Protein AF-A0A3D1RZ11-F1 (afdb_monomer_lite)

pLDDT: mean 83.79, std 11.9, range [33.91, 98.75]

Radius of gyration: 27.61 Å; chains: 1; bounding box: 78×47×93 Å

Sequence (535 aa):
MADNDYLSQIHSEELDKFVVYGDLNCPFCFALHERFDAWSLLGKIEWRLIVHAPELSDSIFSLEDESLLANEVFAIHHRAPDVSVSLPRARPASSLATRLVMAIDRYDRKKVPDLRRELYRALWQEGLNLGDPAVLVTILANVGLEKFVEASVRKNPDGSVEPLALWEFWRLLGSEPQDLIEWQERWETDVSFARRIPIIENRTNNALLQGLPTEEALYQYLVGRRAHFVNDDVCVFQPRPIAIVFGWMDHLWPLVKILKETCEVLHFSEIASCRQMLIDNEEIDFLFIEDEFVEDDVLGELAELLKTRGVSWVLAAQNQTEEAELRSLRNGAVVHMPVHSSEALHKARIAKLVTDRRRIASMERDARFDGMTQVANRREFQYRIEQEWRRIAERGNGSLSLLMIDLDYFKPYNDTYGHLAGDVCLKKAASVLKSKLKRASDLVARYGGEEFVVLLPETVLEQAIHVAERLRQALIDEELEHRASPFHDFVTASIGVATVEPGIQGSVGDLIKAADDNLYSAKASGRNQVASDQH

Secondary structure (DSSP, 8-state):
--HHHHHHHHHHS--TTEEEEE-TT-HHHHHHHHHHHHTT-TTTSEEEE--S-GGGGTS---HHHHHHHHHHHHHHHHH-TTS-----SS----HHHHHHHHHHHHHHGGGHHHHHHHHHHHHHTT---TT-HHHHHHHHHHTT-HHHHHT-EEEPTTS-EEEPPHHHHHHHTTSPPHHHHHHHHHHHH-GGGTTBSSEEEETTTTEEEES---HHHHHHHHTTS---EE-TTS-BPPPPPEEEEES-HHHHHHHHHHHHHHSEEEEES-HHHHHHHHHH-TTEEEEEEEGGGS-HHHHHHHHHHHHHHT-EEEEEESS--HHHHHHHHHTT-SEEEETTS-HHHHHHHHHHHHHHHHHHHHHHHHTTB-TTT-SEEHHHHHHHHHHHHHHHHHHT---EEEEEEEETTHHHHHHHH-HHHHHHHHHHHHHHHHHT--STT-EEEEEETTEEEEEEET--HHHHHHHHHHHHHHHHHTT-B-TT-SS-SB--EEEEEEEE-TTTS--HHHHHHHHHHHHHHHHHTTSSSEEE---

Structure (mmCIF, N/CA/C/O backbone):
data_AF-A0A3D1RZ11-F1
#
_entry.id   AF-A0A3D1RZ11-F1
#
loop_
_atom_site.group_PDB
_atom_site.id
_atom_site.type_symbol
_atom_site.label_atom_id
_atom_site.label_alt_id
_atom_site.label_comp_id
_atom_site.label_asym_id
_atom_site.label_entity_id
_atom_site.label_seq_id
_atom_site.pdbx_PDB_ins_code
_atom_site.Cartn_x
_atom_site.Cartn_y
_atom_site.Cartn_z
_atom_site.occupancy
_atom_site.B_iso_or_equiv
_atom_site.auth_seq_id
_atom_site.auth_comp_id
_atom_site.auth_asym_id
_atom_site.auth_atom_id
_atom_site.pdbx_PDB_model_num
ATOM 1 N N . MET A 1 1 ? -33.136 -10.285 -2.192 1.00 33.91 1 MET A N 1
ATOM 2 C CA . MET A 1 1 ? -34.109 -9.329 -2.778 1.00 33.91 1 MET A CA 1
ATOM 3 C C . MET A 1 1 ? -33.622 -7.876 -2.734 1.00 33.91 1 MET A C 1
ATOM 5 O O . MET A 1 1 ? -34.200 -7.085 -3.459 1.00 33.91 1 MET A O 1
ATOM 9 N N . ALA A 1 2 ? -32.571 -7.528 -1.970 1.00 39.84 2 ALA A N 1
ATOM 10 C CA . ALA A 1 2 ? -31.976 -6.184 -1.968 1.00 39.84 2 ALA A CA 1
ATOM 11 C C . ALA A 1 2 ? -30.977 -5.938 -3.129 1.00 39.84 2 ALA A C 1
ATOM 13 O O . ALA A 1 2 ? -30.963 -4.843 -3.675 1.00 39.84 2 ALA A O 1
ATOM 14 N N . ASP A 1 3 ? -30.238 -6.958 -3.593 1.00 49.41 3 ASP A N 1
ATOM 15 C CA . ASP A 1 3 ? -29.211 -6.804 -4.654 1.00 49.41 3 ASP A CA 1
ATOM 16 C C . ASP A 1 3 ? -29.738 -6.314 -6.011 1.00 49.41 3 ASP A C 1
ATOM 18 O O . ASP A 1 3 ? -29.014 -5.688 -6.782 1.00 49.41 3 ASP A O 1
ATOM 22 N N . ASN A 1 4 ? -31.011 -6.579 -6.317 1.00 52.88 4 ASN A N 1
ATOM 23 C CA . ASN A 1 4 ? -31.574 -6.289 -7.638 1.00 52.88 4 ASN A CA 1
ATOM 24 C C . ASN A 1 4 ? -31.926 -4.798 -7.827 1.00 52.88 4 ASN A C 1
ATOM 26 O O . ASN A 1 4 ? -32.064 -4.342 -8.959 1.00 52.88 4 ASN A O 1
ATOM 30 N N . ASP A 1 5 ? -32.066 -4.035 -6.735 1.00 65.94 5 ASP A N 1
ATOM 31 C CA . ASP A 1 5 ? -32.383 -2.600 -6.786 1.00 65.94 5 ASP A CA 1
ATOM 32 C C . ASP A 1 5 ? -31.117 -1.767 -7.063 1.00 65.94 5 ASP A C 1
ATOM 34 O O . ASP A 1 5 ? -31.110 -0.907 -7.945 1.00 65.94 5 ASP A O 1
ATOM 38 N N . TYR A 1 6 ? -29.995 -2.103 -6.417 1.00 73.94 6 TYR A N 1
ATOM 39 C CA . TYR A 1 6 ? -28.726 -1.381 -6.563 1.00 73.94 6 TYR A CA 1
ATOM 40 C C . TYR A 1 6 ? -28.157 -1.436 -7.985 1.00 73.94 6 TYR A C 1
ATOM 42 O O . TYR A 1 6 ? -27.848 -0.394 -8.565 1.00 73.94 6 TYR A O 1
ATOM 50 N N . LEU A 1 7 ? -28.072 -2.627 -8.590 1.00 78.12 7 LEU A N 1
ATOM 51 C CA . LEU A 1 7 ? -27.560 -2.770 -9.958 1.00 78.12 7 LEU A CA 1
ATOM 52 C C . LEU A 1 7 ? -28.425 -2.007 -10.965 1.00 78.12 7 LEU A C 1
ATOM 54 O O . LEU A 1 7 ? -27.895 -1.362 -11.868 1.00 78.12 7 LEU A O 1
ATOM 58 N N . SER A 1 8 ? -29.750 -2.014 -10.782 1.00 79.44 8 SER A N 1
ATOM 59 C CA . SER A 1 8 ? -30.665 -1.274 -11.656 1.00 79.44 8 SER A CA 1
ATOM 60 C C . SER A 1 8 ? -30.393 0.236 -11.638 1.00 79.44 8 SER A C 1
ATOM 62 O O . SER A 1 8 ? -30.381 0.868 -12.697 1.00 79.44 8 SER A O 1
ATOM 64 N N . GLN A 1 9 ? -30.072 0.788 -10.462 1.00 82.75 9 GLN A N 1
ATOM 65 C CA . GLN A 1 9 ? -29.695 2.192 -10.293 1.00 82.75 9 GLN A CA 1
ATOM 66 C C . GLN A 1 9 ? -28.351 2.484 -10.972 1.00 82.75 9 GLN A C 1
ATOM 68 O O . GLN A 1 9 ? -28.273 3.421 -11.765 1.00 82.75 9 GLN A O 1
ATOM 73 N N . ILE A 1 10 ? -27.326 1.643 -10.784 1.00 84.88 10 ILE A N 1
ATOM 74 C CA . ILE A 1 10 ? -26.031 1.815 -11.473 1.00 84.88 10 ILE A CA 1
ATOM 75 C C . ILE A 1 10 ? -26.198 1.761 -12.996 1.00 84.88 10 ILE A C 1
ATOM 77 O O . ILE A 1 10 ? -25.600 2.554 -13.718 1.00 84.88 10 ILE A O 1
ATOM 81 N N . HIS A 1 11 ? -27.017 0.844 -13.521 1.00 85.75 11 HIS A N 1
ATOM 82 C CA . HIS A 1 11 ? -27.223 0.735 -14.966 1.00 85.75 11 HIS A CA 1
ATOM 83 C C . HIS A 1 11 ? -27.922 1.958 -15.575 1.00 85.75 11 HIS A C 1
ATOM 85 O O . HIS A 1 11 ? -27.786 2.146 -16.788 1.00 85.75 11 HIS A O 1
ATOM 91 N N . SER A 1 12 ? -28.629 2.751 -14.760 1.00 81.69 12 SER A N 1
ATOM 92 C CA . SER A 1 12 ? -29.262 4.013 -15.157 1.00 81.69 12 SER A CA 1
ATOM 93 C C . SER A 1 12 ? -28.323 5.225 -15.126 1.00 81.69 12 SER A C 1
ATOM 95 O O . SER A 1 12 ? -28.655 6.252 -15.711 1.00 81.69 12 SER A O 1
ATOM 97 N N . GLU A 1 13 ? -27.151 5.101 -14.496 1.00 86.12 13 GLU A N 1
ATOM 98 C CA . GLU A 1 13 ? -26.139 6.158 -14.450 1.00 86.12 13 GLU A CA 1
ATOM 99 C C . GLU A 1 13 ? -25.369 6.290 -15.774 1.00 86.12 13 GLU A C 1
ATOM 101 O O . GLU A 1 13 ? -25.066 5.310 -16.463 1.00 86.12 13 GLU A O 1
ATOM 106 N N . GLU A 1 14 ? -24.972 7.523 -16.089 1.00 86.19 14 GLU A N 1
ATOM 107 C CA . GLU A 1 14 ? -23.972 7.812 -17.121 1.00 86.19 14 GLU A CA 1
ATOM 108 C C . GLU A 1 14 ? -22.582 7.458 -16.579 1.00 86.19 14 GLU A C 1
ATOM 110 O O . GLU A 1 14 ? -22.025 8.184 -15.754 1.00 86.19 14 GLU A O 1
ATOM 115 N N . LEU A 1 15 ? -22.052 6.296 -16.978 1.00 90.75 15 LEU A N 1
ATOM 116 C CA . LEU A 1 15 ? -20.792 5.752 -16.450 1.00 90.75 15 LEU A CA 1
ATOM 117 C C . LEU A 1 15 ? -19.548 6.097 -17.285 1.00 90.75 15 LEU A C 1
ATOM 119 O O . LEU A 1 15 ? -18.430 5.871 -16.827 1.00 90.75 15 LEU A O 1
ATOM 123 N N . ASP A 1 16 ? -19.719 6.689 -18.464 1.00 89.94 16 ASP A N 1
ATOM 124 C CA . ASP A 1 16 ? -18.629 7.148 -19.339 1.00 89.94 16 ASP A CA 1
ATOM 125 C C . ASP A 1 16 ? -17.828 8.322 -18.743 1.00 89.94 16 ASP A C 1
ATOM 127 O O . ASP A 1 16 ? -16.690 8.580 -19.145 1.00 89.94 16 ASP A O 1
ATOM 131 N N . LYS A 1 17 ? -18.388 8.993 -17.727 1.00 91.19 17 LYS A N 1
ATOM 132 C CA . LYS A 1 17 ? -17.691 9.971 -16.879 1.00 91.19 17 LYS A CA 1
ATOM 133 C C . LYS A 1 17 ? -16.585 9.359 -16.013 1.00 91.19 17 LYS A C 1
ATOM 135 O O . LYS A 1 17 ? -15.736 10.107 -15.523 1.00 91.19 17 LYS A O 1
ATOM 140 N N . PHE A 1 18 ? -16.589 8.040 -15.806 1.00 94.75 18 PHE A N 1
ATOM 141 C CA . PHE A 1 18 ? -15.600 7.355 -14.978 1.00 94.75 18 PHE A CA 1
ATOM 142 C C . PHE A 1 18 ? -14.441 6.789 -15.799 1.00 94.75 18 PHE A C 1
ATOM 144 O O . PHE A 1 18 ? -14.623 6.204 -16.869 1.00 94.75 18 PHE A O 1
ATOM 151 N N . VAL A 1 19 ? -13.240 6.920 -15.243 1.00 95.62 19 VAL A N 1
ATOM 152 C CA . VAL A 1 19 ? -11.996 6.383 -15.798 1.00 95.62 19 VAL A CA 1
ATOM 153 C C . VAL A 1 19 ? -11.318 5.536 -14.751 1.00 95.62 19 VAL A C 1
ATOM 155 O O . VAL A 1 19 ? -11.092 6.001 -13.638 1.00 95.62 19 VAL A O 1
ATOM 158 N N . VAL A 1 20 ? -10.940 4.321 -15.116 1.00 95.88 20 VAL A N 1
ATOM 159 C CA . VAL A 1 20 ? -10.110 3.463 -14.279 1.00 95.88 20 VAL A CA 1
ATOM 160 C C . VAL A 1 20 ? -8.676 3.510 -14.779 1.00 95.88 20 VAL A C 1
ATOM 162 O O . VAL A 1 20 ? -8.442 3.262 -15.957 1.00 95.88 20 VAL A O 1
ATOM 165 N N . TYR A 1 21 ? -7.722 3.776 -13.893 1.00 95.00 21 TYR A N 1
ATOM 166 C CA . TYR A 1 21 ? -6.307 3.488 -14.130 1.00 95.00 21 TYR A CA 1
ATOM 167 C C . TYR A 1 21 ? -5.969 2.161 -13.461 1.00 95.00 21 TYR A C 1
ATOM 169 O O . TYR A 1 21 ? -6.218 1.984 -12.262 1.00 95.00 21 TYR A O 1
ATOM 177 N N . GLY A 1 22 ? -5.414 1.226 -14.227 1.00 93.94 22 GLY A N 1
ATOM 178 C CA . GLY A 1 22 ? -5.059 -0.091 -13.712 1.00 93.94 22 GLY A CA 1
ATOM 179 C C . GLY A 1 22 ? -3.912 -0.747 -14.465 1.00 93.94 22 GLY A C 1
ATOM 180 O O . GLY A 1 22 ? -3.618 -0.401 -15.603 1.00 93.94 22 GLY A O 1
ATOM 181 N N . ASP A 1 23 ? -3.291 -1.731 -13.826 1.00 92.56 23 ASP A N 1
ATOM 182 C CA . ASP A 1 23 ? -2.246 -2.568 -14.418 1.00 92.56 23 ASP A CA 1
ATOM 183 C C . ASP A 1 23 ? -2.765 -4.005 -14.560 1.00 92.56 23 ASP A C 1
ATOM 185 O O . ASP A 1 23 ? -3.471 -4.514 -13.681 1.00 92.56 23 ASP A O 1
ATOM 189 N N . LEU A 1 24 ? -2.416 -4.675 -15.660 1.00 93.12 24 LEU A N 1
ATOM 190 C CA . LEU A 1 24 ? -2.669 -6.108 -15.843 1.00 93.12 24 LEU A CA 1
ATOM 191 C C . LEU A 1 24 ? -1.944 -6.946 -14.779 1.00 93.12 24 LEU A C 1
ATOM 193 O O . LEU A 1 24 ? -2.445 -7.986 -14.356 1.00 93.12 24 LEU A O 1
ATOM 197 N N . ASN A 1 25 ? -0.799 -6.457 -14.307 1.00 89.06 25 ASN A N 1
ATOM 198 C CA . ASN A 1 25 ? 0.080 -7.119 -13.354 1.00 89.06 25 ASN A CA 1
ATOM 199 C C . ASN A 1 25 ? -0.230 -6.804 -11.880 1.00 89.06 25 ASN A C 1
ATOM 201 O O . ASN A 1 25 ? 0.584 -7.074 -10.998 1.00 89.06 25 ASN A O 1
ATOM 205 N N . CYS A 1 26 ? -1.408 -6.246 -11.592 1.00 89.50 26 CYS A N 1
ATOM 206 C CA . CYS A 1 26 ? -1.853 -5.940 -10.235 1.00 89.50 26 CYS A CA 1
ATOM 207 C C . CYS A 1 26 ? -3.085 -6.786 -9.849 1.00 89.50 26 CYS A C 1
ATOM 209 O O . CYS A 1 26 ? -4.133 -6.647 -10.492 1.00 89.50 26 CYS A O 1
ATOM 211 N N . PRO A 1 27 ? -3.030 -7.593 -8.767 1.00 90.12 27 PRO A N 1
ATOM 212 C CA . PRO A 1 27 ? -4.161 -8.427 -8.349 1.00 90.12 27 PRO A CA 1
ATOM 213 C C . PRO A 1 27 ? -5.351 -7.598 -7.832 1.00 90.12 27 PRO A C 1
ATOM 215 O O . PRO A 1 27 ? -6.500 -8.019 -7.945 1.00 90.12 27 PRO A O 1
ATOM 218 N N . PHE A 1 28 ? -5.119 -6.380 -7.330 1.00 91.31 28 PHE A N 1
ATOM 219 C CA . PHE A 1 28 ? -6.197 -5.461 -6.937 1.00 91.31 28 PHE A CA 1
ATOM 220 C C . PHE A 1 28 ? -6.938 -4.879 -8.144 1.00 91.31 28 PHE A C 1
ATOM 222 O O . PHE A 1 28 ? -8.157 -4.713 -8.090 1.00 91.31 28 PHE A O 1
ATOM 229 N N . CYS A 1 29 ? -6.225 -4.604 -9.242 1.00 94.38 29 CYS A N 1
ATOM 230 C CA . CYS A 1 29 ? -6.853 -4.197 -10.501 1.00 94.38 29 CYS A CA 1
ATOM 231 C C . CYS A 1 29 ? -7.670 -5.344 -11.095 1.00 94.38 29 CYS A C 1
ATOM 233 O O . CYS A 1 29 ? -8.776 -5.105 -11.572 1.00 94.38 29 CYS A O 1
ATOM 235 N N . PHE A 1 30 ? -7.168 -6.580 -10.996 1.00 95.25 30 PHE A N 1
ATOM 236 C CA . PHE A 1 30 ? -7.920 -7.777 -11.364 1.00 95.25 30 PHE A CA 1
ATOM 237 C C . PHE A 1 30 ? -9.210 -7.926 -10.548 1.00 95.25 30 PHE A C 1
ATOM 239 O O . PHE A 1 30 ? -10.283 -8.069 -11.126 1.00 95.25 30 PHE A O 1
ATOM 246 N N . ALA A 1 31 ? -9.142 -7.821 -9.220 1.00 93.38 31 ALA A N 1
ATOM 247 C CA . ALA A 1 31 ? -10.331 -7.932 -8.377 1.00 93.38 31 ALA A CA 1
ATOM 248 C C . ALA A 1 31 ? -11.368 -6.833 -8.661 1.00 93.38 31 ALA A C 1
ATOM 250 O O . ALA A 1 31 ? -12.566 -7.108 -8.721 1.00 93.38 31 ALA A O 1
ATOM 251 N N . LEU A 1 32 ? -10.922 -5.593 -8.891 1.00 94.25 32 LEU A N 1
ATOM 252 C CA . LEU A 1 32 ? -11.815 -4.518 -9.324 1.00 94.25 32 LEU A CA 1
ATOM 253 C C . LEU A 1 32 ? -12.437 -4.822 -10.696 1.00 94.25 32 LEU A C 1
ATOM 255 O O . LEU A 1 32 ? -13.624 -4.577 -10.906 1.00 94.25 32 LEU A O 1
ATOM 259 N N . HIS A 1 33 ? -11.648 -5.371 -11.619 1.00 96.25 33 HIS A N 1
ATOM 260 C CA . HIS A 1 33 ? -12.111 -5.765 -12.943 1.00 96.25 33 HIS A CA 1
ATOM 261 C C . HIS A 1 33 ? -13.187 -6.859 -12.879 1.00 96.25 33 HIS A C 1
ATOM 263 O O . HIS A 1 33 ? -14.223 -6.712 -13.522 1.00 96.25 33 HIS A O 1
ATOM 269 N N . GLU A 1 34 ? -12.996 -7.915 -12.083 1.00 95.25 34 GLU A N 1
ATOM 270 C CA . GLU A 1 34 ? -13.993 -8.988 -11.925 1.00 95.25 34 GLU A CA 1
ATOM 271 C C . GLU A 1 34 ? -15.309 -8.470 -11.333 1.00 95.25 34 GLU A C 1
ATOM 273 O O . GLU A 1 34 ? -16.377 -8.882 -11.779 1.00 95.25 34 GLU A O 1
ATOM 278 N N . ARG A 1 35 ? -15.270 -7.496 -10.415 1.00 92.12 35 ARG A N 1
ATOM 279 C CA . ARG A 1 35 ? -16.497 -6.847 -9.916 1.00 92.12 35 ARG A CA 1
ATOM 280 C C . ARG A 1 35 ? -17.241 -6.091 -11.008 1.00 92.12 35 ARG A C 1
ATOM 282 O O . ARG A 1 35 ? -18.459 -6.205 -11.127 1.00 92.12 35 ARG A O 1
ATOM 289 N N . PHE A 1 36 ? -16.519 -5.347 -11.843 1.00 93.88 36 PHE A N 1
ATOM 290 C CA . PHE A 1 36 ? -17.137 -4.682 -12.986 1.00 93.88 36 PHE A CA 1
ATOM 291 C C . PHE A 1 36 ? -17.663 -5.669 -14.041 1.00 93.88 36 PHE A C 1
ATOM 293 O O . PHE A 1 36 ? -18.668 -5.362 -14.683 1.00 93.88 36 PHE A O 1
ATOM 300 N N . ASP A 1 37 ? -17.035 -6.837 -14.220 1.00 93.81 37 ASP A N 1
ATOM 301 C CA . ASP A 1 37 ? -17.549 -7.926 -15.072 1.00 93.81 37 ASP A CA 1
ATOM 302 C C . ASP A 1 37 ? -18.847 -8.501 -14.496 1.00 93.81 37 ASP A C 1
ATOM 304 O O . ASP A 1 37 ? -19.859 -8.559 -15.197 1.00 93.81 37 ASP A O 1
ATOM 308 N N . ALA A 1 38 ? -18.862 -8.816 -13.197 1.00 91.56 38 ALA A N 1
ATOM 309 C CA . ALA A 1 38 ? -20.036 -9.324 -12.488 1.00 91.56 38 ALA A CA 1
ATOM 310 C C . ALA A 1 38 ? -21.235 -8.365 -12.584 1.00 91.56 38 ALA A C 1
ATOM 312 O O . ALA A 1 38 ? -22.379 -8.802 -12.703 1.00 91.56 38 ALA A O 1
ATOM 313 N N . TRP A 1 39 ? -20.981 -7.054 -12.598 1.00 92.19 39 TRP A N 1
ATOM 314 C CA . TRP A 1 39 ? -22.009 -6.019 -12.754 1.00 92.19 39 TRP A CA 1
ATOM 315 C C . TRP A 1 39 ? -22.289 -5.641 -14.217 1.00 92.19 39 TRP A C 1
ATOM 317 O O . TRP A 1 39 ? -23.072 -4.732 -14.485 1.00 92.19 39 TRP A O 1
ATOM 327 N N . SER A 1 40 ? -21.668 -6.313 -15.193 1.00 92.69 40 SER A N 1
ATOM 328 C CA . SER A 1 40 ? -21.823 -6.021 -16.627 1.00 92.69 40 SER A CA 1
ATOM 329 C C . SER A 1 40 ? -21.503 -4.560 -16.999 1.00 92.69 40 SER A C 1
ATOM 331 O O . SER A 1 40 ? -22.188 -3.937 -17.818 1.00 92.69 40 SER A O 1
ATOM 333 N N . LEU A 1 41 ? -20.455 -3.993 -16.392 1.00 93.25 41 LEU A N 1
ATOM 334 C CA . LEU A 1 41 ? -20.042 -2.591 -16.554 1.00 93.25 41 LEU A CA 1
ATOM 335 C C . LEU A 1 41 ? -18.745 -2.405 -17.356 1.00 93.25 41 LEU A C 1
ATOM 337 O O . LEU A 1 41 ? -18.424 -1.272 -17.707 1.00 93.25 41 LEU A O 1
ATOM 341 N N . LEU A 1 42 ? -18.015 -3.473 -17.705 1.00 90.56 42 LEU A N 1
ATOM 342 C CA . LEU A 1 42 ? -16.697 -3.372 -18.362 1.00 90.56 42 LEU A CA 1
ATOM 343 C C . LEU A 1 42 ? -16.676 -2.569 -19.673 1.00 90.56 42 LEU A C 1
ATOM 345 O O . LEU A 1 42 ? -15.642 -2.002 -20.021 1.00 90.56 42 LEU A O 1
ATOM 349 N N . GLY A 1 43 ? -17.790 -2.548 -20.409 1.00 88.12 43 GLY A N 1
ATOM 350 C CA . GLY A 1 43 ? -17.941 -1.780 -21.650 1.00 88.12 43 GLY A CA 1
ATOM 351 C C . GLY A 1 43 ? -18.485 -0.361 -21.458 1.00 88.12 43 GLY A C 1
ATOM 352 O O . GLY A 1 43 ? -18.622 0.365 -22.438 1.00 88.12 43 GLY A O 1
ATOM 353 N N . LYS A 1 44 ? -18.835 0.025 -20.224 1.00 91.38 44 LYS A N 1
ATOM 354 C CA . LYS A 1 44 ? -19.437 1.325 -19.890 1.00 91.38 44 LYS A CA 1
ATOM 355 C C . LYS A 1 44 ? -18.455 2.315 -19.259 1.00 91.38 44 LYS A C 1
ATOM 357 O O . LYS A 1 44 ? -18.783 3.490 -19.165 1.00 91.38 44 LYS A O 1
ATOM 362 N N . ILE A 1 45 ? -17.294 1.840 -18.813 1.00 92.00 45 ILE A N 1
ATOM 363 C CA . ILE A 1 45 ? -16.283 2.624 -18.099 1.00 92.00 45 ILE A CA 1
ATOM 364 C C . ILE A 1 45 ? -14.984 2.588 -18.903 1.00 92.00 45 ILE A C 1
ATOM 366 O O . ILE A 1 45 ? -14.586 1.536 -19.413 1.00 92.00 45 ILE A O 1
ATOM 370 N N . GLU A 1 46 ? -14.316 3.733 -19.031 1.00 93.25 46 GLU A N 1
ATOM 371 C CA . GLU A 1 46 ? -13.020 3.800 -19.704 1.00 93.25 46 GLU A CA 1
ATOM 372 C C . GLU A 1 46 ? -11.936 3.182 -18.814 1.00 93.25 46 GLU A C 1
ATOM 374 O O . GLU A 1 46 ? -11.821 3.529 -17.643 1.00 93.25 46 GLU A O 1
ATOM 379 N N . TRP A 1 47 ? -11.118 2.286 -19.368 1.00 95.31 47 TRP A N 1
ATOM 380 C CA . TRP A 1 47 ? -10.019 1.648 -18.642 1.00 95.31 47 TRP A CA 1
ATOM 381 C C . TRP A 1 47 ? -8.689 1.993 -19.303 1.00 95.31 47 TRP A C 1
ATOM 383 O O . TRP A 1 47 ? -8.414 1.561 -20.424 1.00 95.31 47 TRP A O 1
ATOM 393 N N . ARG A 1 48 ? -7.864 2.754 -18.595 1.00 95.00 48 ARG A N 1
ATOM 394 C CA . ARG A 1 48 ? -6.523 3.163 -18.999 1.00 95.00 48 ARG A CA 1
ATOM 395 C C . ARG A 1 48 ? -5.510 2.233 -18.360 1.00 95.00 48 ARG A C 1
ATOM 397 O O . ARG A 1 48 ? -5.419 2.142 -17.136 1.00 95.00 48 ARG A O 1
ATOM 404 N N . LEU A 1 49 ? -4.785 1.506 -19.202 1.00 93.81 49 LEU A N 1
ATOM 405 C CA . LEU A 1 49 ? -3.710 0.644 -18.735 1.00 93.81 49 LEU A CA 1
ATOM 406 C C . LEU A 1 49 ? -2.455 1.475 -18.481 1.00 93.81 49 LEU A C 1
ATOM 408 O O . LEU A 1 49 ? -2.091 2.300 -19.312 1.00 93.81 49 LEU A O 1
ATOM 412 N N . ILE A 1 50 ? -1.809 1.220 -17.351 1.00 90.88 50 ILE A N 1
ATOM 413 C CA . ILE A 1 50 ? -0.481 1.728 -17.000 1.00 90.88 50 ILE A CA 1
ATOM 414 C C . ILE A 1 50 ? 0.389 0.553 -16.548 1.00 90.88 50 ILE A C 1
ATOM 416 O O . ILE A 1 50 ? -0.123 -0.545 -16.305 1.00 90.88 50 ILE A O 1
ATOM 420 N N . VAL A 1 51 ? 1.695 0.771 -16.432 1.00 83.88 51 VAL A N 1
ATOM 421 C CA . VAL A 1 51 ? 2.619 -0.201 -15.839 1.00 83.88 51 VAL A CA 1
ATOM 422 C C . VAL A 1 51 ? 3.131 0.384 -14.530 1.00 83.88 51 VAL A C 1
ATOM 424 O O . VAL A 1 51 ? 3.945 1.305 -14.527 1.00 83.88 51 VAL A O 1
ATOM 427 N N . HIS A 1 52 ? 2.636 -0.136 -13.406 1.00 77.25 52 HIS A N 1
ATOM 428 C CA . HIS A 1 52 ? 3.007 0.388 -12.089 1.00 77.25 52 HIS A CA 1
ATOM 429 C C . HIS A 1 52 ? 4.303 -0.223 -11.564 1.00 77.25 52 HIS A C 1
ATOM 431 O O . HIS A 1 52 ? 4.953 0.386 -10.735 1.00 77.25 52 HIS A O 1
ATOM 437 N N . ALA A 1 53 ? 4.707 -1.408 -12.018 1.00 67.25 53 ALA A N 1
ATOM 438 C CA . ALA A 1 53 ? 5.927 -2.062 -11.543 1.00 67.25 53 ALA A CA 1
ATOM 439 C C . ALA A 1 53 ? 6.773 -2.582 -12.719 1.00 67.25 53 ALA A C 1
ATOM 441 O O . ALA A 1 53 ? 6.928 -3.796 -12.870 1.00 67.25 53 ALA A O 1
ATOM 442 N N . PRO A 1 54 ? 7.313 -1.687 -13.573 1.00 65.25 54 PRO A N 1
ATOM 443 C CA . PRO A 1 54 ? 8.084 -2.088 -14.756 1.00 65.25 54 PRO A CA 1
ATOM 444 C C . PRO A 1 54 ? 9.329 -2.905 -14.378 1.00 65.25 54 PRO A C 1
ATOM 446 O O . PRO A 1 54 ? 9.686 -3.863 -15.046 1.00 65.25 54 PRO A O 1
ATOM 449 N N . GLU A 1 55 ? 9.913 -2.606 -13.227 1.00 57.09 55 GLU A N 1
ATOM 450 C CA . GLU A 1 55 ? 11.085 -3.250 -12.627 1.00 57.09 55 GLU A CA 1
ATOM 451 C C . GLU A 1 55 ? 10.929 -4.775 -12.459 1.00 57.09 55 GLU A C 1
ATOM 453 O O . GLU A 1 55 ? 11.885 -5.527 -12.629 1.00 57.09 55 GLU A O 1
ATOM 458 N N . LEU A 1 56 ? 9.711 -5.237 -12.137 1.00 58.75 56 LEU A N 1
ATOM 459 C CA . LEU A 1 56 ? 9.405 -6.657 -11.913 1.00 58.75 56 LEU A CA 1
ATOM 460 C C . LEU A 1 56 ? 9.420 -7.468 -13.214 1.00 58.75 56 LEU A C 1
ATOM 462 O O . LEU A 1 56 ? 9.362 -8.693 -13.175 1.00 58.75 56 LEU A O 1
ATOM 466 N N . SER A 1 57 ? 9.473 -6.793 -14.365 1.00 54.97 57 SER A N 1
ATOM 467 C CA . SER A 1 57 ? 9.546 -7.446 -15.670 1.00 54.97 57 SER A CA 1
ATOM 468 C C . SER A 1 57 ? 10.966 -7.825 -16.098 1.00 54.97 57 SER A C 1
ATOM 470 O O . SER A 1 57 ? 11.113 -8.750 -16.897 1.00 54.97 57 SER A O 1
ATOM 472 N N . ASP A 1 58 ? 11.986 -7.175 -15.527 1.00 47.66 58 ASP A N 1
ATOM 473 C CA . ASP A 1 58 ? 13.397 -7.351 -15.898 1.00 47.66 58 ASP A CA 1
ATOM 474 C C . ASP A 1 58 ? 14.230 -8.072 -14.817 1.00 47.66 58 ASP A C 1
ATOM 476 O O . ASP A 1 58 ? 15.376 -8.461 -15.066 1.00 47.66 58 ASP A O 1
ATOM 480 N N . SER A 1 59 ? 13.677 -8.279 -13.615 1.00 48.81 59 SER A N 1
ATOM 481 C CA . SER A 1 59 ? 14.343 -8.976 -12.510 1.00 48.81 59 SER A CA 1
ATOM 482 C C . SER A 1 59 ? 14.043 -10.483 -12.486 1.00 48.81 59 SER A C 1
ATOM 484 O O . SER A 1 59 ? 12.995 -10.959 -12.921 1.00 48.81 59 SER A O 1
ATOM 486 N N . ILE A 1 60 ? 14.981 -11.273 -11.948 1.00 54.62 60 ILE A N 1
ATOM 487 C CA . ILE A 1 60 ? 14.705 -12.667 -11.575 1.00 54.62 60 ILE A CA 1
ATOM 488 C C . ILE A 1 60 ? 13.680 -12.618 -10.441 1.00 54.62 60 ILE A C 1
ATOM 490 O O . ILE A 1 60 ? 14.007 -12.095 -9.377 1.00 54.62 60 ILE A O 1
ATOM 494 N N . PHE A 1 61 ? 12.477 -13.156 -10.675 1.00 61.41 61 PHE A N 1
ATOM 495 C CA . PHE A 1 61 ? 11.398 -13.212 -9.686 1.00 61.41 61 PHE A CA 1
ATOM 496 C C . PHE A 1 61 ? 11.913 -13.848 -8.391 1.00 61.41 61 PHE A C 1
ATOM 498 O O . PHE A 1 61 ? 12.239 -15.038 -8.352 1.00 61.41 61 PHE A O 1
ATOM 505 N N . SER A 1 62 ? 12.102 -13.018 -7.370 1.00 61.34 62 SER A N 1
ATOM 506 C CA . SER A 1 62 ? 12.764 -13.417 -6.135 1.00 61.34 62 SER A CA 1
ATOM 507 C C . SER A 1 62 ? 11.772 -14.061 -5.163 1.00 61.34 62 SER A C 1
ATOM 509 O O . SER A 1 62 ? 10.565 -13.858 -5.260 1.00 61.34 62 SER A O 1
ATOM 511 N N . LEU A 1 63 ? 12.279 -14.788 -4.159 1.00 54.34 63 LEU A N 1
ATOM 512 C CA . LEU A 1 63 ? 11.466 -15.287 -3.035 1.00 54.34 63 LEU A CA 1
ATOM 513 C C . LEU A 1 63 ? 10.709 -14.157 -2.306 1.00 54.34 63 LEU A C 1
ATOM 515 O O . LEU A 1 63 ? 9.696 -14.404 -1.659 1.00 54.34 63 LEU A O 1
ATOM 519 N N . GLU A 1 64 ? 11.199 -12.920 -2.386 1.00 54.66 64 GLU A N 1
ATOM 520 C CA . GLU A 1 64 ? 10.562 -11.747 -1.782 1.00 54.66 64 GLU A CA 1
ATOM 521 C C . GLU A 1 64 ? 9.439 -11.207 -2.663 1.00 54.66 64 GLU A C 1
ATOM 523 O O . GLU A 1 64 ? 8.371 -10.900 -2.141 1.00 54.66 64 GLU A O 1
ATOM 528 N N . ASP A 1 65 ? 9.629 -11.184 -3.985 1.00 61.12 65 ASP A N 1
ATOM 529 C CA . ASP A 1 65 ? 8.554 -10.872 -4.932 1.00 61.12 65 ASP A CA 1
ATOM 530 C C . ASP A 1 65 ? 7.429 -11.912 -4.840 1.00 61.12 65 ASP A C 1
ATOM 532 O O . ASP A 1 65 ? 6.255 -11.548 -4.869 1.00 61.12 65 ASP A O 1
ATOM 536 N N . GLU A 1 66 ? 7.776 -13.191 -4.647 1.00 66.69 66 GLU A N 1
ATOM 537 C CA . GLU A 1 66 ? 6.826 -14.267 -4.335 1.00 66.69 66 GLU A CA 1
ATOM 538 C C . GLU A 1 66 ? 6.050 -13.985 -3.044 1.00 66.69 66 GLU A C 1
ATOM 540 O O . GLU A 1 66 ? 4.828 -14.128 -3.018 1.00 66.69 66 GLU A O 1
ATOM 545 N N . SER A 1 67 ? 6.739 -13.564 -1.980 1.00 58.53 67 SER A N 1
ATOM 546 C CA . SER A 1 67 ? 6.131 -13.302 -0.670 1.00 58.53 67 SER A CA 1
ATOM 547 C C . SER A 1 67 ? 5.239 -12.053 -0.680 1.00 58.53 67 SER A C 1
ATOM 549 O O . SER A 1 67 ? 4.116 -12.082 -0.176 1.00 58.53 67 SER A O 1
ATOM 551 N N . LEU A 1 68 ? 5.693 -10.965 -1.312 1.00 65.44 68 LEU A N 1
ATOM 552 C CA . LEU A 1 68 ? 4.904 -9.749 -1.530 1.00 65.44 68 LEU A CA 1
ATOM 553 C C . LEU A 1 68 ? 3.662 -10.056 -2.358 1.00 65.44 68 LEU A C 1
ATOM 555 O O . LEU A 1 68 ? 2.553 -9.678 -1.984 1.00 65.44 68 LEU A O 1
ATOM 559 N N . LEU A 1 69 ? 3.834 -10.798 -3.449 1.00 73.88 69 LEU A N 1
ATOM 560 C CA . LEU A 1 69 ? 2.721 -11.203 -4.284 1.00 73.88 69 LEU A CA 1
ATOM 561 C C . LEU A 1 69 ? 1.740 -12.108 -3.525 1.00 73.88 69 LEU A C 1
ATOM 563 O O . LEU A 1 69 ? 0.528 -11.932 -3.653 1.00 73.88 69 LEU A O 1
ATOM 567 N N . ALA A 1 70 ? 2.239 -13.036 -2.707 1.00 68.81 70 ALA A N 1
ATOM 568 C CA . ALA A 1 70 ? 1.409 -13.867 -1.843 1.00 68.81 70 ALA A CA 1
ATOM 569 C C . ALA A 1 70 ? 0.612 -13.023 -0.839 1.00 68.81 70 ALA A C 1
ATOM 571 O O . ALA A 1 70 ? -0.580 -13.271 -0.662 1.00 68.81 70 ALA A O 1
ATOM 572 N N . ASN A 1 71 ? 1.224 -11.997 -0.240 1.00 64.62 71 ASN A N 1
ATOM 573 C CA . ASN A 1 71 ? 0.545 -11.063 0.659 1.00 64.62 71 ASN A CA 1
ATOM 574 C C . ASN A 1 71 ? -0.553 -10.269 -0.058 1.00 64.62 71 ASN A C 1
ATOM 576 O O . ASN A 1 71 ? -1.656 -10.130 0.470 1.00 64.62 71 ASN A O 1
ATOM 580 N N . GLU A 1 72 ? -0.287 -9.775 -1.268 1.00 77.50 72 GLU A N 1
ATOM 581 C CA . GLU A 1 72 ? -1.289 -9.066 -2.068 1.00 77.50 72 GLU A CA 1
ATOM 582 C C . GLU A 1 72 ? -2.460 -9.980 -2.450 1.00 77.50 72 GLU A C 1
ATOM 584 O O . GLU A 1 72 ? -3.616 -9.600 -2.271 1.00 77.50 72 GLU A O 1
ATOM 589 N N . VAL A 1 73 ? -2.182 -11.203 -2.913 1.00 78.12 73 VAL A N 1
ATOM 590 C CA . VAL A 1 73 ? -3.213 -12.203 -3.240 1.00 78.12 73 VAL A CA 1
ATOM 591 C C . VAL A 1 73 ? -4.022 -12.579 -1.994 1.00 78.12 73 VAL A C 1
ATOM 593 O O . VAL A 1 73 ? -5.251 -12.603 -2.047 1.00 78.12 73 VAL A O 1
ATOM 596 N N . PHE A 1 74 ? -3.368 -12.779 -0.849 1.00 67.50 74 PHE A N 1
ATOM 597 C CA . PHE A 1 74 ? -4.043 -13.033 0.425 1.00 67.50 74 PHE A CA 1
ATOM 598 C C . PHE A 1 74 ? -4.937 -11.857 0.850 1.00 67.50 74 PHE A C 1
ATOM 600 O O . PHE A 1 74 ? -6.052 -12.058 1.342 1.00 67.50 74 PHE A O 1
ATOM 607 N N . ALA A 1 75 ? -4.496 -10.616 0.620 1.00 67.12 75 ALA A N 1
ATOM 608 C CA . ALA A 1 75 ? -5.308 -9.431 0.875 1.00 67.12 75 ALA A CA 1
ATOM 609 C C . ALA A 1 75 ? -6.572 -9.400 -0.003 1.00 67.12 75 ALA A C 1
ATOM 611 O O . ALA A 1 75 ? -7.629 -8.987 0.484 1.00 67.12 75 ALA A O 1
ATOM 612 N N . ILE A 1 76 ? -6.504 -9.875 -1.254 1.00 77.44 76 ILE A N 1
ATOM 613 C CA . ILE A 1 76 ? -7.690 -10.043 -2.109 1.00 77.44 76 ILE A CA 1
ATOM 614 C C . ILE A 1 76 ? -8.655 -11.062 -1.512 1.00 77.44 76 ILE A C 1
ATOM 616 O O . ILE A 1 76 ? -9.830 -10.732 -1.377 1.00 77.44 76 ILE A O 1
ATOM 620 N N . HIS A 1 77 ? -8.193 -12.242 -1.079 1.00 74.62 77 HIS A N 1
ATOM 621 C CA . HIS A 1 77 ? -9.079 -13.258 -0.481 1.00 74.62 77 HIS A CA 1
ATOM 622 C C . HIS A 1 77 ? -9.868 -12.730 0.721 1.00 74.62 77 HIS A C 1
ATOM 624 O O . HIS A 1 77 ? -10.982 -13.181 0.975 1.00 74.62 77 HIS A O 1
ATOM 630 N N . HIS A 1 78 ? -9.314 -11.764 1.456 1.00 65.12 78 HIS A N 1
ATOM 631 C CA . HIS A 1 78 ? -10.019 -11.116 2.557 1.00 65.12 78 HIS A CA 1
ATOM 632 C C . HIS A 1 78 ? -10.975 -9.998 2.101 1.00 65.12 78 HIS A C 1
ATOM 634 O O . HIS A 1 78 ? -12.062 -9.854 2.657 1.00 65.12 78 HIS A O 1
ATOM 640 N N . ARG A 1 79 ? -10.577 -9.187 1.112 1.00 69.75 79 ARG A N 1
ATOM 641 C CA . ARG A 1 79 ? -11.294 -7.961 0.691 1.00 69.75 79 ARG A CA 1
ATOM 642 C C . ARG A 1 79 ? -12.334 -8.180 -0.407 1.00 69.75 79 ARG A C 1
ATOM 644 O O . ARG A 1 79 ? -13.250 -7.370 -0.558 1.00 69.75 79 ARG A O 1
ATOM 651 N N . ALA A 1 80 ? -12.153 -9.224 -1.197 1.00 75.19 80 ALA A N 1
ATOM 652 C CA . ALA A 1 80 ? -13.010 -9.643 -2.294 1.00 75.19 80 ALA A CA 1
ATOM 653 C C . ALA A 1 80 ? -13.082 -11.181 -2.295 1.00 75.19 80 ALA A C 1
ATOM 655 O O . ALA A 1 80 ? -12.536 -11.823 -3.191 1.00 75.19 80 ALA A O 1
ATOM 656 N N . PRO A 1 81 ? -13.694 -11.791 -1.260 1.00 74.25 81 PRO A N 1
ATOM 657 C CA . PRO A 1 81 ? -13.784 -13.250 -1.139 1.00 74.25 81 PRO A CA 1
ATOM 658 C C . PRO A 1 81 ? -14.593 -13.895 -2.278 1.00 74.25 81 PRO A C 1
ATOM 660 O O . PRO A 1 81 ? -14.495 -15.097 -2.506 1.00 74.25 81 PRO A O 1
ATOM 663 N N . ASP A 1 82 ? -15.391 -13.092 -2.978 1.00 80.12 82 ASP A N 1
ATOM 664 C CA . ASP A 1 82 ? -16.140 -13.414 -4.189 1.00 80.12 82 ASP A CA 1
ATOM 665 C C . ASP A 1 82 ? -15.253 -13.557 -5.441 1.00 80.12 82 ASP A C 1
ATOM 667 O O . ASP A 1 82 ? -15.629 -14.246 -6.392 1.00 80.12 82 ASP A O 1
ATOM 671 N N . VAL A 1 83 ? -14.058 -12.958 -5.440 1.00 86.88 83 VAL A N 1
ATOM 672 C CA . VAL A 1 83 ? -13.123 -13.000 -6.567 1.00 86.88 83 VAL A CA 1
ATOM 673 C C . VAL A 1 83 ? -12.219 -14.223 -6.454 1.00 86.88 83 VAL A C 1
ATOM 675 O O . VAL A 1 83 ? -11.397 -14.350 -5.545 1.00 86.88 83 VAL A O 1
ATOM 678 N N . SER A 1 84 ? -12.310 -15.110 -7.445 1.00 90.12 84 SER A N 1
ATOM 679 C CA . SER A 1 84 ? -11.387 -16.237 -7.580 1.00 90.12 84 SER A CA 1
ATOM 680 C C . SER A 1 84 ? -10.032 -15.754 -8.102 1.00 90.12 84 SER A C 1
ATOM 682 O O . SER A 1 84 ? -9.898 -15.467 -9.293 1.00 90.12 84 SER A O 1
ATOM 684 N N . VAL A 1 85 ? -9.034 -15.700 -7.217 1.00 90.44 85 VAL A N 1
ATOM 685 C CA . VAL A 1 85 ? -7.635 -15.369 -7.527 1.00 90.44 85 VAL A CA 1
ATOM 686 C C . VAL A 1 85 ? -6.688 -16.478 -7.057 1.00 90.44 85 VAL A C 1
ATOM 688 O O . VAL A 1 85 ? -6.799 -16.991 -5.939 1.00 90.44 85 VAL A O 1
ATOM 691 N N . SER A 1 86 ? -5.749 -16.830 -7.927 1.00 88.31 86 SER A N 1
ATOM 692 C CA . SER A 1 86 ? -4.664 -17.786 -7.725 1.00 88.31 86 SER A CA 1
ATOM 693 C C . SER A 1 86 ? -3.349 -17.038 -7.511 1.00 88.31 86 SER A C 1
ATOM 695 O O . SER A 1 86 ? -3.139 -15.961 -8.063 1.00 88.31 86 SER A O 1
ATOM 697 N N . LEU A 1 87 ? -2.434 -17.631 -6.743 1.00 82.19 87 LEU A N 1
ATOM 698 C CA . LEU A 1 87 ? -1.058 -17.149 -6.636 1.00 82.19 87 LEU A CA 1
ATOM 699 C C . LEU A 1 87 ? -0.248 -17.679 -7.833 1.00 82.19 87 LEU A C 1
ATOM 701 O O . LEU A 1 87 ? 0.002 -18.889 -7.886 1.00 82.19 87 LEU A O 1
ATOM 705 N N . PRO A 1 88 ? 0.146 -16.840 -8.811 1.00 82.62 88 PRO A N 1
ATOM 706 C CA . PRO A 1 88 ? 0.946 -17.311 -9.930 1.00 82.62 88 PRO A CA 1
ATOM 707 C C . PRO A 1 88 ? 2.387 -17.584 -9.474 1.00 82.62 88 PRO A C 1
ATOM 709 O O . PRO A 1 88 ? 2.871 -17.021 -8.495 1.00 82.62 88 PRO A O 1
ATOM 712 N N . ARG A 1 89 ? 3.092 -18.457 -10.204 1.00 72.75 89 ARG A N 1
ATOM 713 C CA . ARG A 1 89 ? 4.489 -18.829 -9.895 1.00 72.75 89 ARG A CA 1
ATOM 714 C C . ARG A 1 89 ? 5.505 -17.733 -10.212 1.00 72.75 89 ARG A C 1
ATOM 716 O O . ARG A 1 89 ? 6.646 -17.822 -9.787 1.00 72.75 89 ARG A O 1
ATOM 723 N N . ALA A 1 90 ? 5.110 -16.773 -11.034 1.00 72.75 90 ALA A N 1
ATOM 724 C CA . ALA A 1 90 ? 5.918 -15.642 -11.441 1.00 72.75 90 ALA A CA 1
ATOM 725 C C . ALA A 1 90 ? 5.005 -14.446 -11.690 1.00 72.75 90 ALA A C 1
ATOM 727 O O . ALA A 1 90 ? 3.809 -14.613 -11.945 1.00 72.75 90 ALA A O 1
ATOM 728 N N . ARG A 1 91 ? 5.587 -13.250 -11.669 1.00 74.19 91 ARG A N 1
ATOM 729 C CA . ARG A 1 91 ? 4.910 -12.017 -12.051 1.00 74.19 91 ARG A CA 1
ATOM 730 C C . ARG A 1 91 ? 5.433 -11.550 -13.420 1.00 74.19 91 ARG A C 1
ATOM 732 O O . ARG A 1 91 ? 6.475 -10.907 -13.478 1.00 74.19 91 ARG A O 1
ATOM 739 N N . PRO A 1 92 ? 4.777 -11.918 -14.534 1.00 75.50 92 PRO A N 1
ATOM 740 C CA . PRO A 1 92 ? 5.305 -11.676 -15.871 1.00 75.50 92 PRO A CA 1
ATOM 741 C C . PRO A 1 92 ? 5.230 -10.204 -16.282 1.00 75.50 92 PRO A C 1
ATOM 743 O O . PRO A 1 92 ? 4.381 -9.449 -15.811 1.00 75.50 92 PRO A O 1
ATOM 746 N N . ALA A 1 93 ? 6.074 -9.817 -17.240 1.00 77.69 93 ALA A N 1
ATOM 747 C CA . ALA A 1 93 ? 5.975 -8.532 -17.921 1.00 77.69 93 ALA A CA 1
ATOM 748 C C . ALA A 1 93 ? 4.589 -8.351 -18.567 1.00 77.69 93 ALA A C 1
ATOM 750 O O . ALA A 1 93 ? 4.175 -9.173 -19.386 1.00 77.69 93 ALA A O 1
ATOM 751 N N . SER A 1 94 ? 3.887 -7.256 -18.259 1.00 86.12 94 SER A N 1
ATOM 752 C CA . SER A 1 94 ? 2.593 -6.932 -18.880 1.00 86.12 94 SER A CA 1
ATOM 753 C C . SER A 1 94 ? 2.708 -6.010 -20.098 1.00 86.12 94 SER A C 1
ATOM 755 O O . SER A 1 94 ? 1.737 -5.864 -20.835 1.00 86.12 94 SER A O 1
ATOM 757 N N . SER A 1 95 ? 3.880 -5.425 -20.376 1.00 83.00 95 SER A N 1
ATOM 758 C CA . SER A 1 95 ? 4.062 -4.397 -21.420 1.00 83.00 95 SER A CA 1
ATOM 759 C C . SER A 1 95 ? 3.669 -4.865 -22.828 1.00 83.00 95 SER A C 1
ATOM 761 O O . SER A 1 95 ? 3.095 -4.104 -23.612 1.00 83.00 95 SER A O 1
ATOM 763 N N . LEU A 1 96 ? 3.945 -6.127 -23.173 1.00 85.75 96 LEU A N 1
ATOM 764 C CA . LEU A 1 96 ? 3.538 -6.713 -24.451 1.00 85.75 96 LEU A CA 1
ATOM 765 C C . LEU A 1 96 ? 2.010 -6.831 -24.552 1.00 85.75 96 LEU A C 1
ATOM 767 O O . LEU A 1 96 ? 1.427 -6.391 -25.543 1.00 85.75 96 LEU A O 1
ATOM 771 N N . ALA A 1 97 ? 1.366 -7.355 -23.508 1.00 91.00 97 ALA A N 1
ATOM 772 C CA . ALA A 1 97 ? -0.086 -7.470 -23.421 1.00 91.00 97 ALA A CA 1
ATOM 773 C C . ALA A 1 97 ? -0.778 -6.095 -23.410 1.00 91.00 97 ALA A C 1
ATOM 775 O O . ALA A 1 97 ? -1.770 -5.900 -24.107 1.00 91.00 97 ALA A O 1
ATOM 776 N N . THR A 1 98 ? -0.226 -5.110 -22.701 1.00 91.12 98 THR A N 1
ATOM 777 C CA . THR A 1 98 ? -0.738 -3.732 -22.674 1.00 91.12 98 THR A CA 1
ATOM 778 C C . THR A 1 98 ? -0.703 -3.095 -24.064 1.00 91.12 98 THR A C 1
ATOM 780 O O . THR A 1 98 ? -1.708 -2.550 -24.525 1.00 91.12 98 THR A O 1
ATOM 783 N N . ARG A 1 99 ? 0.416 -3.221 -24.792 1.00 88.38 99 ARG A N 1
ATOM 784 C CA . ARG A 1 99 ? 0.519 -2.735 -26.181 1.00 88.38 99 ARG A CA 1
ATOM 785 C C . ARG A 1 99 ? -0.434 -3.468 -27.122 1.00 88.38 99 ARG A C 1
ATOM 787 O O . ARG A 1 99 ? -1.015 -2.832 -28.002 1.00 88.38 99 ARG A O 1
ATOM 794 N N . LEU A 1 100 ? -0.643 -4.770 -26.916 1.00 90.50 100 LEU A N 1
ATOM 795 C CA . LEU A 1 100 ? -1.636 -5.543 -27.661 1.00 90.50 100 LEU A CA 1
ATOM 796 C C . LEU A 1 100 ? -3.050 -4.989 -27.444 1.00 90.50 100 LEU A C 1
ATOM 798 O O . LEU A 1 100 ? -3.755 -4.755 -28.422 1.00 90.50 100 LEU A O 1
ATOM 802 N N . VAL A 1 101 ? -3.446 -4.717 -26.197 1.00 93.06 101 VAL A N 1
ATOM 803 C CA . VAL A 1 101 ? -4.756 -4.117 -25.882 1.00 93.06 101 VAL A CA 1
ATOM 804 C C . VAL A 1 101 ? -4.932 -2.782 -26.604 1.00 93.06 101 VAL A C 1
ATOM 806 O O . VAL A 1 101 ? -5.973 -2.554 -27.213 1.00 93.06 101 VAL A O 1
ATOM 809 N N . MET A 1 102 ? -3.904 -1.932 -26.618 1.00 90.50 102 MET A N 1
ATOM 810 C CA . MET A 1 102 ? -3.932 -0.651 -27.336 1.00 90.50 102 MET A CA 1
ATOM 811 C C . MET A 1 102 ? -4.039 -0.806 -28.854 1.00 90.50 102 MET A C 1
ATOM 813 O O . MET A 1 102 ? -4.686 -0.004 -29.527 1.00 90.50 102 MET A O 1
ATOM 817 N N . ALA A 1 103 ? -3.404 -1.827 -29.423 1.00 89.12 103 ALA A N 1
ATOM 818 C CA . ALA A 1 103 ? -3.520 -2.104 -30.847 1.00 89.12 103 ALA A CA 1
ATOM 819 C C . ALA A 1 103 ? -4.917 -2.627 -31.213 1.00 89.12 103 ALA A C 1
ATOM 821 O O . ALA A 1 103 ? -5.468 -2.225 -32.239 1.00 89.12 103 ALA A O 1
ATOM 822 N N . ILE A 1 104 ? -5.509 -3.454 -30.347 1.00 91.25 104 ILE A N 1
ATOM 823 C CA . ILE A 1 104 ? -6.881 -3.940 -30.498 1.00 91.25 104 ILE A CA 1
ATOM 824 C C . ILE A 1 104 ? -7.901 -2.826 -30.290 1.00 91.25 104 ILE A C 1
ATOM 826 O O . ILE A 1 104 ? -8.873 -2.792 -31.030 1.00 91.25 104 ILE A O 1
ATOM 830 N N . ASP A 1 105 ? -7.679 -1.870 -29.390 1.00 89.94 105 ASP A N 1
ATOM 831 C CA . ASP A 1 105 ? -8.586 -0.725 -29.223 1.00 89.94 105 ASP A CA 1
ATOM 832 C C . ASP A 1 105 ? -8.759 0.072 -30.527 1.00 89.94 105 ASP A C 1
ATOM 834 O O . ASP A 1 105 ? -9.878 0.419 -30.910 1.00 89.94 105 ASP A O 1
ATOM 838 N N . ARG A 1 106 ? -7.669 0.247 -31.287 1.00 87.06 106 ARG A N 1
ATOM 839 C CA . ARG A 1 106 ? -7.697 0.878 -32.619 1.00 87.06 106 ARG A CA 1
ATOM 840 C C . ARG A 1 106 ? -8.317 0.004 -33.711 1.00 87.06 106 ARG A C 1
ATOM 842 O O . ARG A 1 106 ? -8.786 0.539 -34.713 1.00 87.06 106 ARG A O 1
ATOM 849 N N . TYR A 1 107 ? -8.277 -1.317 -33.555 1.00 87.06 107 TYR A N 1
ATOM 850 C CA . TYR A 1 107 ? -8.777 -2.275 -34.543 1.00 87.06 107 TYR A CA 1
ATOM 851 C C . TYR A 1 107 ? -10.261 -2.611 -34.334 1.00 87.06 107 TYR A C 1
ATOM 853 O O . TYR A 1 107 ? -11.063 -2.487 -35.257 1.00 87.06 107 TYR A O 1
ATOM 861 N N . ASP A 1 108 ? -10.624 -3.014 -33.117 1.00 90.06 108 ASP A N 1
ATOM 862 C CA . ASP A 1 108 ? -11.977 -3.344 -32.679 1.00 90.06 108 ASP A CA 1
ATOM 863 C C . ASP A 1 108 ? -12.156 -3.049 -31.177 1.00 90.06 108 ASP A C 1
ATOM 865 O O . ASP A 1 108 ? -12.069 -3.925 -30.309 1.00 90.06 108 ASP A O 1
ATOM 869 N N . ARG A 1 109 ? -12.477 -1.788 -30.869 1.00 90.25 109 ARG A N 1
ATOM 870 C CA . ARG A 1 109 ? -12.744 -1.301 -29.505 1.00 90.25 109 ARG A CA 1
ATOM 871 C C . ARG A 1 109 ? -13.789 -2.120 -28.741 1.00 90.25 109 ARG A C 1
ATOM 873 O O . ARG A 1 109 ? -13.723 -2.203 -27.516 1.00 90.25 109 ARG A O 1
ATOM 880 N N . LYS A 1 110 ? -14.755 -2.751 -29.423 1.00 92.00 110 LYS A N 1
ATOM 881 C CA . LYS A 1 110 ? -15.815 -3.528 -28.753 1.00 92.00 110 LYS A CA 1
ATOM 882 C C . LYS A 1 110 ? -15.289 -4.822 -28.137 1.00 92.00 110 LYS A C 1
ATOM 884 O O . LYS A 1 110 ? -15.900 -5.322 -27.200 1.00 92.00 110 LYS A O 1
ATOM 889 N N . LYS A 1 111 ? -14.166 -5.338 -28.643 1.00 94.00 111 LYS A N 1
ATOM 890 C CA . LYS A 1 111 ? -13.509 -6.558 -28.156 1.00 94.00 111 LYS A CA 1
ATOM 891 C C . LYS A 1 111 ? -12.528 -6.309 -27.012 1.00 94.00 111 LYS A C 1
ATOM 893 O O . LYS A 1 111 ? -12.122 -7.263 -26.356 1.00 94.00 111 LYS A O 1
ATOM 898 N N . VAL A 1 112 ? -12.166 -5.054 -26.735 1.00 94.19 112 VAL A N 1
ATOM 899 C CA . VAL A 1 112 ? -11.210 -4.699 -25.672 1.00 94.19 112 VAL A CA 1
ATOM 900 C C . VAL A 1 112 ? -11.638 -5.192 -24.281 1.00 94.19 112 VAL A C 1
ATOM 902 O O . VAL A 1 112 ? -10.783 -5.747 -23.590 1.00 94.19 112 VAL A O 1
ATOM 905 N N . PRO A 1 113 ? -12.909 -5.053 -23.844 1.00 94.88 113 PRO A N 1
ATOM 906 C CA . PRO A 1 113 ? -13.342 -5.585 -22.551 1.00 94.88 113 PRO A CA 1
ATOM 907 C C . PRO A 1 113 ? -13.165 -7.104 -22.434 1.00 94.88 113 PRO A C 1
ATOM 909 O O . PRO A 1 113 ? -12.640 -7.577 -21.429 1.00 94.88 113 PRO A O 1
ATOM 912 N N . ASP A 1 114 ? -13.543 -7.850 -23.479 1.00 94.88 114 ASP A N 1
ATOM 913 C CA . ASP A 1 114 ? -13.396 -9.308 -23.520 1.00 94.88 114 ASP A CA 1
ATOM 914 C C . ASP A 1 114 ? -11.917 -9.713 -23.506 1.00 94.88 114 ASP A C 1
ATOM 916 O O . ASP A 1 114 ? -11.519 -10.563 -22.715 1.00 94.88 114 ASP A O 1
ATOM 920 N N . LEU A 1 115 ? -11.081 -9.058 -24.321 1.00 96.38 115 LEU A N 1
ATOM 921 C CA . LEU A 1 115 ? -9.638 -9.298 -24.346 1.00 96.38 115 LEU A CA 1
ATOM 922 C C . LEU A 1 115 ? -9.000 -9.040 -22.979 1.00 96.38 115 LEU A C 1
ATOM 924 O O . LEU A 1 115 ? -8.229 -9.861 -22.492 1.00 96.38 115 LEU A O 1
ATOM 928 N N . ARG A 1 116 ? -9.322 -7.908 -22.344 1.00 96.75 116 ARG A N 1
ATOM 929 C CA . ARG A 1 116 ? -8.782 -7.559 -21.027 1.00 96.75 116 ARG A CA 1
ATOM 930 C C . ARG A 1 116 ? -9.212 -8.564 -19.957 1.00 96.75 116 ARG A C 1
ATOM 932 O O . ARG A 1 116 ? -8.378 -8.930 -19.134 1.00 96.75 116 ARG A O 1
ATOM 939 N N . ARG A 1 117 ? -10.462 -9.042 -19.992 1.00 96.38 117 ARG A N 1
ATOM 940 C CA . ARG A 1 117 ? -10.945 -10.109 -19.101 1.00 96.38 117 ARG A CA 1
ATOM 941 C C . ARG A 1 117 ? -10.118 -11.383 -19.252 1.00 96.38 117 ARG A C 1
ATOM 943 O O . ARG A 1 117 ? -9.624 -11.894 -18.252 1.00 96.38 117 ARG A O 1
ATOM 950 N N . GLU A 1 118 ? -9.921 -11.856 -20.481 1.00 97.19 118 GLU A N 1
ATOM 951 C CA . GLU A 1 118 ? -9.140 -13.073 -20.730 1.00 97.19 118 GLU A CA 1
ATOM 952 C C . GLU A 1 118 ? -7.665 -12.906 -20.335 1.00 97.19 118 GLU A C 1
ATOM 954 O O . GLU A 1 118 ? -7.092 -13.809 -19.737 1.00 97.19 118 GLU A O 1
ATOM 959 N N . LEU A 1 119 ? -7.052 -11.740 -20.576 1.00 96.69 119 LEU A N 1
ATOM 960 C CA . LEU A 1 119 ? -5.682 -11.449 -20.126 1.00 96.69 119 LEU A CA 1
ATOM 961 C C . LEU A 1 119 ? -5.557 -11.495 -18.599 1.00 96.69 119 LEU A C 1
ATOM 963 O O . LEU A 1 119 ? -4.627 -12.099 -18.064 1.00 96.69 119 LEU A O 1
ATOM 967 N N . TYR A 1 120 ? -6.495 -10.865 -17.892 1.00 96.25 120 TYR A N 1
ATOM 968 C CA . TYR A 1 120 ? -6.517 -10.880 -16.437 1.00 96.25 120 TYR A CA 1
ATOM 969 C C . TYR A 1 120 ? -6.691 -12.299 -15.885 1.00 96.25 120 TYR A C 1
ATOM 971 O O . TYR A 1 120 ? -5.918 -12.699 -15.017 1.00 96.25 120 TYR A O 1
ATOM 979 N N . ARG A 1 121 ? -7.658 -13.074 -16.390 1.00 96.25 121 ARG A N 1
ATOM 980 C CA . ARG A 1 121 ? -7.905 -14.451 -15.930 1.00 96.25 121 ARG A CA 1
ATOM 981 C C . ARG A 1 121 ? -6.751 -15.392 -16.270 1.00 96.25 121 ARG A C 1
ATOM 983 O O . ARG A 1 121 ? -6.329 -16.160 -15.406 1.00 96.25 121 ARG A O 1
ATOM 990 N N . ALA A 1 122 ? -6.157 -15.254 -17.455 1.00 95.06 122 ALA A N 1
ATOM 991 C CA . ALA A 1 122 ? -4.962 -15.999 -17.837 1.00 95.06 122 ALA A CA 1
ATOM 992 C C . ALA A 1 122 ? -3.834 -15.826 -16.806 1.00 95.06 122 ALA A C 1
ATOM 994 O O . ALA A 1 122 ? -3.228 -16.808 -16.389 1.00 95.06 122 ALA A O 1
ATOM 995 N N . LEU A 1 123 ? -3.577 -14.605 -16.330 1.00 93.19 123 LEU A N 1
ATOM 996 C CA . LEU A 1 123 ? -2.563 -14.374 -15.300 1.00 93.19 123 LEU A CA 1
ATOM 997 C C . LEU A 1 123 ? -3.034 -14.792 -13.899 1.00 93.19 123 LEU A C 1
ATOM 999 O O . LEU A 1 123 ? -2.365 -15.566 -13.218 1.00 93.19 123 LEU A O 1
ATOM 1003 N N . TRP A 1 124 ? -4.175 -14.275 -13.454 1.00 94.50 124 TRP A N 1
ATOM 1004 C CA . TRP A 1 124 ? -4.577 -14.311 -12.047 1.00 94.50 124 TRP A CA 1
ATOM 1005 C C . TRP A 1 124 ? -5.403 -15.524 -11.647 1.00 94.50 124 TRP A C 1
ATOM 1007 O O . TRP A 1 124 ? -5.584 -15.752 -10.457 1.00 94.50 124 TRP A O 1
ATOM 1017 N N . GLN A 1 125 ? -5.897 -16.311 -12.599 1.00 93.88 125 GLN A N 1
ATOM 1018 C CA . GLN A 1 125 ? -6.597 -17.568 -12.325 1.00 93.88 125 GLN A CA 1
ATOM 1019 C C . GLN A 1 125 ? -5.774 -18.763 -12.797 1.00 93.88 125 GLN A C 1
ATOM 1021 O O . GLN A 1 125 ? -5.631 -19.731 -12.048 1.00 93.88 125 GLN A O 1
ATOM 1026 N N . GLU A 1 126 ? -5.191 -18.671 -13.994 1.00 92.75 126 GLU A N 1
ATOM 1027 C CA . GLU A 1 126 ? -4.459 -19.774 -14.631 1.00 92.75 126 GLU A CA 1
ATOM 1028 C C . GLU A 1 126 ? -2.935 -19.714 -14.425 1.00 92.75 126 GLU A C 1
ATOM 1030 O O . GLU A 1 126 ? -2.250 -20.724 -14.594 1.00 92.75 126 GLU A O 1
ATOM 1035 N N . GLY A 1 127 ? -2.383 -18.563 -14.026 1.00 89.31 127 GLY A N 1
ATOM 1036 C CA . GLY A 1 127 ? -0.944 -18.400 -13.796 1.00 89.31 127 GLY A CA 1
ATOM 1037 C C . GLY A 1 127 ? -0.097 -18.355 -15.072 1.00 89.31 127 GLY A C 1
ATOM 1038 O O . GLY A 1 127 ? 1.083 -18.711 -15.033 1.00 89.31 127 GLY A O 1
ATOM 1039 N N . LEU A 1 128 ? -0.683 -17.956 -16.201 1.00 90.38 128 LEU A N 1
ATOM 1040 C CA . LEU A 1 128 ? -0.021 -17.862 -17.501 1.00 90.38 128 LEU A CA 1
ATOM 1041 C C . LEU A 1 128 ? 0.842 -16.597 -17.626 1.00 90.38 128 LEU A C 1
ATOM 1043 O O . LEU A 1 128 ? 0.543 -15.536 -17.080 1.00 90.38 128 LEU A O 1
ATOM 1047 N N . ASN A 1 129 ? 1.922 -16.710 -18.401 1.00 88.62 129 ASN A N 1
ATOM 1048 C CA . ASN A 1 129 ? 2.869 -15.625 -18.639 1.00 88.62 129 ASN A CA 1
ATOM 1049 C C . ASN A 1 129 ? 2.392 -14.712 -19.783 1.00 88.62 129 ASN A C 1
ATOM 1051 O O . ASN A 1 129 ? 2.500 -15.075 -20.951 1.00 88.62 129 ASN A O 1
ATOM 1055 N N . LEU A 1 130 ? 1.921 -13.505 -19.457 1.00 89.31 130 LEU A N 1
ATOM 1056 C CA . LEU A 1 130 ? 1.463 -12.517 -20.449 1.00 89.31 130 LEU A CA 1
ATOM 1057 C C . LEU A 1 130 ? 2.587 -11.903 -21.305 1.00 89.31 130 LEU A C 1
ATOM 1059 O O . LEU A 1 130 ? 2.305 -11.240 -22.303 1.00 89.31 130 LEU A O 1
ATOM 1063 N N . GLY A 1 131 ? 3.848 -12.122 -20.938 1.00 84.94 131 GLY A N 1
ATOM 1064 C CA . GLY A 1 131 ? 5.008 -11.774 -21.753 1.00 84.94 131 GLY A CA 1
ATOM 1065 C C . GLY A 1 131 ? 5.311 -12.801 -22.847 1.00 84.94 131 GLY A C 1
ATOM 1066 O O . GLY A 1 131 ? 6.133 -12.514 -23.712 1.00 84.94 131 GLY A O 1
ATOM 1067 N N . ASP A 1 132 ? 4.670 -13.977 -22.831 1.00 86.81 132 ASP A N 1
ATOM 1068 C CA . ASP A 1 132 ? 4.845 -15.016 -23.848 1.00 86.81 132 ASP A CA 1
ATOM 1069 C C . ASP A 1 132 ? 3.911 -14.774 -25.055 1.00 86.81 132 ASP A C 1
ATOM 1071 O O . ASP A 1 132 ? 2.685 -14.890 -24.936 1.00 86.81 132 ASP A O 1
ATOM 1075 N N . PRO A 1 133 ? 4.463 -14.497 -26.253 1.00 86.62 133 PRO A N 1
ATOM 1076 C CA . PRO A 1 133 ? 3.695 -14.375 -27.488 1.00 86.62 133 PRO A CA 1
ATOM 1077 C C . PRO A 1 133 ? 2.720 -15.525 -27.772 1.00 86.62 133 PRO A C 1
ATOM 1079 O O . PRO A 1 133 ? 1.647 -15.289 -28.331 1.00 86.62 133 PRO A O 1
ATOM 1082 N N . ALA A 1 134 ? 3.069 -16.766 -27.420 1.00 87.44 134 ALA A N 1
ATOM 1083 C CA . ALA A 1 134 ? 2.230 -17.935 -27.685 1.00 87.44 134 ALA A CA 1
ATOM 1084 C C . ALA A 1 134 ? 0.966 -17.945 -26.811 1.00 87.44 134 ALA A C 1
ATOM 1086 O O . ALA A 1 134 ? -0.124 -18.282 -27.289 1.00 87.44 134 ALA A O 1
ATOM 1087 N N . VAL A 1 135 ? 1.097 -17.511 -25.553 1.00 91.00 135 VAL A N 1
ATOM 1088 C CA . VAL A 1 135 ? -0.037 -17.308 -24.641 1.00 91.00 135 VAL A CA 1
ATOM 1089 C C . VAL A 1 135 ? -0.971 -16.245 -25.217 1.00 91.00 135 VAL A C 1
ATOM 1091 O O . VAL A 1 135 ? -2.171 -16.482 -25.344 1.00 91.00 135 VAL A O 1
ATOM 1094 N N . LEU A 1 136 ? -0.425 -15.110 -25.663 1.00 91.88 136 LEU A N 1
ATOM 1095 C CA . LEU A 1 136 ? -1.226 -14.017 -26.223 1.00 91.88 136 LEU A CA 1
ATOM 1096 C C . LEU A 1 136 ? -1.965 -14.408 -27.512 1.00 91.88 136 LEU A C 1
ATOM 1098 O O . LEU A 1 136 ? -3.121 -14.028 -27.684 1.00 91.88 136 LEU A O 1
ATOM 1102 N N . VAL A 1 137 ? -1.348 -15.194 -28.402 1.00 89.75 137 VAL A N 1
ATOM 1103 C CA . VAL A 1 137 ? -2.025 -15.721 -29.605 1.00 89.75 137 VAL A CA 1
ATOM 1104 C C . VAL A 1 137 ? -3.214 -16.608 -29.229 1.00 89.75 137 VAL A C 1
ATOM 1106 O O . VAL A 1 137 ? -4.279 -16.495 -29.835 1.00 89.75 137 VAL A O 1
ATOM 1109 N N . THR A 1 138 ? -3.053 -17.457 -28.213 1.00 92.38 138 THR A N 1
ATOM 1110 C CA . THR A 1 138 ? -4.133 -18.330 -27.724 1.00 92.38 138 THR A CA 1
ATOM 1111 C C . THR A 1 138 ? -5.297 -17.504 -27.174 1.00 92.38 138 THR A C 1
ATOM 1113 O O . THR A 1 138 ? -6.452 -17.751 -27.516 1.00 92.38 138 THR A O 1
ATOM 1116 N N . ILE A 1 139 ? -4.993 -16.462 -26.395 1.00 95.44 139 ILE A N 1
ATOM 1117 C CA . ILE A 1 139 ? -5.995 -15.536 -25.856 1.00 95.44 139 ILE A CA 1
ATOM 1118 C C . ILE A 1 139 ? -6.741 -14.806 -26.982 1.00 95.44 139 ILE A C 1
ATOM 1120 O O . ILE A 1 139 ? -7.968 -14.735 -26.948 1.00 95.44 139 ILE A O 1
ATOM 1124 N N . LEU A 1 140 ? -6.034 -14.312 -28.007 1.00 93.50 140 LEU A N 1
ATOM 1125 C CA . LEU A 1 140 ? -6.659 -13.654 -29.162 1.00 93.50 140 LEU A CA 1
ATOM 1126 C C . LEU A 1 140 ? -7.645 -14.578 -29.887 1.00 93.50 140 LEU A C 1
ATOM 1128 O O . LEU A 1 140 ? -8.738 -14.136 -30.236 1.00 93.50 140 LEU A O 1
ATOM 1132 N N . ALA A 1 141 ? -7.295 -15.851 -30.078 1.00 90.50 141 ALA A N 1
ATOM 1133 C CA . ALA A 1 141 ? -8.196 -16.827 -30.689 1.00 90.50 141 ALA A CA 1
ATOM 1134 C C . ALA A 1 141 ? -9.456 -17.063 -29.834 1.00 90.50 141 ALA A C 1
ATOM 1136 O O . ALA A 1 141 ? -10.563 -17.100 -30.368 1.00 90.50 141 ALA A O 1
ATOM 1137 N N . ASN A 1 142 ? -9.318 -17.138 -28.505 1.00 92.12 142 ASN A N 1
ATOM 1138 C CA . ASN A 1 142 ? -10.456 -17.330 -27.596 1.00 92.12 142 ASN A CA 1
ATOM 1139 C C . ASN A 1 142 ? -11.473 -16.179 -27.661 1.00 92.12 142 ASN A C 1
ATOM 1141 O O . ASN A 1 142 ? -12.674 -16.406 -27.516 1.00 92.12 142 ASN A O 1
ATOM 1145 N N . VAL A 1 143 ? -11.018 -14.950 -27.925 1.00 93.75 143 VAL A N 1
ATOM 1146 C CA . VAL A 1 143 ? -11.900 -13.776 -28.063 1.00 93.75 143 VAL A CA 1
ATOM 1147 C C . VAL A 1 143 ? -12.349 -13.502 -29.505 1.00 93.75 143 VAL A C 1
ATOM 1149 O O . VAL A 1 143 ? -13.085 -12.536 -29.747 1.00 93.75 143 VAL A O 1
ATOM 1152 N N . GLY A 1 144 ? -11.975 -14.349 -30.469 1.00 91.88 144 GLY A N 1
ATOM 1153 C CA . GLY A 1 144 ? -12.340 -14.201 -31.882 1.00 91.88 144 GLY A CA 1
ATOM 1154 C C . GLY A 1 144 ? -11.551 -13.109 -32.619 1.00 91.88 144 GLY A C 1
ATOM 1155 O O . GLY A 1 144 ? -12.106 -12.422 -33.480 1.00 91.88 144 GLY A O 1
ATOM 1156 N N . LEU A 1 145 ? -10.299 -12.875 -32.218 1.00 90.50 145 LEU A N 1
ATOM 1157 C CA . LEU A 1 145 ? -9.369 -11.896 -32.794 1.00 90.50 145 LEU A CA 1
ATOM 1158 C C . LEU A 1 145 ? -8.221 -12.557 -33.578 1.00 90.50 145 LEU A C 1
ATOM 1160 O O . LEU A 1 145 ? -7.233 -11.897 -33.892 1.00 90.50 145 LEU A O 1
ATOM 1164 N N . GLU A 1 146 ? -8.331 -13.832 -33.954 1.00 84.00 146 GLU A N 1
ATOM 1165 C CA . GLU A 1 146 ? -7.311 -14.555 -34.729 1.00 84.00 146 GLU A CA 1
ATOM 1166 C C . GLU A 1 146 ? -6.940 -13.832 -36.038 1.00 84.00 146 GLU A C 1
ATOM 1168 O O . GLU A 1 146 ? -5.766 -13.729 -36.402 1.00 84.00 146 GLU A O 1
ATOM 1173 N N . LYS A 1 147 ? -7.928 -13.197 -36.680 1.00 81.81 147 LYS A N 1
ATOM 1174 C CA . LYS A 1 147 ? -7.743 -12.430 -37.919 1.00 81.81 147 LYS A CA 1
ATOM 1175 C C . LYS A 1 147 ? -6.915 -11.161 -37.745 1.00 81.81 147 LYS A C 1
ATOM 1177 O O . LYS A 1 147 ? -6.406 -10.646 -38.734 1.00 81.81 147 LYS A O 1
ATOM 1182 N N . PHE A 1 148 ? -6.781 -10.636 -36.527 1.00 83.38 148 PHE A N 1
ATOM 1183 C CA . PHE A 1 148 ? -5.955 -9.455 -36.269 1.00 83.38 148 PHE A CA 1
ATOM 1184 C C . PHE A 1 148 ? -4.478 -9.743 -36.556 1.00 83.38 148 PHE A C 1
ATOM 1186 O O . PHE A 1 148 ? -3.791 -8.957 -37.213 1.00 83.38 148 PHE A O 1
ATOM 1193 N N . VAL A 1 149 ? -4.010 -10.912 -36.116 1.00 76.12 149 VAL A N 1
ATOM 1194 C CA . VAL A 1 149 ? -2.639 -11.365 -36.362 1.00 76.12 149 VAL A CA 1
ATOM 1195 C C . VAL A 1 149 ? -2.458 -11.686 -37.848 1.00 76.12 149 VAL A C 1
ATOM 1197 O O . VAL A 1 149 ? -1.497 -11.226 -38.457 1.00 76.12 149 VAL A O 1
ATOM 1200 N N . GLU A 1 150 ? -3.417 -12.387 -38.460 1.00 73.19 150 GLU A N 1
ATOM 1201 C CA . GLU A 1 150 ? -3.378 -12.755 -39.887 1.00 73.19 150 GLU A CA 1
ATOM 1202 C C . GLU A 1 150 ? -3.423 -11.547 -40.838 1.00 73.19 150 GLU A C 1
ATOM 1204 O O . GLU A 1 150 ? -2.813 -11.570 -41.906 1.00 73.19 150 GLU A O 1
ATOM 1209 N N . ALA A 1 151 ? -4.132 -10.478 -40.463 1.00 69.88 151 ALA A N 1
ATOM 1210 C CA . ALA A 1 151 ? -4.250 -9.254 -41.256 1.00 69.88 151 ALA A CA 1
ATOM 1211 C C . ALA A 1 151 ? -2.989 -8.374 -41.210 1.00 69.88 151 ALA A C 1
ATOM 1213 O O . ALA A 1 151 ? -2.889 -7.394 -41.954 1.00 69.88 151 ALA A O 1
ATOM 1214 N N . SER A 1 152 ? -2.032 -8.697 -40.340 1.00 74.38 152 SER A N 1
ATOM 1215 C CA . SER A 1 152 ? -0.815 -7.916 -40.169 1.00 74.38 152 SER A CA 1
ATOM 1216 C C . SER A 1 152 ? 0.205 -8.286 -41.250 1.00 74.38 152 SER A C 1
ATOM 1218 O O . SER A 1 152 ? 0.709 -9.406 -41.310 1.00 74.38 152 SER A O 1
ATOM 1220 N N . VAL A 1 153 ? 0.501 -7.331 -42.133 1.00 73.44 153 VAL A N 1
ATOM 1221 C CA . VAL A 1 153 ? 1.258 -7.550 -43.375 1.00 73.44 153 VAL A CA 1
ATOM 1222 C C . VAL A 1 153 ? 2.388 -6.531 -43.552 1.00 73.44 153 VAL A C 1
ATOM 1224 O O . VAL A 1 153 ? 2.256 -5.372 -43.154 1.00 73.44 153 VAL A O 1
ATOM 1227 N N . ARG A 1 154 ? 3.489 -6.928 -44.203 1.00 74.38 154 ARG A N 1
ATOM 1228 C CA . ARG A 1 154 ? 4.541 -6.010 -44.670 1.00 74.38 154 ARG A CA 1
ATOM 1229 C C . ARG A 1 154 ? 4.280 -5.571 -46.108 1.00 74.38 154 ARG A C 1
ATOM 1231 O O . ARG A 1 154 ? 3.917 -6.391 -46.947 1.00 74.38 154 ARG A O 1
ATOM 1238 N N . LYS A 1 155 ? 4.505 -4.284 -46.396 1.00 75.56 155 LYS A N 1
ATOM 1239 C CA . LYS A 1 155 ? 4.588 -3.761 -47.767 1.00 75.56 155 LYS A CA 1
ATOM 1240 C C . LYS A 1 155 ? 6.040 -3.791 -48.224 1.00 75.56 155 LYS A C 1
ATOM 1242 O O . LYS A 1 155 ? 6.882 -3.115 -47.635 1.00 75.56 155 LYS A O 1
ATOM 1247 N N . ASN A 1 156 ? 6.317 -4.556 -49.266 1.00 76.12 156 ASN A N 1
ATOM 1248 C CA . ASN A 1 156 ? 7.624 -4.607 -49.898 1.00 76.12 156 ASN A CA 1
ATOM 1249 C C . ASN A 1 156 ? 7.865 -3.338 -50.745 1.00 76.12 156 ASN A C 1
ATOM 1251 O O . ASN A 1 156 ? 6.906 -2.670 -51.147 1.00 76.12 156 ASN A O 1
ATOM 1255 N N . PRO A 1 157 ? 9.130 -2.985 -51.049 1.00 75.12 157 PRO A N 1
ATOM 1256 C CA . PRO A 1 157 ? 9.466 -1.800 -51.850 1.00 75.12 157 PRO A CA 1
ATOM 1257 C C . PRO A 1 157 ? 8.852 -1.789 -53.259 1.00 75.12 157 PRO A C 1
ATOM 1259 O O . PRO A 1 157 ? 8.702 -0.730 -53.859 1.00 75.12 157 PRO A O 1
ATOM 1262 N N . ASP A 1 158 ? 8.491 -2.962 -53.778 1.00 81.00 158 ASP A N 1
ATOM 1263 C CA . ASP A 1 158 ? 7.821 -3.157 -55.067 1.00 81.00 158 ASP A CA 1
ATOM 1264 C C . ASP A 1 158 ? 6.285 -3.016 -54.993 1.00 81.00 158 ASP A C 1
ATOM 1266 O O . ASP A 1 158 ? 5.598 -3.159 -56.003 1.00 81.00 158 ASP A O 1
ATOM 1270 N N . GLY A 1 159 ? 5.738 -2.726 -53.807 1.00 74.50 159 GLY A N 1
ATOM 1271 C CA . GLY A 1 159 ? 4.304 -2.596 -53.554 1.00 74.50 159 GLY A CA 1
ATOM 1272 C C . GLY A 1 159 ? 3.579 -3.915 -53.268 1.00 74.50 159 GLY A C 1
ATOM 1273 O O . GLY A 1 159 ? 2.378 -3.876 -52.989 1.00 74.50 159 GLY A O 1
ATOM 1274 N N . SER A 1 160 ? 4.268 -5.062 -53.299 1.00 79.62 160 SER A N 1
ATOM 1275 C CA . SER A 1 160 ? 3.691 -6.349 -52.894 1.00 79.62 160 SER A CA 1
ATOM 1276 C C . SER A 1 160 ? 3.464 -6.414 -51.378 1.00 79.62 160 SER A C 1
ATOM 1278 O O . SER A 1 160 ? 4.089 -5.688 -50.600 1.00 79.62 160 SER A O 1
ATOM 1280 N N . VAL A 1 161 ? 2.514 -7.250 -50.958 1.00 77.19 161 VAL A N 1
ATOM 1281 C CA . VAL A 1 161 ? 2.086 -7.380 -49.561 1.00 77.19 161 VAL A CA 1
ATOM 1282 C C . VAL A 1 161 ? 2.265 -8.828 -49.123 1.00 77.19 161 VAL A C 1
ATOM 1284 O O . VAL A 1 161 ? 1.743 -9.728 -49.778 1.00 77.19 161 VAL A O 1
ATOM 1287 N N . GLU A 1 162 ? 2.974 -9.053 -48.019 1.00 76.69 162 GLU A N 1
ATOM 1288 C CA . GLU A 1 162 ? 3.216 -10.388 -47.456 1.00 76.69 162 GLU A CA 1
ATOM 1289 C C . GLU A 1 162 ? 2.790 -10.447 -45.979 1.00 76.69 162 GLU A C 1
ATOM 1291 O O . GLU A 1 162 ? 3.011 -9.470 -45.258 1.00 76.69 162 GLU A O 1
ATOM 1296 N N . PRO A 1 163 ? 2.203 -11.562 -45.497 1.00 76.19 163 PRO A N 1
ATOM 1297 C CA . PRO A 1 163 ? 1.914 -11.757 -44.076 1.00 76.19 163 PRO A CA 1
ATOM 1298 C C . PRO A 1 163 ? 3.174 -11.642 -43.221 1.00 76.19 163 PRO A C 1
ATOM 1300 O O . PRO A 1 163 ? 4.230 -12.161 -43.591 1.00 76.19 163 PRO A O 1
ATOM 1303 N N . LEU A 1 164 ? 3.064 -10.978 -42.072 1.00 77.75 164 LEU A N 1
ATOM 1304 C CA . LEU A 1 164 ? 4.161 -10.916 -41.113 1.00 77.75 164 LEU A CA 1
ATOM 1305 C C . LEU A 1 164 ? 4.356 -12.274 -40.442 1.00 77.75 164 LEU A C 1
ATOM 1307 O O . LEU A 1 164 ? 3.396 -12.930 -40.033 1.00 77.75 164 LEU A O 1
ATOM 1311 N N . ALA A 1 165 ? 5.613 -12.670 -40.247 1.00 78.06 165 ALA A N 1
ATOM 1312 C CA . ALA A 1 165 ? 5.901 -13.734 -39.295 1.00 78.06 165 ALA A CA 1
ATOM 1313 C C . ALA A 1 165 ? 5.524 -13.272 -37.872 1.00 78.06 165 ALA A C 1
ATOM 1315 O O . ALA A 1 165 ? 5.627 -12.086 -37.555 1.00 78.06 165 ALA A O 1
ATOM 1316 N N . LEU A 1 166 ? 5.146 -14.199 -36.981 1.00 75.00 166 LEU A N 1
ATOM 1317 C CA . LEU A 1 166 ? 4.730 -13.861 -35.608 1.00 75.00 166 LEU A CA 1
ATOM 1318 C C . LEU A 1 166 ? 5.769 -12.994 -34.879 1.00 75.00 166 LEU A C 1
ATOM 1320 O O . LEU A 1 166 ? 5.419 -11.995 -34.261 1.00 75.00 166 LEU A O 1
ATOM 1324 N N . TRP A 1 167 ? 7.057 -13.320 -35.003 1.00 75.88 167 TRP A N 1
ATOM 1325 C CA . TRP A 1 167 ? 8.125 -12.522 -34.396 1.00 75.88 167 TRP A CA 1
ATOM 1326 C C . TRP A 1 167 ? 8.202 -11.090 -34.965 1.00 75.88 167 TRP A C 1
ATOM 1328 O O . TRP A 1 167 ? 8.524 -10.159 -34.228 1.00 75.88 167 TRP A O 1
ATOM 1338 N N . GLU A 1 168 ? 7.882 -10.883 -36.250 1.00 73.19 168 GLU A N 1
ATOM 1339 C CA . GLU A 1 168 ? 7.856 -9.553 -36.875 1.00 73.19 168 GLU A CA 1
ATOM 1340 C C . GLU A 1 168 ? 6.650 -8.739 -36.407 1.00 73.19 168 GLU A C 1
ATOM 1342 O O . GLU A 1 168 ? 6.796 -7.546 -36.145 1.00 73.19 168 GLU A O 1
ATOM 1347 N N . PHE A 1 169 ? 5.485 -9.377 -36.264 1.00 81.12 169 PHE A N 1
ATOM 1348 C CA . PHE A 1 169 ? 4.277 -8.763 -35.710 1.00 81.12 169 PHE A CA 1
ATOM 1349 C C . PHE A 1 169 ? 4.530 -8.210 -34.302 1.00 81.12 169 PHE A C 1
ATOM 1351 O O . PHE A 1 169 ? 4.314 -7.022 -34.054 1.00 81.12 169 PHE A O 1
ATOM 1358 N N . TRP A 1 170 ? 5.085 -9.031 -33.406 1.00 78.38 170 TRP A N 1
ATOM 1359 C CA . TRP A 1 170 ? 5.392 -8.610 -32.035 1.00 78.38 170 TRP A CA 1
ATOM 1360 C C . TRP A 1 170 ? 6.475 -7.533 -31.971 1.00 78.38 170 TRP A C 1
ATOM 1362 O O . TRP A 1 170 ? 6.400 -6.635 -31.134 1.00 78.38 170 TRP A O 1
ATOM 1372 N N . ARG A 1 171 ? 7.447 -7.559 -32.891 1.00 74.12 171 ARG A N 1
ATOM 1373 C CA . ARG A 1 171 ? 8.439 -6.484 -33.023 1.00 74.12 171 ARG A CA 1
ATOM 1374 C C . ARG A 1 171 ? 7.802 -5.163 -33.470 1.00 74.12 171 ARG A C 1
ATOM 1376 O O . ARG A 1 171 ? 8.208 -4.108 -32.993 1.00 74.12 171 ARG A O 1
ATOM 1383 N N . LEU A 1 172 ? 6.836 -5.199 -34.389 1.00 69.88 172 LEU A N 1
ATOM 1384 C CA . LEU A 1 172 ? 6.175 -4.002 -34.931 1.00 69.88 172 LEU A CA 1
ATOM 1385 C C . LEU A 1 172 ? 5.129 -3.400 -33.985 1.00 69.88 172 LEU A C 1
ATOM 1387 O O . LEU A 1 172 ? 4.917 -2.192 -34.016 1.00 69.88 172 LEU A O 1
ATOM 1391 N N . LEU A 1 173 ? 4.574 -4.197 -33.071 1.00 71.00 173 LEU A N 1
ATOM 1392 C CA . LEU A 1 173 ? 3.883 -3.709 -31.868 1.00 71.00 173 LEU A CA 1
ATOM 1393 C C . LEU A 1 173 ? 4.812 -2.937 -30.904 1.00 71.00 173 LEU A C 1
ATOM 1395 O O . LEU A 1 173 ? 4.351 -2.427 -29.888 1.00 71.00 173 LEU A O 1
ATOM 1399 N N . GLY A 1 174 ? 6.112 -2.860 -31.209 1.00 54.94 174 GLY A N 1
ATOM 1400 C CA . GLY A 1 174 ? 7.183 -2.398 -30.336 1.00 54.94 174 GLY A CA 1
ATOM 1401 C C .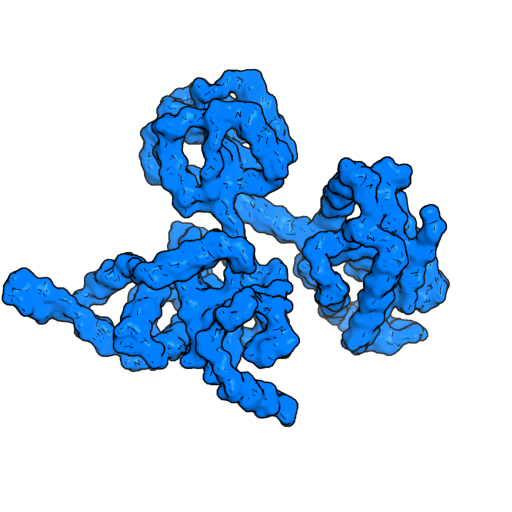 GLY A 1 174 ? 7.120 -0.937 -29.881 1.00 54.94 174 GLY A C 1
ATOM 1402 O O . GLY A 1 174 ? 7.540 -0.655 -28.762 1.00 54.94 174 GLY A O 1
ATOM 1403 N N . SER A 1 175 ? 6.612 -0.013 -30.700 1.00 60.88 175 SER A N 1
ATOM 1404 C CA . SER A 1 175 ? 6.532 1.406 -30.323 1.00 60.88 175 SER A CA 1
ATOM 1405 C C . SER A 1 175 ? 5.355 1.658 -29.383 1.00 60.88 175 SER A C 1
ATOM 1407 O O . SER A 1 175 ? 4.220 1.307 -29.720 1.00 60.88 175 SER A O 1
ATOM 1409 N N . GLU A 1 176 ? 5.608 2.284 -28.234 1.00 68.50 176 GLU A N 1
ATOM 1410 C CA . GLU A 1 176 ? 4.544 2.656 -27.302 1.00 68.50 176 GLU A CA 1
ATOM 1411 C C . GLU A 1 176 ? 3.584 3.674 -27.939 1.00 68.50 176 GLU A C 1
ATOM 1413 O O . GLU A 1 176 ? 4.031 4.676 -28.503 1.00 68.50 176 GLU A O 1
ATOM 1418 N N . PRO A 1 177 ? 2.262 3.422 -27.902 1.00 80.75 177 PRO A N 1
ATOM 1419 C CA . PRO A 1 177 ? 1.272 4.397 -28.344 1.00 80.75 177 PRO A CA 1
ATOM 1420 C C . PRO A 1 177 ? 1.356 5.684 -27.520 1.00 80.75 177 PRO A C 1
ATOM 1422 O O . PRO A 1 177 ? 1.521 5.620 -26.306 1.00 80.75 177 PRO A O 1
ATOM 1425 N N . GLN A 1 178 ? 1.152 6.836 -28.163 1.00 83.56 178 GLN A N 1
ATOM 1426 C CA . GLN A 1 178 ? 1.179 8.143 -27.496 1.00 83.56 178 GLN A CA 1
ATOM 1427 C C . GLN A 1 178 ? 0.211 8.215 -26.302 1.00 83.56 178 GLN A C 1
ATOM 1429 O O . GLN A 1 178 ? 0.594 8.695 -25.241 1.00 83.56 178 GLN A O 1
ATOM 1434 N N . ASP A 1 179 ? -0.996 7.653 -26.437 1.00 85.94 179 ASP A N 1
ATOM 1435 C CA . ASP A 1 179 ? -1.981 7.610 -25.347 1.00 85.94 179 ASP A CA 1
ATOM 1436 C C . ASP A 1 179 ? -1.441 6.887 -24.101 1.00 85.94 179 ASP A C 1
ATOM 1438 O O . ASP A 1 179 ? -1.673 7.323 -22.978 1.00 85.94 179 ASP A O 1
ATOM 1442 N N . LEU A 1 180 ? -0.685 5.797 -24.290 1.00 87.19 180 LEU A N 1
ATOM 1443 C CA . LEU A 1 180 ? -0.107 5.026 -23.187 1.00 87.19 180 LEU A CA 1
ATOM 1444 C C . LEU A 1 180 ? 0.949 5.849 -22.436 1.00 87.19 180 LEU A C 1
ATOM 1446 O O . LEU A 1 180 ? 0.961 5.836 -21.208 1.00 87.19 180 LEU A O 1
ATOM 1450 N N . ILE A 1 181 ? 1.785 6.589 -23.172 1.00 83.00 181 ILE A N 1
ATOM 1451 C CA . ILE A 1 181 ? 2.796 7.493 -22.607 1.00 83.00 181 ILE A CA 1
ATOM 1452 C C . ILE A 1 181 ? 2.112 8.586 -21.780 1.00 83.00 181 ILE A C 1
ATOM 1454 O O . ILE A 1 181 ? 2.491 8.814 -20.636 1.00 83.00 181 ILE A O 1
ATOM 1458 N N . GLU A 1 182 ? 1.062 9.211 -22.316 1.00 88.62 182 GLU A N 1
ATOM 1459 C CA . GLU A 1 182 ? 0.317 10.267 -21.621 1.00 88.62 182 GLU A CA 1
ATOM 1460 C C . GLU A 1 182 ? -0.381 9.755 -20.355 1.00 88.62 182 GLU A C 1
ATOM 1462 O O . GLU A 1 182 ? -0.403 10.436 -19.326 1.00 88.62 182 GLU A O 1
ATOM 1467 N N . TRP A 1 183 ? -0.955 8.549 -20.395 1.00 92.50 183 TRP A N 1
ATOM 1468 C CA . TRP A 1 183 ? -1.588 7.950 -19.219 1.00 92.50 183 TRP A CA 1
ATOM 1469 C C . TRP A 1 183 ? -0.566 7.582 -18.147 1.00 92.50 183 TRP A C 1
ATOM 1471 O O . TRP A 1 183 ? -0.833 7.808 -16.965 1.00 92.50 183 TRP A O 1
ATOM 1481 N N . GLN A 1 184 ? 0.588 7.051 -18.555 1.00 86.94 184 GLN A N 1
ATOM 1482 C CA . GLN A 1 184 ? 1.696 6.734 -17.660 1.00 86.94 184 GLN A CA 1
ATOM 1483 C C . GLN A 1 184 ? 2.251 8.009 -17.010 1.00 86.94 184 GLN A C 1
ATOM 1485 O O . GLN A 1 184 ? 2.319 8.080 -15.786 1.00 86.94 184 GLN A O 1
ATOM 1490 N N . GLU A 1 185 ? 2.564 9.041 -17.798 1.00 80.06 185 GLU A N 1
ATOM 1491 C CA . GLU A 1 185 ? 3.091 10.321 -17.305 1.00 80.06 185 GLU A CA 1
ATOM 1492 C C . GLU A 1 185 ? 2.116 10.984 -16.331 1.00 80.06 185 GLU A C 1
ATOM 1494 O O . GLU A 1 185 ? 2.512 11.425 -15.249 1.00 80.06 185 GLU A O 1
ATOM 1499 N N . ARG A 1 186 ? 0.820 11.000 -16.661 1.00 85.69 186 ARG A N 1
ATOM 1500 C CA . ARG A 1 186 ? -0.200 11.523 -15.752 1.00 85.69 186 ARG A CA 1
ATOM 1501 C C . ARG A 1 186 ? -0.236 10.743 -14.441 1.00 85.69 186 ARG A C 1
ATOM 1503 O O . ARG A 1 186 ? -0.274 11.356 -13.380 1.00 85.69 186 ARG A O 1
ATOM 1510 N N . TRP A 1 187 ? -0.219 9.413 -14.495 1.00 87.44 187 TRP A N 1
ATOM 1511 C CA . TRP A 1 187 ? -0.219 8.592 -13.283 1.00 87.44 187 TRP A CA 1
ATOM 1512 C C . TRP A 1 187 ? 1.031 8.817 -12.416 1.00 87.44 187 TRP A C 1
ATOM 1514 O O . TRP A 1 187 ? 0.932 8.817 -11.187 1.00 87.44 187 TRP A O 1
ATOM 1524 N N . GLU A 1 188 ? 2.187 9.067 -13.033 1.00 75.31 188 GLU A N 1
ATOM 1525 C CA . GLU A 1 188 ? 3.446 9.333 -12.330 1.00 75.31 188 GLU A CA 1
ATOM 1526 C C . GLU A 1 188 ? 3.532 10.736 -11.713 1.00 75.31 188 GLU A C 1
ATOM 1528 O O . GLU A 1 188 ? 4.230 10.906 -10.706 1.00 75.31 188 GLU A O 1
ATOM 1533 N N . THR A 1 189 ? 2.867 11.729 -12.307 1.00 68.38 189 THR A N 1
ATOM 1534 C CA . THR A 1 189 ? 3.028 13.155 -11.963 1.00 68.38 189 THR A CA 1
ATOM 1535 C C . THR A 1 189 ? 1.848 13.756 -11.201 1.00 68.38 189 THR A C 1
ATOM 1537 O O . THR A 1 189 ? 2.030 14.731 -10.470 1.00 68.38 189 THR A O 1
ATOM 1540 N N . ASP A 1 190 ? 0.644 13.192 -11.324 1.00 74.94 190 ASP A N 1
ATOM 1541 C CA . ASP A 1 190 ? -0.538 13.690 -10.626 1.00 74.94 190 ASP A CA 1
ATOM 1542 C C . ASP A 1 190 ? -0.461 13.347 -9.129 1.00 74.94 190 ASP A C 1
ATOM 1544 O O . ASP A 1 190 ? -0.658 12.205 -8.704 1.00 74.94 190 ASP A O 1
ATOM 1548 N N . VAL A 1 191 ? -0.190 14.364 -8.306 1.00 65.25 191 VAL A N 1
ATOM 1549 C CA . VAL A 1 191 ? -0.071 14.234 -6.843 1.00 65.25 191 VAL A CA 1
ATOM 1550 C C . VAL A 1 191 ? -1.331 13.619 -6.231 1.00 65.25 191 VAL A C 1
ATOM 1552 O O . VAL A 1 191 ? -1.242 12.875 -5.255 1.00 65.25 191 VAL A O 1
ATOM 1555 N N . SER A 1 192 ? -2.506 13.875 -6.818 1.00 69.19 192 SER A N 1
ATOM 1556 C CA . SER A 1 192 ? -3.765 13.327 -6.315 1.00 69.19 192 SER A CA 1
ATOM 1557 C C . SER A 1 192 ? -3.847 11.810 -6.470 1.00 69.19 192 SER A C 1
ATOM 1559 O O . SER A 1 192 ? -4.501 11.163 -5.658 1.00 69.19 192 SER A O 1
ATOM 1561 N N . PHE A 1 193 ? -3.152 11.223 -7.452 1.00 78.25 193 PHE A N 1
ATOM 1562 C CA . PHE A 1 193 ? -3.110 9.775 -7.667 1.00 78.25 193 PHE A CA 1
ATOM 1563 C C . PHE A 1 193 ? -2.198 9.076 -6.660 1.00 78.25 193 PHE A C 1
ATOM 1565 O O . PHE A 1 193 ? -2.361 7.877 -6.420 1.00 78.25 193 PHE A O 1
ATOM 1572 N N . ALA A 1 194 ? -1.240 9.810 -6.084 1.00 66.69 194 ALA A N 1
ATOM 1573 C CA . ALA A 1 194 ? -0.238 9.296 -5.153 1.00 66.69 194 ALA A CA 1
ATOM 1574 C C . ALA A 1 194 ? 0.452 8.006 -5.657 1.00 66.69 194 ALA A C 1
ATOM 1576 O O . ALA A 1 194 ? 0.852 7.161 -4.856 1.00 66.69 194 ALA A O 1
ATOM 1577 N N . ARG A 1 195 ? 0.534 7.832 -6.990 1.00 70.31 195 ARG A N 1
ATOM 1578 C CA . ARG A 1 195 ? 1.024 6.626 -7.686 1.00 70.31 195 ARG A CA 1
ATOM 1579 C C . ARG A 1 195 ? 0.408 5.316 -7.174 1.00 70.31 195 ARG A C 1
ATOM 1581 O O . ARG A 1 195 ? 1.070 4.285 -7.072 1.00 70.31 195 ARG A O 1
ATOM 1588 N N . ARG A 1 196 ? -0.876 5.338 -6.826 1.00 76.00 196 ARG A N 1
ATOM 1589 C CA . ARG A 1 196 ? -1.618 4.147 -6.389 1.00 76.00 196 ARG A CA 1
ATOM 1590 C C . ARG A 1 196 ? -2.367 3.521 -7.552 1.00 76.00 196 ARG A C 1
ATOM 1592 O O . ARG A 1 196 ? -2.623 4.181 -8.554 1.00 76.00 196 ARG A O 1
ATOM 1599 N N . ILE A 1 197 ? -2.730 2.252 -7.408 1.00 84.88 197 ILE A N 1
ATOM 1600 C CA . ILE A 1 197 ? -3.703 1.583 -8.276 1.00 84.88 197 ILE A CA 1
ATOM 1601 C C . ILE A 1 197 ? -4.518 0.540 -7.488 1.00 84.88 197 ILE A C 1
ATOM 1603 O O . ILE A 1 197 ? -4.040 0.034 -6.473 1.00 84.88 197 ILE A O 1
ATOM 1607 N N . PRO A 1 198 ? -5.723 0.168 -7.955 1.00 91.19 198 PRO A N 1
ATOM 1608 C CA . PRO A 1 198 ? -6.469 0.848 -9.014 1.00 91.19 198 PRO A CA 1
ATOM 1609 C C . PRO A 1 198 ? -6.940 2.240 -8.572 1.00 91.19 198 PRO A C 1
ATOM 1611 O O . PRO A 1 198 ? -7.100 2.505 -7.380 1.00 91.19 198 PRO A O 1
ATOM 1614 N N . ILE A 1 199 ? -7.164 3.128 -9.538 1.00 91.12 199 ILE A N 1
ATOM 1615 C CA . ILE A 1 199 ? -7.780 4.445 -9.315 1.00 91.12 199 ILE A CA 1
ATOM 1616 C C . ILE A 1 199 ? -9.026 4.531 -10.177 1.00 91.12 199 ILE A C 1
ATOM 1618 O O . ILE A 1 199 ? -8.960 4.202 -11.357 1.00 91.12 199 ILE A O 1
ATOM 1622 N N . ILE A 1 200 ? -10.131 5.005 -9.607 1.00 93.38 200 ILE A N 1
ATOM 1623 C CA . ILE A 1 200 ? -11.319 5.417 -10.351 1.00 93.38 200 ILE A CA 1
ATOM 1624 C C . ILE A 1 200 ? -11.440 6.933 -10.233 1.00 93.38 200 ILE A C 1
ATOM 1626 O O . ILE A 1 200 ? -11.515 7.477 -9.132 1.00 93.38 200 ILE A O 1
ATOM 1630 N N . GLU A 1 201 ? -11.438 7.608 -11.373 1.00 92.75 201 GLU A N 1
ATOM 1631 C CA . GLU A 1 201 ? -11.594 9.050 -11.503 1.00 92.75 201 GLU A CA 1
ATOM 1632 C C . GLU A 1 201 ? -12.971 9.369 -12.077 1.00 92.75 201 GLU A C 1
ATOM 1634 O O . GLU A 1 201 ? -13.353 8.839 -13.118 1.00 92.75 201 GLU A O 1
ATOM 1639 N N . ASN A 1 202 ? -13.693 10.283 -11.433 1.00 91.50 202 ASN A N 1
ATOM 1640 C CA . ASN A 1 202 ? -14.888 10.900 -11.990 1.00 91.50 202 ASN A CA 1
ATOM 1641 C C . ASN A 1 202 ? -14.509 12.225 -12.667 1.00 91.50 202 ASN A C 1
ATOM 1643 O O . ASN A 1 202 ? -14.224 13.217 -11.996 1.00 91.50 202 ASN A O 1
ATOM 1647 N N . ARG A 1 203 ? -14.551 12.263 -14.002 1.00 90.25 203 ARG A N 1
ATOM 1648 C CA . ARG A 1 203 ? -14.161 13.437 -14.804 1.00 90.25 203 ARG A CA 1
ATOM 1649 C C . ARG A 1 203 ? -15.064 14.654 -14.615 1.00 90.25 203 ARG A C 1
ATOM 1651 O O . ARG A 1 203 ? -14.668 15.762 -14.957 1.00 90.25 203 ARG A O 1
ATOM 1658 N N . THR A 1 204 ? -16.285 14.472 -14.118 1.00 87.50 204 THR A N 1
ATOM 1659 C CA . THR A 1 204 ? -17.239 15.577 -13.960 1.00 87.50 204 THR A CA 1
ATOM 1660 C C . THR A 1 204 ? -16.898 16.455 -12.757 1.00 87.50 204 THR A C 1
ATOM 1662 O O . THR A 1 204 ? -17.179 17.651 -12.772 1.00 87.50 204 THR A O 1
ATOM 1665 N N . ASN A 1 205 ? -16.310 15.880 -11.707 1.00 84.06 205 ASN A N 1
ATOM 1666 C CA . ASN A 1 205 ? -16.048 16.574 -10.442 1.00 84.06 205 ASN A CA 1
ATOM 1667 C C . ASN A 1 205 ? -14.640 16.326 -9.869 1.00 84.06 205 ASN A C 1
ATOM 1669 O O . ASN A 1 205 ? -14.372 16.752 -8.747 1.00 84.06 205 ASN A O 1
ATOM 1673 N N . ASN A 1 206 ? -13.762 15.655 -10.622 1.00 82.25 206 ASN A N 1
ATOM 1674 C CA . ASN A 1 206 ? -12.400 15.260 -10.238 1.00 82.25 206 ASN A CA 1
ATOM 1675 C C . ASN A 1 206 ? -12.328 14.419 -8.956 1.00 82.25 206 ASN A C 1
ATOM 1677 O O . ASN A 1 206 ? -11.299 14.377 -8.286 1.00 82.25 206 ASN A O 1
ATOM 1681 N N . ALA A 1 207 ? -13.431 13.772 -8.584 1.00 82.75 207 ALA A N 1
ATOM 1682 C CA . ALA A 1 207 ? -13.496 12.987 -7.370 1.00 82.75 207 ALA A CA 1
ATOM 1683 C C . ALA A 1 207 ? -12.816 11.628 -7.589 1.00 82.75 207 ALA A C 1
ATOM 1685 O O . ALA A 1 207 ? -13.022 10.991 -8.626 1.00 82.75 207 ALA A O 1
ATOM 1686 N N . LEU A 1 208 ? -12.021 11.175 -6.619 1.00 85.44 208 LEU A N 1
ATOM 1687 C CA . LEU A 1 208 ? -11.187 9.977 -6.748 1.00 85.44 208 LEU A CA 1
ATOM 1688 C C . LEU A 1 208 ? -11.599 8.875 -5.769 1.00 85.44 208 LEU A C 1
ATOM 1690 O O . LEU A 1 208 ? -11.837 9.119 -4.580 1.00 85.44 208 LEU A O 1
ATOM 1694 N N . LEU A 1 209 ? -11.604 7.644 -6.270 1.00 84.06 209 LEU A N 1
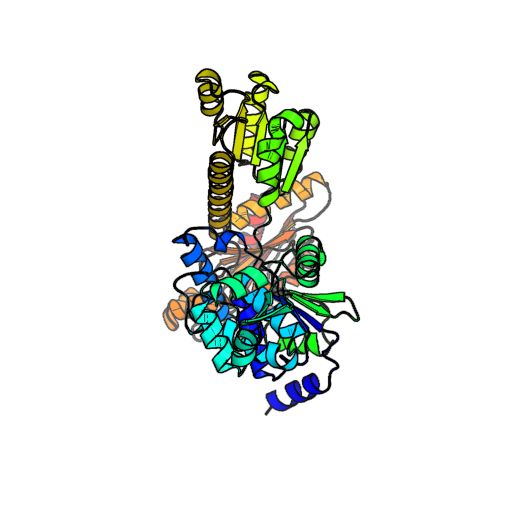ATOM 1695 C CA . LEU A 1 209 ? -11.627 6.427 -5.471 1.00 84.06 209 LEU A CA 1
ATOM 1696 C C . LEU A 1 209 ? -10.311 5.684 -5.682 1.00 84.06 209 LEU A C 1
ATOM 1698 O O . LEU A 1 209 ? -9.998 5.276 -6.799 1.00 84.06 209 LEU A O 1
ATOM 1702 N N . GLN A 1 210 ? -9.547 5.499 -4.609 1.00 81.88 210 GLN A N 1
ATOM 1703 C CA . GLN A 1 210 ? -8.247 4.834 -4.651 1.00 81.88 210 GLN A CA 1
ATOM 1704 C C . GLN A 1 210 ? -8.281 3.484 -3.945 1.00 81.88 210 GLN A C 1
ATOM 1706 O O . GLN A 1 210 ? -8.725 3.363 -2.799 1.00 81.88 210 GLN A O 1
ATOM 1711 N N . GLY A 1 211 ? -7.729 2.488 -4.628 1.00 80.19 211 GLY A N 1
ATOM 1712 C CA . GLY A 1 211 ? -7.558 1.138 -4.135 1.00 80.19 211 GLY A CA 1
ATOM 1713 C C . GLY A 1 211 ? -8.763 0.231 -4.395 1.00 80.19 211 GLY A C 1
ATOM 1714 O O . GLY A 1 211 ? -9.623 0.539 -5.213 1.00 80.19 211 GLY A O 1
ATOM 1715 N N . LEU A 1 212 ? -8.822 -0.915 -3.709 1.00 82.44 212 LEU A N 1
ATOM 1716 C CA . LEU A 1 212 ? -9.931 -1.864 -3.791 1.00 82.44 212 LEU A CA 1
ATOM 1717 C C . LEU A 1 212 ? -10.971 -1.549 -2.692 1.00 82.44 212 LEU A C 1
ATOM 1719 O O . LEU A 1 212 ? -10.720 -1.852 -1.519 1.00 82.44 212 LEU A O 1
ATOM 1723 N N . PRO A 1 213 ? -12.111 -0.914 -3.025 1.00 76.75 213 PRO A N 1
ATOM 1724 C CA . PRO A 1 213 ? -13.175 -0.598 -2.067 1.00 76.75 213 PRO A CA 1
ATOM 1725 C C . PRO A 1 213 ? -13.979 -1.855 -1.702 1.00 76.75 213 PRO A C 1
ATOM 1727 O O . PRO A 1 213 ? -13.786 -2.910 -2.296 1.00 76.75 213 PRO A O 1
ATOM 1730 N N . THR A 1 214 ? -14.915 -1.769 -0.757 1.00 76.88 214 THR A N 1
ATOM 1731 C CA . THR A 1 214 ? -15.995 -2.770 -0.649 1.00 76.88 214 THR A CA 1
ATOM 1732 C C . THR A 1 214 ? -17.009 -2.576 -1.783 1.00 76.88 214 THR A C 1
ATOM 1734 O O . THR A 1 214 ? -17.042 -1.504 -2.391 1.00 76.88 214 THR A O 1
ATOM 1737 N N . GLU A 1 215 ? -17.855 -3.572 -2.068 1.00 81.69 215 GLU A N 1
ATOM 1738 C CA . GLU A 1 215 ? -18.936 -3.426 -3.063 1.00 81.69 215 GLU A CA 1
ATOM 1739 C C . GLU A 1 215 ? -19.842 -2.231 -2.752 1.00 81.69 215 GLU A C 1
ATOM 1741 O O . GLU A 1 215 ? -20.091 -1.400 -3.621 1.00 81.69 215 GLU A O 1
ATOM 1746 N N . GLU A 1 216 ? -20.241 -2.084 -1.487 1.00 78.88 216 GLU A N 1
ATOM 1747 C CA . GLU A 1 216 ? -21.054 -0.958 -1.024 1.00 78.88 216 GLU A CA 1
ATOM 1748 C C . GLU A 1 216 ? -20.351 0.388 -1.258 1.00 78.88 216 GLU A C 1
ATOM 1750 O O . GLU A 1 216 ? -20.946 1.332 -1.770 1.00 78.88 216 GLU A O 1
ATOM 1755 N N . ALA A 1 217 ? -19.059 0.497 -0.932 1.00 76.31 217 ALA A N 1
ATOM 1756 C CA . ALA A 1 217 ? -18.318 1.738 -1.145 1.00 76.31 217 ALA A CA 1
ATOM 1757 C C . ALA A 1 217 ? -18.147 2.066 -2.639 1.00 76.31 217 ALA A C 1
ATOM 1759 O O . ALA A 1 217 ? -18.254 3.236 -3.015 1.00 76.31 217 ALA A O 1
ATOM 1760 N N . LEU A 1 218 ? -17.924 1.051 -3.482 1.00 86.50 218 LEU A N 1
ATOM 1761 C CA . LEU A 1 218 ? -17.864 1.205 -4.936 1.00 86.50 218 LEU A CA 1
ATOM 1762 C C . LEU A 1 218 ? -19.210 1.671 -5.496 1.00 86.50 218 LEU A C 1
ATOM 1764 O O . LEU A 1 218 ? -19.253 2.629 -6.265 1.00 86.50 218 LEU A O 1
ATOM 1768 N N . TYR A 1 219 ? -20.305 1.046 -5.062 1.00 86.12 219 TYR A N 1
ATOM 1769 C CA . TYR A 1 219 ? -21.663 1.433 -5.429 1.00 86.12 219 TYR A CA 1
ATOM 1770 C C . TYR A 1 219 ? -21.934 2.903 -5.092 1.00 86.12 219 TYR A C 1
ATOM 1772 O O . TYR A 1 219 ? -22.252 3.687 -5.985 1.00 86.12 219 TYR A O 1
ATOM 1780 N N . GLN A 1 220 ? -21.739 3.299 -3.828 1.00 81.00 220 GLN A N 1
ATOM 1781 C CA . GLN A 1 220 ? -22.007 4.662 -3.348 1.00 81.00 220 GLN A CA 1
ATOM 1782 C C . GLN A 1 220 ? -21.193 5.725 -4.098 1.00 81.00 220 GLN A C 1
ATOM 1784 O O . GLN A 1 220 ? -21.667 6.849 -4.287 1.00 81.00 220 GLN A O 1
ATOM 1789 N N . TYR A 1 221 ? -19.978 5.383 -4.526 1.00 86.00 221 TYR A N 1
ATOM 1790 C CA . TYR A 1 221 ? -19.151 6.253 -5.355 1.00 86.00 221 TYR A CA 1
ATOM 1791 C C . TYR A 1 221 ? -19.705 6.386 -6.783 1.00 86.00 221 TYR A C 1
ATOM 1793 O O . TYR A 1 221 ? -19.858 7.507 -7.272 1.00 86.00 221 TYR A O 1
ATOM 1801 N N . LEU A 1 222 ? -20.077 5.276 -7.433 1.00 88.75 222 LEU A N 1
ATOM 1802 C CA . LEU A 1 222 ? -20.584 5.290 -8.813 1.00 88.75 222 LEU A CA 1
ATOM 1803 C C . LEU A 1 222 ? -21.918 6.038 -8.949 1.00 88.75 222 LEU A C 1
ATOM 1805 O O . LEU A 1 222 ? -22.114 6.744 -9.936 1.00 88.75 222 LEU A O 1
ATOM 1809 N N . VAL A 1 223 ? -22.794 5.964 -7.941 1.00 86.88 223 VAL A N 1
ATOM 1810 C CA . VAL A 1 223 ? -24.061 6.727 -7.905 1.00 86.88 223 VAL A CA 1
ATOM 1811 C C . VAL A 1 223 ? -23.908 8.154 -7.353 1.00 86.88 223 VAL A C 1
ATOM 1813 O O . VAL A 1 223 ? -24.894 8.829 -7.063 1.00 86.88 223 VAL A O 1
ATOM 1816 N N . GLY A 1 224 ? -22.673 8.626 -7.141 1.00 76.56 224 GLY A N 1
ATOM 1817 C CA . GLY A 1 224 ? -22.384 10.008 -6.740 1.00 76.56 224 GLY A CA 1
ATOM 1818 C C . GLY A 1 224 ? -22.766 10.377 -5.302 1.00 76.56 224 GLY A C 1
ATOM 1819 O O . GLY A 1 224 ? -22.740 11.556 -4.947 1.00 76.56 224 GLY A O 1
ATOM 1820 N N . ARG A 1 225 ? -23.093 9.401 -4.445 1.00 72.50 225 ARG A N 1
ATOM 1821 C CA . ARG A 1 225 ? -23.428 9.626 -3.024 1.00 72.50 225 ARG A CA 1
ATOM 1822 C C . ARG A 1 225 ? -22.194 9.838 -2.146 1.00 72.50 225 ARG A C 1
ATOM 1824 O O . ARG A 1 225 ? -22.316 10.342 -1.029 1.00 72.50 225 ARG A O 1
ATOM 1831 N N . ARG A 1 226 ? -21.001 9.486 -2.636 1.00 63.19 226 ARG A N 1
ATOM 1832 C CA . ARG A 1 226 ? -19.723 9.701 -1.946 1.00 63.19 226 ARG A CA 1
ATOM 1833 C C . ARG A 1 226 ? -18.657 10.193 -2.921 1.00 63.19 226 ARG A C 1
ATOM 1835 O O . ARG A 1 226 ? -18.450 9.582 -3.958 1.00 63.19 226 ARG A O 1
ATOM 1842 N N . ALA A 1 227 ? -17.972 11.284 -2.568 1.00 53.78 227 ALA A N 1
ATOM 1843 C CA . ALA A 1 227 ? -16.982 11.911 -3.447 1.00 53.78 227 ALA A CA 1
ATOM 1844 C C . ALA A 1 227 ? -15.573 11.302 -3.315 1.00 53.78 227 ALA A C 1
ATOM 1846 O O . ALA A 1 227 ? -14.895 11.133 -4.314 1.00 53.78 227 ALA A O 1
ATOM 1847 N N . HIS A 1 228 ? -15.118 10.945 -2.109 1.00 53.25 228 HIS A N 1
ATOM 1848 C CA . HIS A 1 228 ? -13.736 10.491 -1.911 1.00 53.25 228 HIS A CA 1
ATOM 1849 C C . HIS A 1 228 ? -13.657 9.253 -1.018 1.00 53.25 228 HIS A C 1
ATOM 1851 O O . HIS A 1 228 ? -14.303 9.180 0.038 1.00 53.25 228 HIS A O 1
ATOM 1857 N N . PHE A 1 229 ? -12.847 8.288 -1.450 1.00 54.41 229 PHE A N 1
ATOM 1858 C CA . PHE A 1 229 ? -12.497 7.090 -0.695 1.00 54.41 229 PHE A CA 1
ATOM 1859 C C . PHE A 1 229 ? -11.025 6.762 -0.949 1.00 54.41 229 PHE A C 1
ATOM 1861 O O . PHE A 1 229 ? -10.632 6.489 -2.082 1.00 54.41 229 PHE A O 1
ATOM 1868 N N . VAL A 1 230 ? -10.222 6.805 0.113 1.00 50.19 230 VAL A N 1
ATOM 1869 C CA . VAL A 1 230 ? -8.814 6.406 0.093 1.00 50.19 230 VAL A CA 1
ATOM 1870 C C . VAL A 1 230 ? -8.683 5.188 0.990 1.00 50.19 230 VAL A C 1
ATOM 1872 O O . VAL A 1 230 ? -9.038 5.239 2.167 1.00 50.19 230 VAL A O 1
ATOM 1875 N N . ASN A 1 231 ? -8.212 4.084 0.421 1.00 54.69 231 ASN A N 1
ATOM 1876 C CA . ASN A 1 231 ? -7.800 2.912 1.178 1.00 54.69 231 ASN A CA 1
ATOM 1877 C C . ASN A 1 231 ? -6.269 2.847 1.145 1.00 54.69 231 ASN A C 1
ATOM 1879 O O . ASN A 1 231 ? -5.688 2.569 0.098 1.00 54.69 231 ASN A O 1
ATOM 1883 N N . ASP A 1 232 ? -5.629 3.147 2.279 1.00 44.62 232 ASP A N 1
ATOM 1884 C CA . ASP A 1 232 ? -4.165 3.246 2.408 1.00 44.62 232 ASP A CA 1
ATOM 1885 C C . ASP A 1 232 ? -3.412 1.913 2.306 1.00 44.62 232 ASP A C 1
ATOM 1887 O O . ASP A 1 232 ? -2.189 1.899 2.205 1.00 44.62 232 ASP A O 1
ATOM 1891 N N . ASP A 1 233 ? -4.140 0.799 2.251 1.00 49.75 233 ASP A N 1
ATOM 1892 C CA . ASP A 1 233 ? -3.595 -0.559 2.256 1.00 49.75 233 ASP A CA 1
ATOM 1893 C C . ASP A 1 233 ? -3.686 -1.240 0.872 1.00 49.75 233 ASP A C 1
ATOM 1895 O O . ASP A 1 233 ? -3.973 -2.437 0.776 1.00 49.75 233 ASP A O 1
ATOM 1899 N N . VAL A 1 234 ? -3.558 -0.489 -0.223 1.00 57.06 234 VAL A N 1
ATOM 1900 C CA . VAL A 1 234 ? -3.682 -1.025 -1.593 1.00 57.06 234 VAL A CA 1
ATOM 1901 C C . VAL A 1 234 ? -2.438 -0.690 -2.390 1.00 57.06 234 VAL A C 1
ATOM 1903 O O . VAL A 1 234 ? -1.881 0.376 -2.163 1.00 57.06 234 VAL A O 1
ATOM 1906 N N . CYS A 1 235 ? -2.027 -1.603 -3.283 1.00 56.69 235 CYS A N 1
ATOM 1907 C CA . CYS A 1 235 ? -0.865 -1.533 -4.176 1.00 56.69 235 CYS A CA 1
ATOM 1908 C C . CYS A 1 235 ? -0.248 -0.129 -4.291 1.00 56.69 235 CYS A C 1
ATOM 1910 O O . CYS A 1 235 ? -0.599 0.670 -5.164 1.00 56.69 235 CYS A O 1
ATOM 1912 N N . VAL A 1 236 ? 0.657 0.165 -3.357 1.00 46.78 236 VAL A N 1
ATOM 1913 C CA . VAL A 1 236 ? 1.415 1.410 -3.327 1.00 46.78 236 VAL A CA 1
ATOM 1914 C C . VAL A 1 236 ? 2.629 1.164 -4.196 1.00 46.78 236 VAL A C 1
ATOM 1916 O O . VAL A 1 236 ? 3.465 0.324 -3.850 1.00 46.78 236 VAL A O 1
ATOM 1919 N N . PHE A 1 237 ? 2.730 1.884 -5.314 1.00 47.59 237 PHE A N 1
ATOM 1920 C CA . PHE A 1 237 ? 4.005 2.007 -6.003 1.00 47.59 237 PHE A CA 1
ATOM 1921 C C . PHE A 1 237 ? 5.046 2.432 -4.971 1.00 47.59 237 PHE A C 1
ATOM 1923 O O . PHE A 1 237 ? 4.891 3.477 -4.339 1.00 47.59 237 PHE A O 1
ATOM 1930 N N . GLN A 1 238 ? 6.075 1.610 -4.746 1.00 51.16 238 GLN A N 1
ATOM 1931 C CA . GLN A 1 238 ? 7.213 2.081 -3.971 1.00 51.16 238 GLN A CA 1
ATOM 1932 C C . GLN A 1 238 ? 7.780 3.275 -4.748 1.00 51.16 238 GLN A C 1
ATOM 1934 O O . GLN A 1 238 ? 8.142 3.082 -5.911 1.00 51.16 238 GLN A O 1
ATOM 1939 N N . PRO A 1 239 ? 7.782 4.495 -4.178 1.00 51.34 239 PRO A N 1
ATOM 1940 C CA . PRO A 1 239 ? 8.263 5.670 -4.889 1.00 51.34 239 PRO A CA 1
ATOM 1941 C C . PRO A 1 239 ? 9.653 5.379 -5.458 1.00 51.34 239 PRO A C 1
ATOM 1943 O O . PRO A 1 239 ? 10.434 4.637 -4.852 1.00 51.34 239 PRO A O 1
ATOM 1946 N N . ARG A 1 240 ? 9.939 5.911 -6.657 1.00 59.59 240 ARG A N 1
ATOM 1947 C CA . ARG A 1 240 ? 11.296 5.838 -7.206 1.00 59.59 240 ARG A CA 1
ATOM 1948 C C . ARG A 1 240 ? 12.228 6.395 -6.133 1.00 59.59 240 ARG A C 1
ATOM 1950 O O . ARG A 1 240 ? 11.952 7.500 -5.670 1.00 59.59 240 ARG A O 1
ATOM 1957 N N . PRO A 1 241 ? 13.269 5.652 -5.729 1.00 72.38 241 PRO A N 1
ATOM 1958 C CA . PRO A 1 241 ? 14.133 6.111 -4.665 1.00 72.38 241 PRO A CA 1
ATOM 1959 C C . PRO A 1 241 ? 14.686 7.497 -4.973 1.00 72.38 241 PRO A C 1
ATOM 1961 O O . PRO A 1 241 ? 15.033 7.771 -6.129 1.00 72.38 241 PRO A O 1
ATOM 1964 N N . ILE A 1 242 ? 14.788 8.357 -3.968 1.00 80.44 242 ILE A N 1
ATOM 1965 C CA . ILE A 1 242 ? 15.379 9.680 -4.159 1.00 80.44 242 ILE A CA 1
ATOM 1966 C C . ILE A 1 242 ? 16.894 9.538 -4.025 1.00 80.44 242 ILE A C 1
ATOM 1968 O O . ILE A 1 242 ? 17.421 9.181 -2.969 1.00 80.44 242 ILE A O 1
ATOM 1972 N N . ALA A 1 243 ? 17.602 9.810 -5.117 1.00 89.25 243 ALA A N 1
ATOM 1973 C CA . ALA A 1 243 ? 19.052 9.806 -5.178 1.00 89.25 243 ALA A CA 1
ATOM 1974 C C . ALA A 1 243 ? 19.572 11.239 -5.280 1.00 89.25 243 ALA A C 1
ATOM 1976 O O . ALA A 1 243 ? 19.325 11.945 -6.260 1.00 89.25 243 ALA A O 1
ATOM 1977 N N . ILE A 1 244 ? 20.348 11.655 -4.285 1.00 92.94 244 ILE A N 1
ATOM 1978 C CA . ILE A 1 244 ? 21.140 12.874 -4.378 1.00 92.94 244 ILE A CA 1
ATOM 1979 C C . ILE A 1 244 ? 22.451 12.563 -5.095 1.00 92.94 244 ILE A C 1
ATOM 1981 O O . ILE A 1 244 ? 23.109 11.564 -4.814 1.00 92.94 244 ILE A O 1
ATOM 1985 N N . VAL A 1 245 ? 22.852 13.448 -5.998 1.00 93.56 245 VAL A N 1
ATOM 1986 C CA . VAL A 1 245 ? 24.137 13.432 -6.691 1.00 93.56 245 VAL A CA 1
ATOM 1987 C C . VAL A 1 245 ? 24.895 14.698 -6.299 1.00 93.56 245 VAL A C 1
ATOM 1989 O O . VAL A 1 245 ? 24.450 15.810 -6.580 1.00 93.56 245 VAL A O 1
ATOM 1992 N N . PHE A 1 246 ? 26.027 14.528 -5.626 1.00 94.38 246 PHE A N 1
ATOM 1993 C CA . PHE A 1 246 ? 26.859 15.599 -5.094 1.00 94.38 246 PHE A CA 1
ATOM 1994 C C . PHE A 1 246 ? 28.237 15.577 -5.762 1.00 94.38 246 PHE A C 1
ATOM 1996 O O . PHE A 1 246 ? 29.017 14.648 -5.560 1.00 94.38 246 PHE A O 1
ATOM 2003 N N . GLY A 1 247 ? 28.512 16.583 -6.590 1.00 92.50 247 GLY A N 1
ATOM 2004 C CA . GLY A 1 247 ? 29.730 16.660 -7.401 1.00 92.50 247 GLY A CA 1
ATOM 2005 C C . GLY A 1 247 ? 29.549 17.500 -8.661 1.00 92.50 247 GLY A C 1
ATOM 2006 O O . GLY A 1 247 ? 28.521 18.166 -8.839 1.00 92.50 247 GLY A O 1
ATOM 2007 N N . TRP A 1 248 ? 30.516 17.459 -9.573 1.00 91.38 248 TRP A N 1
ATOM 2008 C CA . TRP A 1 248 ? 30.395 18.114 -10.872 1.00 91.38 248 TRP A CA 1
ATOM 2009 C C . TRP A 1 248 ? 29.472 17.304 -11.799 1.00 91.38 248 TRP A C 1
ATOM 2011 O O . TRP A 1 248 ? 29.672 16.114 -12.037 1.00 91.38 248 TRP A O 1
ATOM 2021 N N . MET A 1 249 ? 28.441 17.951 -12.358 1.00 87.50 249 MET A N 1
ATOM 2022 C CA . MET A 1 249 ? 27.438 17.267 -13.192 1.00 87.50 249 MET A CA 1
ATOM 2023 C C . MET A 1 249 ? 28.059 16.590 -14.420 1.00 87.50 249 MET A C 1
ATOM 2025 O O . MET A 1 249 ? 27.717 15.452 -14.728 1.00 87.50 249 MET A O 1
ATOM 2029 N N . ASP A 1 250 ? 28.990 17.265 -15.100 1.00 88.75 250 ASP A N 1
ATOM 2030 C CA . ASP A 1 250 ? 29.628 16.745 -16.317 1.00 88.75 250 ASP A CA 1
ATOM 2031 C C . ASP A 1 250 ? 30.396 15.444 -16.059 1.00 88.75 250 ASP A C 1
ATOM 2033 O O . ASP A 1 250 ? 30.456 14.561 -16.914 1.00 88.75 250 ASP A O 1
ATOM 2037 N N . HIS A 1 251 ? 30.941 15.308 -14.854 1.00 91.06 251 HIS A N 1
ATOM 2038 C CA . HIS A 1 251 ? 31.679 14.140 -14.412 1.00 91.06 251 HIS A CA 1
ATOM 2039 C C . HIS A 1 251 ? 30.740 12.984 -14.061 1.00 91.06 251 HIS A C 1
ATOM 2041 O O . HIS A 1 251 ? 30.938 11.859 -14.508 1.00 91.06 251 HIS A O 1
ATOM 2047 N N . LEU A 1 252 ? 29.673 13.254 -13.311 1.00 90.75 252 LEU A N 1
ATOM 2048 C CA . LEU A 1 252 ? 28.736 12.223 -12.853 1.00 90.75 252 LEU A CA 1
ATOM 2049 C C . LEU A 1 252 ? 27.661 11.864 -13.890 1.00 90.75 252 LEU A C 1
ATOM 2051 O O . LEU A 1 252 ? 26.899 10.917 -13.677 1.00 90.75 252 LEU A O 1
ATOM 2055 N N . TRP A 1 253 ? 27.602 12.562 -15.028 1.00 88.62 253 TRP A N 1
ATOM 2056 C CA . TRP A 1 253 ? 26.581 12.367 -16.061 1.00 88.62 253 TRP A CA 1
ATOM 2057 C C . TRP A 1 253 ? 26.372 10.908 -16.513 1.00 88.62 253 TRP A C 1
ATOM 2059 O O . TRP A 1 253 ? 25.210 10.508 -16.645 1.00 88.62 253 TRP A O 1
ATOM 2069 N N . PRO A 1 254 ? 27.420 10.074 -16.704 1.00 89.12 254 PRO A N 1
ATOM 2070 C CA . PRO A 1 254 ? 27.235 8.661 -17.043 1.00 89.12 254 PRO A CA 1
ATOM 2071 C C . PRO A 1 254 ? 26.375 7.903 -16.022 1.00 89.12 254 PRO A C 1
ATOM 2073 O O . PRO A 1 254 ? 25.545 7.082 -16.409 1.00 89.12 254 PRO A O 1
ATOM 2076 N N . LEU A 1 255 ? 26.521 8.223 -14.731 1.00 90.31 255 LEU A N 1
ATOM 2077 C CA . LEU A 1 255 ? 25.730 7.639 -13.648 1.00 90.31 255 LEU A CA 1
ATOM 2078 C C . LEU A 1 255 ? 24.339 8.268 -13.567 1.00 90.31 255 LEU A C 1
ATOM 2080 O O . LEU A 1 255 ? 23.350 7.548 -13.464 1.00 90.31 255 LEU A O 1
ATOM 2084 N N . VAL A 1 256 ? 24.248 9.599 -13.671 1.00 86.50 256 VAL A N 1
ATOM 2085 C CA . VAL A 1 256 ? 22.978 10.349 -13.626 1.00 86.50 256 VAL A CA 1
ATOM 2086 C C . VAL A 1 256 ? 22.016 9.877 -14.712 1.00 86.50 256 VAL A C 1
ATOM 2088 O O . VAL A 1 256 ? 20.823 9.727 -14.450 1.00 86.50 256 VAL A O 1
ATOM 2091 N N . LYS A 1 257 ? 22.521 9.618 -15.925 1.00 83.31 257 LYS A N 1
ATOM 2092 C CA . LYS A 1 257 ? 21.716 9.110 -17.042 1.00 83.31 257 LYS A CA 1
ATOM 2093 C C . LYS A 1 257 ? 21.005 7.804 -16.679 1.00 83.31 257 LYS A C 1
ATOM 2095 O O . LYS A 1 257 ? 19.832 7.663 -16.996 1.00 83.31 257 LYS A O 1
ATOM 2100 N N . ILE A 1 258 ? 21.706 6.890 -16.009 1.00 82.19 258 ILE A N 1
ATOM 2101 C CA . ILE A 1 258 ? 21.168 5.587 -15.599 1.00 82.19 258 ILE A CA 1
ATOM 2102 C C . ILE A 1 258 ? 20.268 5.744 -14.373 1.00 82.19 258 ILE A C 1
ATOM 2104 O O . ILE A 1 258 ? 19.179 5.187 -14.338 1.00 82.19 258 ILE A O 1
ATOM 2108 N N . LEU A 1 259 ? 20.681 6.546 -13.386 1.00 81.31 259 LEU A N 1
ATOM 2109 C CA . LEU A 1 259 ? 19.890 6.796 -12.180 1.00 81.31 259 LEU A CA 1
ATOM 2110 C C . LEU A 1 259 ? 18.504 7.350 -12.509 1.00 81.31 259 LEU A C 1
ATOM 2112 O O . LEU A 1 259 ? 17.543 6.943 -11.876 1.00 81.31 259 LEU A O 1
ATOM 2116 N N . LYS A 1 260 ? 18.370 8.215 -13.520 1.00 74.38 260 LYS A N 1
ATOM 2117 C CA . LYS A 1 260 ? 17.068 8.753 -13.949 1.00 74.38 260 LYS A CA 1
ATOM 2118 C C . LYS A 1 260 ? 16.090 7.693 -14.472 1.00 74.38 260 LYS A C 1
ATOM 2120 O O . LYS A 1 260 ? 14.889 7.957 -14.496 1.00 74.38 260 LYS A O 1
ATOM 2125 N N . GLU A 1 261 ? 16.577 6.520 -14.885 1.00 70.12 261 GLU A N 1
ATOM 2126 C CA . GLU A 1 261 ? 15.722 5.404 -15.308 1.00 70.12 261 GLU A CA 1
ATOM 2127 C C . GLU A 1 261 ? 14.967 4.804 -14.103 1.00 70.12 261 GLU A C 1
ATOM 2129 O O . GLU A 1 261 ? 13.807 4.427 -14.244 1.00 70.12 261 GLU A O 1
ATOM 2134 N N . THR A 1 262 ? 15.576 4.785 -12.908 1.00 62.66 262 THR A N 1
ATOM 2135 C CA . THR A 1 262 ? 15.058 4.057 -11.726 1.00 62.66 262 THR A CA 1
ATOM 2136 C C . THR A 1 262 ? 14.814 4.920 -10.482 1.00 62.66 262 THR A C 1
ATOM 2138 O O . THR A 1 262 ? 14.098 4.504 -9.574 1.00 62.66 262 THR A O 1
ATOM 2141 N N . CYS A 1 263 ? 15.400 6.114 -10.415 1.00 69.81 263 CYS A N 1
ATOM 2142 C CA . CYS A 1 263 ? 15.430 7.001 -9.252 1.00 69.81 263 CYS A CA 1
ATOM 2143 C C . CYS A 1 263 ? 14.950 8.411 -9.619 1.00 69.81 263 CYS A C 1
ATOM 2145 O O . CYS A 1 263 ? 15.100 8.866 -10.757 1.00 69.81 263 CYS A O 1
ATOM 2147 N N . GLU A 1 264 ? 14.425 9.134 -8.634 1.00 72.94 264 GLU A N 1
ATOM 2148 C CA . GLU A 1 264 ? 14.300 10.588 -8.721 1.00 72.94 264 GLU A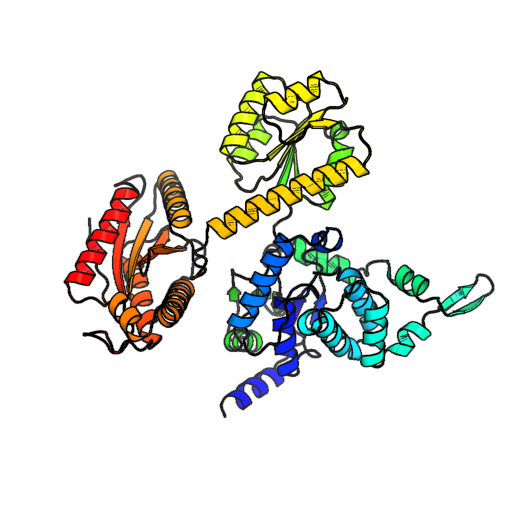 CA 1
ATOM 2149 C C . GLU A 1 264 ? 15.648 11.212 -8.353 1.00 72.94 264 GLU A C 1
ATOM 2151 O O . GLU A 1 264 ? 16.223 10.886 -7.317 1.00 72.94 264 GLU A O 1
ATOM 2156 N N . VAL A 1 265 ? 16.199 12.058 -9.228 1.00 79.62 265 VAL A N 1
ATOM 2157 C CA . VAL A 1 265 ? 17.579 12.539 -9.086 1.00 79.62 265 VAL A CA 1
ATOM 2158 C C . VAL A 1 265 ? 17.605 14.021 -8.750 1.00 79.62 265 VAL A C 1
ATOM 2160 O O . VAL A 1 265 ? 17.207 14.854 -9.566 1.00 79.62 265 VAL A O 1
ATOM 2163 N N . LEU A 1 266 ? 18.158 14.343 -7.583 1.00 80.75 266 LEU A N 1
ATOM 2164 C CA . LEU A 1 266 ? 18.474 15.705 -7.160 1.00 80.75 266 LEU A CA 1
ATOM 2165 C C . LEU A 1 266 ? 19.982 15.924 -7.269 1.00 80.75 266 LEU A C 1
ATOM 2167 O O . LEU A 1 266 ? 20.764 15.061 -6.882 1.00 80.75 266 LEU A O 1
ATOM 2171 N N . HIS A 1 267 ? 20.412 17.075 -7.778 1.00 89.69 267 HIS A N 1
ATOM 2172 C CA . HIS A 1 267 ? 21.834 17.400 -7.898 1.00 89.69 267 HIS A CA 1
ATOM 2173 C C . HIS A 1 267 ? 22.197 18.622 -7.066 1.00 89.69 267 HIS A C 1
ATOM 2175 O O . HIS A 1 267 ? 21.460 19.608 -7.054 1.00 89.69 267 HIS A O 1
ATOM 2181 N N . PHE A 1 268 ? 23.354 18.558 -6.410 1.00 87.75 268 PHE A N 1
ATOM 2182 C CA . PHE A 1 268 ? 23.941 19.683 -5.695 1.00 87.75 268 PHE A CA 1
ATOM 2183 C C . PHE A 1 268 ? 25.420 19.827 -6.051 1.00 87.75 268 PHE A C 1
ATOM 2185 O O . PHE A 1 268 ? 26.165 18.851 -6.120 1.00 87.75 268 PHE A O 1
ATOM 2192 N N . SER A 1 269 ? 25.854 21.074 -6.204 1.00 87.81 269 SER A N 1
ATOM 2193 C CA . SER A 1 269 ? 27.264 21.462 -6.320 1.00 87.81 269 SER A CA 1
ATOM 2194 C C . SER A 1 269 ? 27.798 22.127 -5.048 1.00 87.81 269 SER A C 1
ATOM 2196 O O . SER A 1 269 ? 28.951 22.533 -5.001 1.00 87.81 269 SER A O 1
ATOM 2198 N N . GLU A 1 270 ? 26.965 22.283 -4.018 1.00 89.19 270 GLU A N 1
ATOM 2199 C CA . GLU A 1 270 ? 27.326 22.945 -2.764 1.00 89.19 270 GLU A CA 1
ATOM 2200 C C . GLU A 1 270 ? 26.970 22.059 -1.574 1.00 89.19 270 GLU A C 1
ATOM 2202 O O . GLU A 1 270 ? 25.837 21.583 -1.450 1.00 89.19 270 GLU A O 1
ATOM 2207 N N . ILE A 1 271 ? 27.935 21.862 -0.673 1.00 90.06 271 ILE A N 1
ATOM 2208 C CA . ILE A 1 271 ? 27.757 20.968 0.472 1.00 90.06 271 ILE A CA 1
ATOM 2209 C C . ILE A 1 271 ? 26.671 21.454 1.431 1.00 90.06 271 ILE A C 1
ATOM 2211 O O . ILE A 1 271 ? 25.899 20.643 1.932 1.00 90.06 271 ILE A O 1
ATOM 2215 N N . ALA A 1 272 ? 26.585 22.765 1.679 1.00 87.06 272 ALA A N 1
ATOM 2216 C CA . ALA A 1 272 ? 25.628 23.323 2.630 1.00 87.06 272 ALA A CA 1
ATOM 2217 C C . ALA A 1 272 ? 24.188 22.977 2.220 1.00 87.06 272 ALA A C 1
ATOM 2219 O O . ALA A 1 272 ? 23.414 22.482 3.034 1.00 87.06 272 ALA A O 1
ATOM 2220 N N . SER A 1 273 ? 23.878 23.142 0.933 1.00 84.88 273 SER A N 1
ATOM 2221 C CA . SER A 1 273 ? 22.580 22.813 0.340 1.00 84.88 273 SER A CA 1
ATOM 2222 C C . SER A 1 273 ? 22.293 21.308 0.369 1.00 84.88 273 SER A C 1
ATOM 2224 O O . SER A 1 273 ? 21.194 20.902 0.741 1.00 84.88 273 SER A O 1
ATOM 2226 N N . CYS A 1 274 ? 23.291 20.473 0.054 1.00 89.81 274 CYS A N 1
ATOM 2227 C CA . CYS A 1 274 ? 23.177 19.012 0.134 1.00 89.81 274 CYS A CA 1
ATOM 2228 C C . CYS A 1 274 ? 22.889 18.540 1.573 1.00 89.81 274 CYS A C 1
ATOM 2230 O O . CYS A 1 274 ? 21.967 17.763 1.818 1.00 89.81 274 CYS A O 1
ATOM 2232 N N . ARG A 1 275 ? 23.634 19.068 2.550 1.00 88.00 275 ARG A N 1
ATOM 2233 C CA . ARG A 1 275 ? 23.468 18.751 3.973 1.00 88.00 275 ARG A CA 1
ATOM 2234 C C . ARG A 1 275 ? 22.108 19.201 4.497 1.00 88.00 275 ARG A C 1
ATOM 2236 O O . ARG A 1 275 ? 21.468 18.442 5.216 1.00 88.00 275 ARG A O 1
ATOM 2243 N N . GLN A 1 276 ? 21.665 20.401 4.127 1.00 81.25 276 GLN A N 1
ATOM 2244 C CA . GLN A 1 276 ? 20.351 20.907 4.513 1.00 81.25 276 GLN A CA 1
ATOM 2245 C C . GLN A 1 276 ? 19.235 20.005 3.965 1.00 81.25 276 GLN A C 1
ATOM 2247 O O . GLN A 1 276 ? 18.367 19.585 4.720 1.00 81.25 276 GLN A O 1
ATOM 2252 N N . MET A 1 277 ? 19.323 19.603 2.693 1.00 82.94 277 MET A N 1
ATOM 2253 C CA . MET A 1 277 ? 18.376 18.668 2.075 1.00 82.94 277 MET A CA 1
ATOM 2254 C C . MET A 1 277 ? 18.304 17.326 2.828 1.00 82.94 277 MET A C 1
ATOM 2256 O O . MET A 1 277 ? 17.206 16.847 3.104 1.00 82.94 277 MET A O 1
ATOM 2260 N N . LEU A 1 278 ? 19.456 16.756 3.213 1.00 81.50 278 LEU A N 1
ATOM 2261 C CA . LEU A 1 278 ? 19.555 15.509 3.996 1.00 81.50 278 LEU A CA 1
ATOM 2262 C C . LEU A 1 278 ? 18.943 15.611 5.401 1.00 81.50 278 LEU A C 1
ATOM 2264 O O . LEU A 1 278 ? 18.423 14.619 5.925 1.00 81.50 278 LEU A O 1
ATOM 2268 N N . ILE A 1 279 ? 19.035 16.788 6.021 1.00 78.50 279 ILE A N 1
ATOM 2269 C CA . ILE A 1 279 ? 18.451 17.066 7.338 1.00 78.50 279 ILE A CA 1
ATOM 2270 C C . ILE A 1 279 ? 16.934 17.227 7.218 1.00 78.50 279 ILE A C 1
ATOM 2272 O O . ILE A 1 279 ? 16.199 16.620 7.994 1.00 78.50 279 ILE A O 1
ATOM 2276 N N . ASP A 1 280 ? 16.476 17.988 6.227 1.00 70.88 280 ASP A N 1
ATOM 2277 C CA . ASP A 1 280 ? 15.071 18.383 6.109 1.00 70.88 280 ASP A CA 1
ATOM 2278 C C . ASP A 1 280 ? 14.172 17.277 5.538 1.00 70.88 280 ASP A C 1
ATOM 2280 O O . ASP A 1 280 ? 12.972 17.271 5.807 1.00 70.88 280 ASP A O 1
ATOM 2284 N N . ASN A 1 281 ? 14.722 16.331 4.764 1.00 65.75 281 ASN A N 1
ATOM 2285 C CA . ASN A 1 281 ? 13.934 15.317 4.054 1.00 65.75 281 ASN A CA 1
ATOM 2286 C C . ASN A 1 281 ? 14.281 13.903 4.514 1.00 65.75 281 ASN A C 1
ATOM 2288 O O . ASN A 1 281 ? 15.418 13.454 4.380 1.00 65.75 281 ASN A O 1
ATOM 2292 N N . GLU A 1 282 ? 13.289 13.186 5.052 1.00 63.28 282 GLU A N 1
ATOM 2293 C CA . GLU A 1 282 ? 13.436 11.794 5.518 1.00 63.28 282 GLU A CA 1
ATOM 2294 C C . GLU A 1 282 ? 13.354 10.755 4.391 1.00 63.28 282 GLU A C 1
ATOM 2296 O O . GLU A 1 282 ? 13.655 9.588 4.615 1.00 63.28 282 GLU A O 1
ATOM 2301 N N . GLU A 1 283 ? 12.981 11.168 3.180 1.00 68.31 283 GLU A N 1
ATOM 2302 C CA . GLU A 1 283 ? 12.720 10.272 2.045 1.00 68.31 283 GLU A CA 1
ATOM 2303 C C . GLU A 1 283 ? 13.934 10.078 1.118 1.00 68.31 283 GLU A C 1
ATOM 2305 O O . GLU A 1 283 ? 13.804 9.544 0.022 1.00 68.31 283 GLU A O 1
ATOM 2310 N N . ILE A 1 284 ? 15.128 10.522 1.524 1.00 82.19 284 ILE A N 1
ATOM 2311 C CA . ILE A 1 284 ? 16.344 10.356 0.718 1.00 82.19 284 ILE A CA 1
ATOM 2312 C C . ILE A 1 284 ? 16.878 8.936 0.892 1.00 82.19 284 ILE A C 1
ATOM 2314 O O . ILE A 1 284 ? 17.215 8.519 1.997 1.00 82.19 284 ILE A O 1
ATOM 2318 N N . ASP A 1 285 ? 17.012 8.208 -0.212 1.00 86.50 285 ASP A N 1
ATOM 2319 C CA . ASP A 1 285 ? 17.445 6.812 -0.198 1.00 86.50 285 ASP A CA 1
ATOM 2320 C C . ASP A 1 285 ? 18.935 6.657 -0.484 1.00 86.50 285 ASP A C 1
ATOM 2322 O O . ASP A 1 285 ? 19.608 5.813 0.121 1.00 86.50 285 ASP A O 1
ATOM 2326 N N . PHE A 1 286 ? 19.444 7.477 -1.409 1.00 93.81 286 PHE A N 1
ATOM 2327 C CA . PHE A 1 286 ? 20.818 7.395 -1.876 1.00 93.81 286 PHE A CA 1
ATOM 2328 C C . PHE A 1 286 ? 21.532 8.743 -1.888 1.00 93.81 286 PHE A C 1
ATOM 2330 O O . PHE A 1 286 ? 20.954 9.759 -2.270 1.00 93.81 286 PHE A O 1
ATOM 2337 N N . LEU A 1 287 ? 22.830 8.729 -1.580 1.00 94.69 287 LEU A N 1
ATOM 2338 C CA . LEU A 1 287 ? 23.747 9.826 -1.888 1.00 94.69 287 LEU A CA 1
ATOM 2339 C C . LEU A 1 287 ? 24.933 9.316 -2.718 1.00 94.69 287 LEU A C 1
ATOM 2341 O O . LEU A 1 287 ? 25.709 8.481 -2.264 1.00 94.69 287 LEU A O 1
ATOM 2345 N N . PHE A 1 288 ? 25.095 9.845 -3.924 1.00 95.00 288 PHE A N 1
ATOM 2346 C CA . PHE A 1 288 ? 26.255 9.634 -4.783 1.00 95.00 288 PHE A CA 1
ATOM 2347 C C . PHE A 1 288 ? 27.188 10.830 -4.640 1.00 95.00 288 PHE A C 1
ATOM 2349 O O . PHE A 1 288 ? 26.797 11.949 -4.961 1.00 95.00 288 PHE A O 1
ATOM 2356 N N . ILE A 1 289 ? 28.403 10.593 -4.162 1.00 94.44 289 ILE A N 1
ATOM 2357 C CA . ILE A 1 289 ? 29.418 11.621 -3.931 1.00 94.44 289 ILE A CA 1
ATOM 2358 C C . ILE A 1 289 ? 30.534 11.427 -4.947 1.00 94.44 289 ILE A C 1
ATOM 2360 O O . ILE A 1 289 ? 31.057 10.322 -5.059 1.00 94.44 289 ILE A O 1
ATOM 2364 N N . GLU A 1 290 ? 30.919 12.475 -5.664 1.00 93.44 290 GLU A N 1
ATOM 2365 C CA . GLU A 1 290 ? 32.158 12.450 -6.438 1.00 93.44 290 GLU A CA 1
ATOM 2366 C C . GLU A 1 290 ? 33.379 12.475 -5.510 1.00 93.44 290 GLU A C 1
ATOM 2368 O O . GLU A 1 290 ? 33.511 13.362 -4.667 1.00 93.44 290 GLU A O 1
ATOM 2373 N N . ASP A 1 291 ? 34.271 11.499 -5.675 1.00 90.19 291 ASP A N 1
ATOM 2374 C CA . ASP A 1 291 ? 35.445 11.295 -4.823 1.00 90.19 291 ASP A CA 1
ATOM 2375 C C . ASP A 1 291 ? 36.366 12.520 -4.824 1.00 90.19 291 ASP A C 1
ATOM 2377 O O . ASP A 1 291 ? 36.741 13.039 -3.772 1.00 90.19 291 ASP A O 1
ATOM 2381 N N . GLU A 1 292 ? 36.658 13.044 -6.011 1.00 88.38 292 GLU A N 1
ATOM 2382 C CA . GLU A 1 292 ? 37.542 14.189 -6.227 1.00 88.38 292 GLU A CA 1
ATOM 2383 C C . GLU A 1 292 ? 36.910 15.538 -5.843 1.00 88.38 292 GLU A C 1
ATOM 2385 O O . GLU A 1 292 ? 37.589 16.566 -5.855 1.00 88.38 292 GLU A O 1
ATOM 2390 N N . PHE A 1 293 ? 35.618 15.551 -5.511 1.00 89.69 293 PHE A N 1
ATOM 2391 C CA . PHE A 1 293 ? 34.879 16.761 -5.154 1.00 89.69 293 PHE A CA 1
ATOM 2392 C C . PHE A 1 293 ? 34.897 17.054 -3.647 1.00 89.69 293 PHE A C 1
ATOM 2394 O O . PHE A 1 293 ? 34.528 18.150 -3.222 1.00 89.69 293 PHE A O 1
ATOM 2401 N N . VAL A 1 294 ? 35.292 16.076 -2.826 1.00 89.25 294 VAL A N 1
ATOM 2402 C CA . VAL A 1 294 ? 35.136 16.127 -1.368 1.00 89.25 294 VAL A CA 1
ATOM 2403 C C . VAL A 1 294 ? 36.436 15.752 -0.665 1.00 89.25 294 VAL A C 1
ATOM 2405 O O . VAL A 1 294 ? 37.041 14.730 -0.972 1.00 89.25 294 VAL A O 1
ATOM 2408 N N . GLU A 1 295 ? 36.841 16.554 0.321 1.00 89.38 295 GLU A N 1
ATOM 2409 C CA . GLU A 1 295 ? 37.993 16.300 1.200 1.00 89.38 295 GLU A CA 1
ATOM 2410 C C . GLU A 1 295 ? 37.656 15.286 2.318 1.00 89.38 295 GLU A C 1
ATOM 2412 O O . GLU A 1 295 ? 36.489 15.023 2.614 1.00 89.38 295 GLU A O 1
ATOM 2417 N N . ASP A 1 296 ? 38.668 14.675 2.944 1.00 85.81 296 ASP A N 1
ATOM 2418 C CA . ASP A 1 296 ? 38.478 13.580 3.920 1.00 85.81 296 ASP A CA 1
ATOM 2419 C C . ASP A 1 296 ? 37.711 13.977 5.191 1.00 85.81 296 ASP A C 1
ATOM 2421 O O . ASP A 1 296 ? 36.937 13.177 5.722 1.00 85.81 296 ASP A O 1
ATOM 2425 N N . ASP A 1 297 ? 37.917 15.194 5.689 1.00 87.25 297 ASP A N 1
ATOM 2426 C CA . ASP A 1 297 ? 37.212 15.728 6.857 1.00 87.25 297 ASP A CA 1
ATOM 2427 C C . ASP A 1 297 ? 35.710 15.858 6.583 1.00 87.25 297 ASP A C 1
ATOM 2429 O O . ASP A 1 297 ? 34.874 15.373 7.350 1.00 87.25 297 ASP A O 1
ATOM 2433 N N . VAL A 1 298 ? 35.379 16.426 5.427 1.00 89.00 298 VAL A N 1
ATOM 2434 C CA . VAL A 1 298 ? 34.012 16.588 4.948 1.00 89.00 298 VAL A CA 1
ATOM 2435 C C . VAL A 1 298 ? 33.337 15.238 4.705 1.00 89.00 298 VAL A C 1
ATOM 2437 O O . VAL A 1 298 ? 32.179 15.042 5.084 1.00 89.00 298 VAL A O 1
ATOM 2440 N N . LEU A 1 299 ? 34.051 14.300 4.080 1.00 89.56 299 LEU A N 1
ATOM 2441 C CA . LEU A 1 299 ? 33.534 12.962 3.808 1.00 89.56 299 LEU A CA 1
ATOM 2442 C C . LEU A 1 299 ? 33.191 12.228 5.111 1.00 89.56 299 LEU A C 1
ATOM 2444 O O . LEU A 1 299 ? 32.145 11.583 5.187 1.00 89.56 299 LEU A O 1
ATOM 2448 N N . GLY A 1 300 ? 34.026 12.373 6.144 1.00 87.69 300 GLY A N 1
ATOM 2449 C CA . GLY A 1 300 ? 33.772 11.817 7.472 1.00 87.69 300 GLY A CA 1
ATOM 2450 C C . GLY A 1 300 ? 32.524 12.403 8.143 1.00 87.69 300 GLY A C 1
ATOM 2451 O O . GLY A 1 300 ? 31.705 11.652 8.677 1.00 87.69 300 GLY A O 1
ATOM 2452 N N . GLU A 1 301 ? 32.332 13.725 8.078 1.00 88.62 301 GLU A N 1
ATOM 2453 C CA . GLU A 1 301 ? 31.123 14.376 8.610 1.00 88.62 301 GLU A CA 1
ATOM 2454 C C . GLU A 1 301 ? 29.848 13.904 7.901 1.00 88.62 301 GLU A C 1
ATOM 2456 O O . GLU A 1 301 ? 28.840 13.604 8.552 1.00 88.62 301 GLU A O 1
ATOM 2461 N N . LEU A 1 302 ? 29.887 13.819 6.568 1.00 90.12 302 LEU A N 1
ATOM 2462 C CA . LEU A 1 302 ? 28.763 13.326 5.776 1.00 90.12 302 LEU A CA 1
ATOM 2463 C C . LEU A 1 302 ? 28.475 11.856 6.084 1.00 90.12 302 LEU A C 1
ATOM 2465 O O . LEU A 1 302 ? 27.314 11.504 6.275 1.00 90.12 302 LEU A O 1
ATOM 2469 N N . ALA A 1 303 ? 29.500 11.010 6.195 1.00 89.69 303 ALA A N 1
ATOM 2470 C CA . ALA A 1 303 ? 29.334 9.591 6.498 1.00 89.69 303 ALA A CA 1
ATOM 2471 C C . ALA A 1 303 ? 28.591 9.354 7.826 1.00 89.69 303 ALA A C 1
ATOM 2473 O O . ALA A 1 303 ? 27.675 8.529 7.876 1.00 89.69 303 ALA A O 1
ATOM 2474 N N . GLU A 1 304 ? 28.912 10.103 8.886 1.00 87.94 304 GLU A N 1
ATOM 2475 C CA . GLU A 1 304 ? 28.205 9.986 10.172 1.00 87.94 304 GLU A CA 1
ATOM 2476 C C . GLU A 1 304 ? 26.754 10.491 10.102 1.00 87.94 304 GLU A C 1
ATOM 2478 O O . GLU A 1 304 ? 25.846 9.872 10.673 1.00 87.94 304 GLU A O 1
ATOM 2483 N N . LEU A 1 305 ? 26.497 11.571 9.354 1.00 87.56 305 LEU A N 1
ATOM 2484 C CA . LEU A 1 305 ? 25.133 12.044 9.106 1.00 87.56 305 LEU A CA 1
ATOM 2485 C C . LEU A 1 305 ? 24.308 10.987 8.357 1.00 87.56 305 LEU A C 1
ATOM 2487 O O . LEU A 1 305 ? 23.205 10.649 8.788 1.00 87.56 305 LEU A O 1
ATOM 2491 N N . LEU A 1 306 ? 24.849 10.433 7.271 1.00 90.19 306 LEU A N 1
ATOM 2492 C CA . LEU A 1 306 ? 24.184 9.430 6.432 1.00 90.19 306 LEU A CA 1
ATOM 2493 C C . LEU A 1 306 ? 23.883 8.160 7.223 1.00 90.19 306 LEU A C 1
ATOM 2495 O O . LEU A 1 306 ? 22.772 7.638 7.152 1.00 90.19 306 LEU A O 1
ATOM 2499 N N . LYS A 1 307 ? 24.829 7.713 8.052 1.00 85.75 307 LYS A N 1
ATOM 2500 C CA . LYS A 1 307 ? 24.647 6.575 8.958 1.00 85.75 307 LYS A CA 1
ATOM 2501 C C . LYS A 1 307 ? 23.525 6.814 9.966 1.00 85.75 307 LYS A C 1
ATOM 2503 O O . LYS A 1 307 ? 22.713 5.921 10.188 1.00 85.75 307 LYS A O 1
ATOM 2508 N N . THR A 1 308 ? 23.451 8.011 10.547 1.00 81.81 308 THR A N 1
ATOM 2509 C CA . THR A 1 308 ? 22.377 8.387 11.484 1.00 81.81 308 THR A CA 1
ATOM 2510 C C . THR A 1 308 ? 21.013 8.431 10.793 1.00 81.81 308 THR A C 1
ATOM 2512 O O . THR A 1 308 ? 20.000 8.080 11.395 1.00 81.81 308 THR A O 1
ATOM 2515 N N . ARG A 1 309 ? 20.987 8.839 9.522 1.00 81.19 309 ARG A N 1
ATOM 2516 C CA . ARG A 1 309 ? 19.774 8.935 8.700 1.00 81.19 309 ARG A CA 1
ATOM 2517 C C . ARG A 1 309 ? 19.395 7.628 7.997 1.00 81.19 309 ARG A C 1
ATOM 2519 O O . ARG A 1 309 ? 18.321 7.562 7.419 1.00 81.19 309 ARG A O 1
ATOM 2526 N N . GLY A 1 310 ? 20.248 6.602 8.039 1.00 83.12 310 GLY A N 1
ATOM 2527 C CA . GLY A 1 310 ? 20.030 5.347 7.313 1.00 83.12 310 GLY A CA 1
ATOM 2528 C C . GLY A 1 310 ? 20.141 5.477 5.787 1.00 83.12 310 GLY A C 1
ATOM 2529 O O . GLY A 1 310 ? 19.653 4.609 5.067 1.00 83.12 310 GLY A O 1
ATOM 2530 N N . VAL A 1 311 ? 20.780 6.537 5.284 1.00 89.25 311 VAL A N 1
ATOM 2531 C CA . VAL A 1 311 ? 20.932 6.791 3.844 1.00 89.25 311 VAL A CA 1
ATOM 2532 C C . VAL A 1 311 ? 22.103 5.973 3.306 1.00 89.25 311 VAL A C 1
ATOM 2534 O O . VAL A 1 311 ? 23.230 6.069 3.800 1.00 89.25 311 VAL A O 1
ATOM 2537 N N . SER A 1 312 ? 21.852 5.178 2.267 1.00 91.06 312 SER A N 1
ATOM 2538 C CA . SER A 1 312 ? 22.906 4.424 1.586 1.00 91.06 312 SER A CA 1
ATOM 2539 C C . SER A 1 312 ? 23.706 5.354 0.684 1.00 91.06 312 SER A C 1
ATOM 2541 O O . SER A 1 312 ? 23.132 6.156 -0.043 1.00 91.06 312 SER A O 1
ATOM 2543 N N . TRP A 1 313 ? 25.031 5.263 0.681 1.00 93.31 313 TRP A N 1
ATOM 2544 C CA . TRP A 1 313 ? 25.834 6.189 -0.114 1.00 93.31 313 TRP A CA 1
ATOM 2545 C C . TRP A 1 313 ? 26.948 5.510 -0.902 1.00 93.31 313 TRP A C 1
ATOM 2547 O O . TRP A 1 313 ? 27.419 4.419 -0.565 1.00 93.31 313 TRP A O 1
ATOM 2557 N N . VAL A 1 314 ? 27.312 6.158 -2.003 1.00 93.00 314 VAL A N 1
ATOM 2558 C CA . VAL A 1 314 ? 28.223 5.673 -3.038 1.00 93.00 314 VAL A CA 1
ATOM 2559 C C . VAL A 1 314 ? 29.294 6.726 -3.257 1.00 93.00 314 VAL A C 1
ATOM 2561 O O . VAL A 1 314 ? 28.980 7.906 -3.402 1.00 93.00 314 VAL A O 1
ATOM 2564 N N . LEU A 1 315 ? 30.546 6.285 -3.333 1.00 92.44 315 LEU A N 1
ATOM 2565 C CA . LEU A 1 315 ? 31.659 7.142 -3.728 1.00 92.44 315 LEU A CA 1
ATOM 2566 C C . LEU A 1 315 ? 31.990 6.861 -5.196 1.00 92.44 315 LEU A C 1
ATOM 2568 O O . LEU A 1 315 ? 32.370 5.739 -5.549 1.00 92.44 315 LEU A O 1
ATOM 2572 N N . ALA A 1 316 ? 31.782 7.857 -6.048 1.00 92.31 316 ALA A N 1
ATOM 2573 C CA . ALA A 1 316 ? 32.009 7.804 -7.479 1.00 92.31 316 ALA A CA 1
ATOM 2574 C C . ALA A 1 316 ? 33.336 8.485 -7.824 1.00 92.31 316 ALA A C 1
ATOM 2576 O O . ALA A 1 316 ? 33.445 9.698 -7.717 1.00 92.31 316 ALA A O 1
ATOM 2577 N N . ALA A 1 317 ? 34.338 7.711 -8.236 1.00 89.06 317 ALA A N 1
ATOM 2578 C CA . ALA A 1 317 ? 35.653 8.242 -8.596 1.00 89.06 317 ALA A CA 1
ATOM 2579 C C . ALA A 1 317 ? 35.834 8.261 -10.113 1.00 89.06 317 ALA A C 1
ATOM 2581 O O . ALA A 1 317 ? 35.336 7.366 -10.811 1.00 89.06 317 ALA A O 1
ATOM 2582 N N . GLN A 1 318 ? 36.591 9.224 -10.636 1.00 87.19 318 GLN A N 1
ATOM 2583 C CA . GLN A 1 318 ? 36.924 9.260 -12.064 1.00 87.19 318 GLN A CA 1
ATOM 2584 C C . GLN A 1 318 ? 37.720 8.016 -12.473 1.00 87.19 318 GLN A C 1
ATOM 2586 O O . GLN A 1 318 ? 37.468 7.416 -13.519 1.00 87.19 318 GLN A O 1
ATOM 2591 N N . ASN A 1 319 ? 38.642 7.576 -11.613 1.00 78.00 319 ASN A N 1
ATOM 2592 C CA . ASN A 1 319 ? 39.539 6.457 -11.883 1.00 78.00 319 ASN A CA 1
ATOM 2593 C C . ASN A 1 319 ? 39.344 5.302 -10.897 1.00 78.00 319 ASN A C 1
ATOM 2595 O O . ASN A 1 319 ? 39.056 5.500 -9.721 1.00 78.00 319 ASN A O 1
ATOM 2599 N N . GLN A 1 320 ? 39.560 4.076 -11.377 1.00 81.50 320 GLN A N 1
ATOM 2600 C CA . GLN A 1 320 ? 39.555 2.875 -10.544 1.00 81.50 320 GLN A CA 1
ATOM 2601 C C . GLN A 1 320 ? 40.947 2.658 -9.932 1.00 81.50 320 GLN A C 1
ATOM 2603 O O . GLN A 1 320 ? 41.759 1.908 -10.477 1.00 81.50 320 GLN A O 1
ATOM 2608 N N . THR A 1 321 ? 41.240 3.352 -8.833 1.00 84.81 321 THR A N 1
ATOM 2609 C CA . THR A 1 321 ? 42.486 3.185 -8.067 1.00 84.81 321 THR A CA 1
ATOM 2610 C C . THR A 1 321 ? 42.234 2.436 -6.761 1.00 84.81 321 THR A C 1
ATOM 2612 O O . THR A 1 321 ? 41.139 2.490 -6.198 1.00 84.81 321 THR A O 1
ATOM 2615 N N . GLU A 1 322 ? 43.257 1.735 -6.265 1.00 87.69 322 GLU A N 1
ATOM 2616 C CA . GLU A 1 322 ? 43.185 1.035 -4.976 1.00 87.69 322 GLU A CA 1
ATOM 2617 C C . GLU A 1 322 ? 42.967 2.033 -3.829 1.00 87.69 322 GLU A C 1
ATOM 2619 O O . GLU A 1 322 ? 42.209 1.764 -2.898 1.00 87.69 322 GLU A O 1
ATOM 2624 N N . GLU A 1 323 ? 43.560 3.225 -3.926 1.00 85.56 323 GLU A N 1
ATOM 2625 C CA . GLU A 1 323 ? 43.397 4.295 -2.945 1.00 85.56 323 GLU A CA 1
ATOM 2626 C C . GLU A 1 323 ? 41.948 4.794 -2.860 1.00 85.56 323 GLU A C 1
ATOM 2628 O O . GLU A 1 323 ? 41.430 4.952 -1.752 1.00 85.56 323 GLU A O 1
ATOM 2633 N N . ALA A 1 324 ? 41.277 5.000 -3.999 1.00 83.69 324 ALA A N 1
ATOM 2634 C CA . ALA A 1 324 ? 39.889 5.465 -4.034 1.00 83.69 324 ALA A CA 1
ATOM 2635 C C . ALA A 1 324 ? 38.915 4.391 -3.517 1.00 83.69 324 ALA A C 1
ATOM 2637 O O . ALA A 1 324 ? 37.958 4.691 -2.795 1.00 83.69 324 ALA A O 1
ATOM 2638 N N . GLU A 1 325 ? 39.178 3.117 -3.820 1.00 86.88 325 GLU A N 1
ATOM 2639 C CA . GLU A 1 325 ? 38.391 2.001 -3.290 1.00 86.88 325 GLU A CA 1
ATOM 2640 C C . GLU A 1 325 ? 38.579 1.848 -1.770 1.00 86.88 325 GLU A C 1
ATOM 2642 O O . GLU A 1 325 ? 37.597 1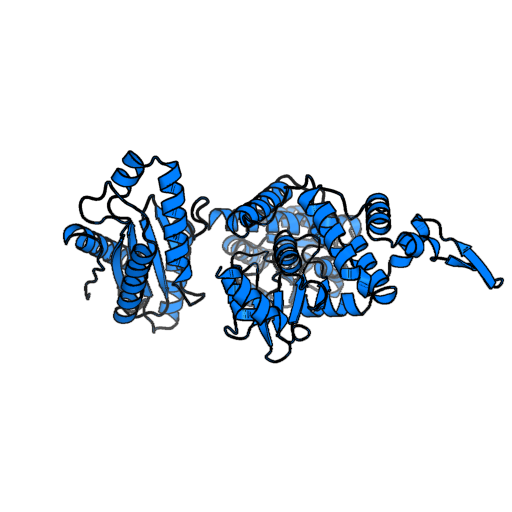.749 -1.028 1.00 86.88 325 GLU A O 1
ATOM 2647 N N . LEU A 1 326 ? 39.818 1.927 -1.271 1.00 88.31 326 LEU A N 1
ATOM 2648 C CA . LEU A 1 326 ? 40.110 1.923 0.168 1.00 88.31 326 LEU A CA 1
ATOM 2649 C C . LEU A 1 326 ? 39.455 3.103 0.894 1.00 88.31 326 LEU A C 1
ATOM 2651 O O . LEU A 1 326 ? 38.917 2.923 1.992 1.00 88.31 326 LEU A O 1
ATOM 2655 N N . ARG A 1 327 ? 39.482 4.299 0.294 1.00 85.62 327 ARG A N 1
ATOM 2656 C CA . ARG A 1 327 ? 38.832 5.505 0.825 1.00 85.62 327 ARG A CA 1
ATOM 2657 C C . ARG A 1 327 ? 37.321 5.321 0.942 1.00 85.62 327 ARG A C 1
ATOM 2659 O O . ARG A 1 327 ? 36.749 5.632 1.989 1.00 85.62 327 ARG A O 1
ATOM 2666 N N . SER A 1 328 ? 36.694 4.757 -0.086 1.00 87.31 328 SER A N 1
ATOM 2667 C CA . SER A 1 328 ? 35.265 4.431 -0.111 1.00 87.31 328 SER A CA 1
ATOM 2668 C C . SER A 1 328 ? 34.878 3.475 1.024 1.00 87.31 328 SER A C 1
ATOM 2670 O O . SER A 1 328 ? 34.002 3.785 1.836 1.00 87.31 328 SER A O 1
ATOM 2672 N N . LEU A 1 329 ? 35.590 2.351 1.148 1.00 86.00 329 LEU A N 1
ATOM 2673 C CA . LEU A 1 329 ? 35.287 1.319 2.143 1.00 86.00 329 LEU A CA 1
ATOM 2674 C C . LEU A 1 329 ? 35.543 1.785 3.583 1.00 86.00 329 LEU A C 1
ATOM 2676 O O . LEU A 1 329 ? 34.736 1.500 4.467 1.00 86.00 329 LEU A O 1
ATOM 2680 N N . ARG A 1 330 ? 36.633 2.525 3.839 1.00 87.25 330 ARG A N 1
ATOM 2681 C CA . ARG A 1 330 ? 36.971 3.021 5.190 1.00 87.25 330 ARG A CA 1
ATOM 2682 C C . ARG A 1 330 ? 35.918 3.955 5.770 1.00 87.25 330 ARG A C 1
ATOM 2684 O O . ARG A 1 330 ? 35.733 3.953 6.983 1.00 87.25 330 ARG A O 1
ATOM 2691 N N . ASN A 1 331 ? 35.262 4.741 4.923 1.00 85.19 331 ASN A N 1
ATOM 2692 C CA . ASN A 1 331 ? 34.239 5.688 5.356 1.00 85.19 331 ASN A CA 1
ATOM 2693 C C . ASN A 1 331 ? 32.839 5.052 5.422 1.00 85.19 331 ASN A C 1
ATOM 2695 O O . ASN A 1 331 ? 31.907 5.679 5.912 1.00 85.19 331 ASN A O 1
ATOM 2699 N N . GLY A 1 332 ? 32.685 3.791 4.999 1.00 86.06 332 GLY A N 1
ATOM 2700 C CA . GLY A 1 332 ? 31.416 3.064 5.076 1.00 86.06 332 GLY A CA 1
ATOM 2701 C C . GLY A 1 332 ? 30.495 3.279 3.876 1.00 86.06 332 GLY A C 1
ATOM 2702 O O . GLY A 1 332 ? 29.286 3.091 4.009 1.00 86.06 332 GLY A O 1
ATOM 2703 N N . ALA A 1 333 ? 31.042 3.659 2.716 1.00 89.81 333 ALA A N 1
ATOM 2704 C CA . ALA A 1 333 ? 30.281 3.653 1.474 1.00 89.81 333 ALA A CA 1
ATOM 2705 C C . ALA A 1 333 ? 29.830 2.226 1.145 1.00 89.81 333 ALA A C 1
ATOM 2707 O O . ALA A 1 333 ? 30.567 1.256 1.345 1.00 89.81 333 ALA A O 1
ATOM 2708 N N . VAL A 1 334 ? 28.629 2.095 0.591 1.00 88.19 334 VAL A N 1
ATOM 2709 C CA . VAL A 1 334 ? 28.052 0.787 0.252 1.00 88.19 334 VAL A CA 1
ATOM 2710 C C . VAL A 1 334 ? 28.729 0.206 -0.990 1.00 88.19 334 VAL A C 1
ATOM 2712 O O . VAL A 1 334 ? 28.900 -1.007 -1.108 1.00 88.19 334 VAL A O 1
ATOM 2715 N N . VAL A 1 335 ? 29.115 1.076 -1.928 1.00 86.25 335 VAL A N 1
ATOM 2716 C CA . VAL A 1 335 ? 29.758 0.712 -3.194 1.00 86.25 335 VAL A CA 1
ATOM 2717 C C . VAL A 1 335 ? 30.743 1.807 -3.611 1.00 86.25 335 VAL A C 1
ATOM 2719 O O . VAL A 1 335 ? 30.406 2.990 -3.596 1.00 86.25 335 VAL A O 1
ATOM 2722 N N . HIS A 1 336 ? 31.931 1.402 -4.064 1.00 88.44 336 HIS A N 1
ATOM 2723 C CA . HIS A 1 336 ? 32.828 2.246 -4.855 1.00 88.44 336 HIS A CA 1
ATOM 2724 C C . HIS A 1 336 ? 32.445 2.159 -6.339 1.00 88.44 336 HIS A C 1
ATOM 2726 O O . HIS A 1 336 ? 32.317 1.054 -6.881 1.00 88.44 336 HIS A O 1
ATOM 2732 N N . MET A 1 337 ? 32.259 3.292 -7.021 1.00 90.06 337 MET A N 1
ATOM 2733 C CA . MET A 1 337 ? 31.740 3.340 -8.391 1.00 90.06 337 MET A CA 1
ATOM 2734 C C . MET A 1 337 ? 32.644 4.129 -9.350 1.00 90.06 337 MET A C 1
ATOM 2736 O O . MET A 1 337 ? 32.487 5.338 -9.473 1.00 90.06 337 MET A O 1
ATOM 2740 N N . PRO A 1 338 ? 33.536 3.468 -10.109 1.00 90.38 338 PRO A N 1
ATOM 2741 C CA . PRO A 1 338 ? 34.334 4.163 -11.111 1.00 90.38 338 PRO A CA 1
ATOM 2742 C C . PRO A 1 338 ? 33.443 4.688 -12.243 1.00 90.38 338 PRO A C 1
ATOM 2744 O O . PRO A 1 338 ? 32.729 3.910 -12.895 1.00 90.38 338 PRO A O 1
ATOM 2747 N N . VAL A 1 339 ? 33.497 5.993 -12.496 1.00 87.88 339 VAL A N 1
ATOM 2748 C CA . VAL A 1 339 ? 32.643 6.717 -13.454 1.00 87.88 339 VAL A CA 1
ATOM 2749 C C . VAL A 1 339 ? 32.856 6.238 -14.892 1.00 87.88 339 VAL A C 1
ATOM 2751 O O . VAL A 1 339 ? 31.900 6.154 -15.657 1.00 87.88 339 VAL A O 1
ATOM 2754 N N . HIS A 1 340 ? 34.076 5.847 -15.261 1.00 84.94 340 HIS A N 1
ATOM 2755 C CA . HIS A 1 340 ? 34.409 5.376 -16.613 1.00 84.94 340 HIS A CA 1
ATOM 2756 C C . HIS A 1 340 ? 34.229 3.861 -16.828 1.00 84.94 340 HIS A C 1
ATOM 2758 O O . HIS A 1 340 ? 34.730 3.303 -17.806 1.00 84.94 340 HIS A O 1
ATOM 2764 N N . SER A 1 341 ? 33.513 3.173 -15.933 1.00 85.25 341 SER A N 1
ATOM 2765 C CA . SER A 1 341 ? 33.145 1.766 -16.145 1.00 85.25 341 SER A CA 1
ATOM 2766 C C . SER A 1 341 ? 32.129 1.604 -17.286 1.00 85.25 341 SER A C 1
ATOM 2768 O O . SER A 1 341 ? 31.492 2.558 -17.724 1.00 85.25 341 SER A O 1
ATOM 2770 N N . SER A 1 342 ? 31.932 0.370 -17.761 1.00 88.62 342 SER A N 1
ATOM 2771 C CA . SER A 1 342 ? 30.897 0.074 -18.761 1.00 88.62 342 SER A CA 1
ATOM 2772 C C . SER A 1 342 ? 29.485 0.358 -18.231 1.00 88.62 342 SER A C 1
ATOM 2774 O O . SER A 1 342 ? 29.180 -0.031 -17.101 1.00 88.62 342 SER A O 1
ATOM 2776 N N . GLU A 1 343 ? 28.595 0.872 -19.087 1.00 84.94 343 GLU A N 1
ATOM 2777 C CA . GLU A 1 343 ? 27.178 1.128 -18.764 1.00 84.94 343 GLU A CA 1
ATOM 2778 C C . GLU A 1 343 ? 26.477 -0.103 -18.155 1.00 84.94 343 GLU A C 1
ATOM 2780 O O . GLU A 1 343 ? 25.741 0.019 -17.180 1.00 84.94 343 GLU A O 1
ATOM 2785 N N . ALA A 1 344 ? 26.762 -1.309 -18.665 1.00 77.56 344 ALA A N 1
ATOM 2786 C CA . ALA A 1 344 ? 26.200 -2.557 -18.140 1.00 77.56 344 ALA A CA 1
ATOM 2787 C C . ALA A 1 344 ? 26.561 -2.805 -16.661 1.00 77.56 344 ALA A C 1
ATOM 2789 O O . ALA A 1 344 ? 25.736 -3.294 -15.891 1.00 77.56 344 ALA A O 1
ATOM 2790 N N . LEU A 1 345 ? 27.778 -2.434 -16.246 1.00 84.81 345 LEU A N 1
ATOM 2791 C CA . LEU A 1 345 ? 28.228 -2.573 -14.861 1.00 84.81 345 LEU A CA 1
ATOM 2792 C C . LEU A 1 345 ? 27.581 -1.523 -13.952 1.00 84.81 345 LEU A C 1
ATOM 2794 O O . LEU A 1 345 ? 27.191 -1.852 -12.831 1.00 84.81 345 LEU A O 1
ATOM 2798 N N . HIS A 1 346 ? 27.437 -0.279 -14.420 1.00 87.25 346 HIS A N 1
ATOM 2799 C CA . HIS A 1 346 ? 26.704 0.754 -13.682 1.00 87.25 346 HIS A CA 1
ATOM 2800 C C . HIS A 1 346 ? 25.240 0.364 -13.489 1.00 87.25 346 HIS A C 1
ATOM 2802 O O . HIS A 1 346 ? 24.763 0.407 -12.358 1.00 87.25 346 HIS A O 1
ATOM 2808 N N . LYS A 1 347 ? 24.569 -0.112 -14.549 1.00 77.94 347 LYS A N 1
ATOM 2809 C CA . LYS A 1 347 ? 23.196 -0.637 -14.484 1.00 77.94 347 LYS A CA 1
ATOM 2810 C C . LYS A 1 347 ? 23.070 -1.751 -13.453 1.00 77.94 347 LYS A C 1
ATOM 2812 O O . LYS A 1 347 ? 22.228 -1.658 -12.569 1.00 77.94 347 LYS A O 1
ATOM 2817 N N . ALA A 1 348 ? 23.954 -2.750 -13.489 1.00 75.69 348 ALA A N 1
ATOM 2818 C CA . ALA A 1 348 ? 23.930 -3.847 -12.521 1.00 75.69 348 ALA A CA 1
ATOM 2819 C C . ALA A 1 348 ? 24.130 -3.372 -11.067 1.00 75.69 348 ALA A C 1
ATOM 2821 O O . ALA A 1 348 ? 23.449 -3.847 -10.159 1.00 75.69 348 ALA A O 1
ATOM 2822 N N . ARG A 1 349 ? 25.046 -2.423 -10.827 1.00 87.56 349 ARG A N 1
ATOM 2823 C CA . ARG A 1 349 ? 25.313 -1.879 -9.483 1.00 87.56 349 ARG A CA 1
ATOM 2824 C C . ARG A 1 349 ? 24.162 -1.022 -8.960 1.00 87.56 349 ARG A C 1
ATOM 2826 O O . ARG A 1 349 ? 23.775 -1.194 -7.810 1.00 87.56 349 ARG A O 1
ATOM 2833 N N . ILE A 1 350 ? 23.617 -0.131 -9.788 1.00 85.69 350 ILE A N 1
ATOM 2834 C CA . ILE A 1 350 ? 22.473 0.719 -9.429 1.00 85.69 350 ILE A CA 1
ATOM 2835 C C . ILE A 1 350 ? 21.234 -0.146 -9.190 1.00 85.69 350 ILE A C 1
ATOM 2837 O O . ILE A 1 350 ? 20.599 -0.003 -8.151 1.00 85.69 350 ILE A O 1
ATOM 2841 N N . ALA A 1 351 ? 20.946 -1.105 -10.075 1.00 74.50 351 ALA A N 1
ATOM 2842 C CA . ALA A 1 351 ? 19.841 -2.044 -9.891 1.00 74.50 351 ALA A CA 1
ATOM 2843 C C . ALA A 1 351 ? 19.969 -2.815 -8.571 1.00 74.50 351 ALA A C 1
ATOM 2845 O O . ALA A 1 351 ? 18.987 -2.952 -7.841 1.00 74.50 351 ALA A O 1
ATOM 2846 N N . LYS A 1 352 ? 21.184 -3.260 -8.214 1.00 79.75 352 LYS A N 1
ATOM 2847 C CA . LYS A 1 352 ? 21.443 -3.890 -6.915 1.00 79.75 352 LYS A CA 1
ATOM 2848 C C . LYS A 1 352 ? 21.164 -2.939 -5.747 1.00 79.75 352 LYS A C 1
ATOM 2850 O O . LYS A 1 352 ? 20.451 -3.335 -4.836 1.00 79.75 352 LYS A O 1
ATOM 2855 N N . LEU A 1 353 ? 21.676 -1.705 -5.776 1.00 86.50 353 LEU A N 1
ATOM 2856 C CA . LEU A 1 353 ? 21.441 -0.711 -4.716 1.00 86.50 353 LEU A CA 1
ATOM 2857 C C . LEU A 1 353 ? 19.947 -0.437 -4.516 1.00 86.50 353 LEU A C 1
ATOM 2859 O O . LEU A 1 353 ? 19.460 -0.468 -3.388 1.00 86.50 353 LEU A O 1
ATOM 28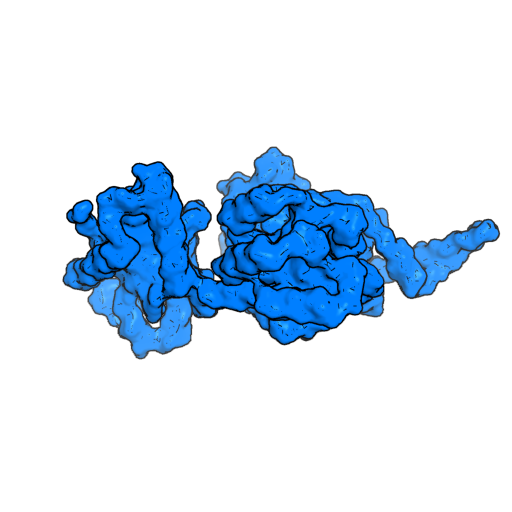63 N N . VAL A 1 354 ? 19.218 -0.222 -5.614 1.00 76.81 354 VAL A N 1
ATOM 2864 C CA . VAL A 1 354 ? 17.764 -0.020 -5.608 1.00 76.81 354 VAL A CA 1
ATOM 2865 C C . VAL A 1 354 ? 17.056 -1.242 -5.027 1.00 76.81 354 VAL A C 1
ATOM 2867 O O . VAL A 1 354 ? 16.213 -1.091 -4.147 1.00 76.81 354 VAL A O 1
ATOM 2870 N N . THR A 1 355 ? 17.427 -2.451 -5.452 1.00 71.38 355 THR A N 1
ATOM 2871 C CA . THR A 1 355 ? 16.846 -3.702 -4.936 1.00 71.38 355 THR A CA 1
ATOM 2872 C C . THR A 1 355 ? 17.104 -3.868 -3.437 1.00 71.38 355 THR A C 1
ATOM 2874 O O . THR A 1 355 ? 16.166 -4.105 -2.679 1.00 71.38 355 THR A O 1
ATOM 2877 N N . ASP A 1 356 ? 18.346 -3.680 -2.987 1.00 77.81 356 ASP A N 1
ATOM 2878 C CA . ASP A 1 356 ? 18.730 -3.795 -1.576 1.00 77.81 356 ASP A CA 1
ATOM 2879 C C . ASP A 1 356 ? 17.991 -2.756 -0.716 1.00 77.81 356 ASP A C 1
ATOM 2881 O O . ASP A 1 356 ? 17.491 -3.075 0.366 1.00 77.81 356 ASP A O 1
ATOM 2885 N N . ARG A 1 357 ? 17.836 -1.522 -1.208 1.00 79.00 357 ARG A N 1
ATOM 2886 C CA . ARG A 1 357 ? 17.066 -0.489 -0.507 1.00 79.00 357 ARG A CA 1
ATOM 2887 C C . ARG A 1 357 ? 15.584 -0.828 -0.434 1.00 79.00 357 ARG A C 1
ATOM 2889 O O . ARG A 1 357 ? 14.995 -0.682 0.635 1.00 79.00 357 ARG A O 1
ATOM 2896 N N . ARG A 1 358 ? 14.986 -1.308 -1.528 1.00 68.25 358 ARG A N 1
ATOM 2897 C CA . ARG A 1 358 ? 13.585 -1.761 -1.550 1.00 68.25 358 ARG A CA 1
ATOM 2898 C C . ARG A 1 358 ? 13.356 -2.915 -0.582 1.00 68.25 358 ARG A C 1
ATOM 2900 O O . ARG A 1 358 ? 12.341 -2.924 0.111 1.00 68.25 358 ARG A O 1
ATOM 2907 N N . ARG A 1 359 ? 14.317 -3.836 -0.477 1.00 63.41 359 ARG A N 1
ATOM 2908 C CA . ARG A 1 359 ? 14.311 -4.929 0.499 1.00 63.41 359 ARG A CA 1
ATOM 2909 C C . ARG A 1 359 ? 14.308 -4.401 1.926 1.00 63.41 359 ARG A C 1
ATOM 2911 O O . ARG A 1 359 ? 13.439 -4.777 2.707 1.00 63.41 359 ARG A O 1
ATOM 2918 N N . ILE A 1 360 ? 15.228 -3.492 2.250 1.00 70.56 360 ILE A N 1
ATOM 2919 C CA . ILE A 1 360 ? 15.279 -2.851 3.570 1.00 70.56 360 ILE A CA 1
ATOM 2920 C C . ILE A 1 360 ? 13.964 -2.114 3.848 1.00 70.56 360 ILE A C 1
ATOM 2922 O O . ILE A 1 360 ? 13.377 -2.329 4.899 1.00 70.56 360 ILE A O 1
ATOM 2926 N N . ALA A 1 361 ? 13.445 -1.340 2.892 1.00 64.25 361 ALA A N 1
ATOM 2927 C CA . ALA A 1 361 ? 12.187 -0.607 3.035 1.00 64.25 361 ALA A CA 1
ATOM 2928 C C . ALA A 1 361 ? 10.972 -1.534 3.227 1.00 64.25 361 ALA A C 1
ATOM 2930 O O . ALA A 1 361 ? 10.057 -1.221 3.990 1.00 64.25 361 ALA A O 1
ATOM 2931 N N . SER A 1 362 ? 10.950 -2.686 2.550 1.00 57.69 362 SER A N 1
ATOM 2932 C CA . SER A 1 362 ? 9.913 -3.705 2.732 1.00 57.69 362 SER A CA 1
ATOM 2933 C C . SER A 1 362 ? 10.020 -4.358 4.103 1.00 57.69 362 SER A C 1
ATOM 2935 O O . SER A 1 362 ? 9.020 -4.457 4.803 1.00 57.69 362 SER A O 1
ATOM 2937 N N . MET A 1 363 ? 11.227 -4.735 4.530 1.00 63.94 363 MET A N 1
ATOM 2938 C CA . MET A 1 363 ? 11.463 -5.279 5.868 1.00 63.94 363 MET A CA 1
ATOM 2939 C C . MET A 1 363 ? 11.107 -4.268 6.957 1.00 63.94 363 MET A C 1
ATOM 2941 O O . MET A 1 363 ? 10.543 -4.645 7.977 1.00 63.94 363 MET A O 1
ATOM 2945 N N . GLU A 1 364 ? 11.410 -2.988 6.748 1.00 64.50 364 GLU A N 1
ATOM 2946 C CA . GLU A 1 364 ? 10.989 -1.895 7.621 1.00 64.50 364 GLU A CA 1
ATOM 2947 C C . GLU A 1 364 ? 9.465 -1.825 7.678 1.00 64.50 364 GLU A C 1
ATOM 2949 O O . GLU A 1 364 ? 8.908 -1.787 8.767 1.00 64.50 364 GLU A O 1
ATOM 2954 N N . ARG A 1 365 ? 8.771 -1.885 6.537 1.00 55.78 365 ARG A N 1
ATOM 2955 C CA . ARG A 1 365 ? 7.303 -1.905 6.483 1.00 55.78 365 ARG A CA 1
ATOM 2956 C C . ARG A 1 365 ? 6.721 -3.108 7.228 1.00 55.78 365 ARG A C 1
ATOM 2958 O O . ARG A 1 365 ? 5.877 -2.914 8.100 1.00 55.78 365 ARG A O 1
ATOM 2965 N N . ASP A 1 366 ? 7.201 -4.314 6.955 1.00 58.44 366 ASP A N 1
ATOM 2966 C CA . ASP A 1 366 ? 6.762 -5.538 7.637 1.00 58.44 366 ASP A CA 1
ATOM 2967 C C . ASP A 1 366 ? 7.075 -5.484 9.140 1.00 58.44 366 ASP A C 1
ATOM 2969 O O . ASP A 1 366 ? 6.305 -5.967 9.968 1.00 58.44 366 ASP A O 1
ATOM 2973 N N . ALA A 1 367 ? 8.169 -4.817 9.517 1.00 70.00 367 ALA A N 1
ATOM 2974 C CA . ALA A 1 367 ? 8.538 -4.564 10.903 1.00 70.00 367 ALA A CA 1
ATOM 2975 C C . ALA A 1 367 ? 7.751 -3.422 11.564 1.00 70.00 367 ALA A C 1
ATOM 2977 O O . ALA A 1 367 ? 7.912 -3.233 12.773 1.00 70.00 367 ALA A O 1
ATOM 2978 N N . ARG A 1 368 ? 6.923 -2.663 10.832 1.00 73.31 368 ARG A N 1
ATOM 2979 C CA . ARG A 1 368 ? 6.087 -1.569 11.366 1.00 73.31 368 ARG A CA 1
ATOM 2980 C C . ARG A 1 368 ? 4.657 -1.995 11.666 1.00 73.31 368 ARG A C 1
ATOM 2982 O O . ARG A 1 368 ? 4.028 -1.405 12.541 1.00 73.31 368 ARG A O 1
ATOM 2989 N N . PHE A 1 369 ? 4.146 -3.017 10.989 1.00 81.56 369 PHE A N 1
ATOM 2990 C CA . PHE A 1 369 ? 2.781 -3.505 11.186 1.00 81.56 369 PHE A CA 1
ATOM 2991 C C . PHE A 1 369 ? 2.744 -4.787 12.024 1.00 81.56 369 PHE A C 1
ATOM 2993 O O . PHE A 1 369 ? 3.721 -5.525 12.140 1.00 81.56 369 PHE A O 1
ATOM 3000 N N . ASP A 1 370 ? 1.615 -5.030 12.681 1.00 85.81 370 ASP A N 1
ATOM 3001 C CA . ASP A 1 370 ? 1.329 -6.294 13.349 1.00 85.81 370 ASP A CA 1
ATOM 3002 C C . ASP A 1 370 ? 0.837 -7.308 12.312 1.00 85.81 370 ASP A C 1
ATOM 3004 O O . ASP A 1 370 ? -0.193 -7.098 11.670 1.00 85.81 370 ASP A O 1
ATOM 3008 N N . GLY A 1 371 ? 1.546 -8.429 12.163 1.00 71.88 371 GLY A N 1
ATOM 3009 C CA . GLY A 1 371 ? 1.263 -9.414 11.111 1.00 71.88 371 GLY A CA 1
ATOM 3010 C C . GLY A 1 371 ? -0.148 -10.015 11.162 1.00 71.88 371 GLY A C 1
ATOM 3011 O O . GLY A 1 371 ? -0.668 -10.462 10.141 1.00 71.88 371 GLY A O 1
ATOM 3012 N N . MET A 1 372 ? -0.806 -9.996 12.324 1.00 80.69 372 MET A N 1
ATOM 3013 C CA . MET A 1 372 ? -2.166 -10.512 12.479 1.00 80.69 372 MET A CA 1
ATOM 3014 C C . MET A 1 372 ? -3.226 -9.458 12.160 1.00 80.69 372 MET A C 1
ATOM 3016 O O . MET A 1 372 ? -4.155 -9.744 11.410 1.00 80.69 372 MET A O 1
ATOM 3020 N N . THR A 1 373 ? -3.117 -8.273 12.752 1.00 81.25 373 THR A N 1
ATOM 3021 C CA . THR A 1 373 ? -4.167 -7.242 12.724 1.00 81.25 373 THR A CA 1
ATOM 3022 C C . THR A 1 373 ? -3.966 -6.183 11.644 1.00 81.25 373 THR A C 1
ATOM 3024 O O . THR A 1 373 ? -4.905 -5.448 11.349 1.00 81.25 373 THR A O 1
ATOM 3027 N N . GLN A 1 374 ? -2.775 -6.110 11.040 1.00 82.12 374 GLN A N 1
ATOM 3028 C CA . GLN A 1 374 ? -2.406 -5.163 9.977 1.00 82.12 374 GLN A CA 1
ATOM 3029 C C . GLN A 1 374 ? -2.538 -3.675 10.376 1.00 82.12 374 GLN A C 1
ATOM 3031 O O . GLN A 1 374 ? -2.483 -2.782 9.530 1.00 82.12 374 GLN A O 1
ATOM 3036 N N . VAL A 1 375 ? -2.690 -3.382 11.673 1.00 84.69 375 VAL A N 1
ATOM 3037 C CA . VAL A 1 375 ? -2.447 -2.047 12.246 1.00 84.69 375 VAL A CA 1
ATOM 3038 C C . VAL A 1 375 ? -0.977 -1.924 12.641 1.00 84.69 375 VAL A C 1
ATOM 3040 O O . VAL A 1 375 ? -0.246 -2.915 12.605 1.00 84.69 375 VAL A O 1
ATOM 3043 N N . ALA A 1 376 ? -0.509 -0.721 12.985 1.00 83.06 376 ALA A N 1
ATOM 3044 C CA . ALA A 1 376 ? 0.873 -0.555 13.430 1.00 83.06 376 ALA A CA 1
ATOM 3045 C C . ALA A 1 376 ? 1.168 -1.471 14.630 1.00 83.06 376 ALA A C 1
ATOM 3047 O O . ALA A 1 376 ? 0.282 -1.795 15.418 1.00 83.06 376 ALA A O 1
ATOM 3048 N N . ASN A 1 377 ? 2.403 -1.925 14.779 1.00 86.62 377 ASN A N 1
ATOM 30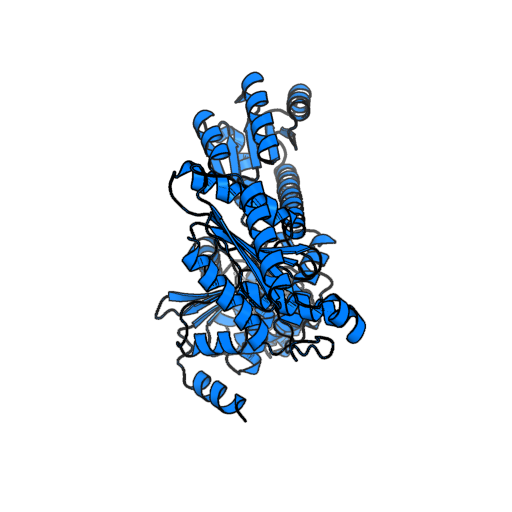49 C CA . ASN A 1 377 ? 2.803 -2.674 15.962 1.00 86.62 377 ASN A CA 1
ATOM 3050 C C . ASN A 1 377 ? 3.320 -1.731 17.057 1.00 86.62 377 ASN A C 1
ATOM 3052 O O . ASN A 1 377 ? 3.485 -0.524 16.863 1.00 86.62 377 ASN A O 1
ATOM 3056 N N . ARG A 1 378 ? 3.613 -2.300 18.227 1.00 87.56 378 ARG A N 1
ATOM 3057 C CA . ARG A 1 378 ? 4.143 -1.559 19.376 1.00 87.56 378 ARG A CA 1
ATOM 3058 C C . ARG A 1 378 ? 5.403 -0.747 19.055 1.00 87.56 378 ARG A C 1
ATOM 3060 O O . ARG A 1 378 ? 5.554 0.351 19.584 1.00 87.56 378 ARG A O 1
ATOM 3067 N N . ARG A 1 379 ? 6.306 -1.271 18.218 1.00 81.00 379 ARG A N 1
ATOM 3068 C CA . ARG A 1 379 ? 7.560 -0.588 17.860 1.00 81.00 379 ARG A CA 1
ATOM 3069 C C . ARG A 1 379 ? 7.277 0.662 17.033 1.00 81.00 379 ARG A C 1
ATOM 3071 O O . ARG A 1 379 ? 7.828 1.718 17.327 1.00 81.00 379 ARG A O 1
ATOM 3078 N N . GLU A 1 380 ? 6.399 0.551 16.043 1.00 86.56 380 GLU A N 1
ATOM 3079 C CA . GLU A 1 380 ? 5.977 1.693 15.233 1.00 86.56 380 GLU A CA 1
ATOM 3080 C C . GLU A 1 380 ? 5.244 2.742 16.074 1.00 86.56 380 GLU A C 1
ATOM 3082 O O . GLU A 1 380 ? 5.522 3.931 15.953 1.00 86.56 380 GLU A O 1
ATOM 3087 N N . PHE A 1 381 ? 4.368 2.322 16.990 1.00 90.31 381 PHE A N 1
ATOM 3088 C CA . PHE A 1 381 ? 3.740 3.243 17.937 1.00 90.31 381 PHE A CA 1
ATOM 3089 C C . PHE A 1 381 ? 4.774 4.031 18.755 1.00 90.31 381 PHE A C 1
ATOM 3091 O O . PHE A 1 381 ? 4.691 5.257 18.813 1.00 90.31 381 PHE A O 1
ATOM 3098 N N . GLN A 1 382 ? 5.759 3.345 19.346 1.00 82.94 382 GLN A N 1
ATOM 3099 C CA . GLN A 1 382 ? 6.825 3.976 20.136 1.00 82.94 382 GLN A CA 1
ATOM 3100 C C . GLN A 1 382 ? 7.646 4.975 19.315 1.00 82.94 382 GLN A C 1
ATOM 3102 O O . GLN A 1 382 ? 8.028 6.025 19.822 1.00 82.94 382 GLN A O 1
ATOM 3107 N N . TYR A 1 383 ? 7.895 4.672 18.044 1.00 80.88 383 TYR A N 1
ATOM 3108 C CA . TYR A 1 383 ? 8.566 5.599 17.141 1.00 80.88 383 TYR A CA 1
ATOM 3109 C C . TYR A 1 383 ? 7.706 6.839 16.852 1.00 80.88 383 TYR A C 1
ATOM 3111 O O . TYR A 1 383 ? 8.166 7.973 17.001 1.00 80.88 383 TYR A O 1
ATOM 3119 N N . ARG A 1 384 ? 6.436 6.639 16.481 1.00 83.81 384 ARG A N 1
ATOM 3120 C CA . ARG A 1 384 ? 5.536 7.724 16.061 1.00 83.81 384 ARG A CA 1
ATOM 3121 C C . ARG A 1 384 ? 5.166 8.659 17.207 1.00 83.81 384 ARG A C 1
ATOM 3123 O O . ARG A 1 384 ? 5.102 9.862 16.986 1.00 83.81 384 ARG A O 1
ATOM 3130 N N . ILE A 1 385 ? 4.972 8.151 18.425 1.00 88.94 385 ILE A N 1
ATOM 3131 C CA . ILE A 1 385 ? 4.665 9.004 19.584 1.00 88.94 385 ILE A CA 1
ATOM 3132 C C . ILE A 1 385 ? 5.821 9.959 19.914 1.00 88.94 385 ILE A C 1
ATOM 3134 O O . ILE A 1 385 ? 5.578 11.129 20.190 1.00 88.94 385 ILE A O 1
ATOM 3138 N N . GLU A 1 386 ? 7.071 9.501 19.804 1.00 83.94 386 GLU A N 1
ATOM 3139 C CA . GLU A 1 386 ? 8.269 10.329 19.993 1.00 83.94 386 GLU A CA 1
ATOM 3140 C C . GLU A 1 386 ? 8.414 11.389 18.892 1.00 83.94 386 GLU A C 1
ATOM 3142 O O . GLU A 1 386 ? 8.744 12.543 19.174 1.00 83.94 386 GLU A O 1
ATOM 3147 N N . GLN A 1 387 ? 8.145 11.020 17.634 1.00 79.56 387 GLN A N 1
ATOM 3148 C CA . GLN A 1 387 ? 8.158 11.971 16.519 1.00 79.56 387 GLN A CA 1
ATOM 3149 C C . GLN A 1 387 ? 7.102 13.069 16.693 1.00 79.56 387 GLN A C 1
ATOM 3151 O O . GLN A 1 387 ? 7.422 14.256 16.617 1.00 79.56 387 GLN A O 1
ATOM 3156 N N . GLU A 1 388 ? 5.849 12.688 16.944 1.00 84.31 388 GLU A N 1
ATOM 3157 C CA . GLU A 1 388 ? 4.747 13.641 17.103 1.00 84.31 388 GLU A CA 1
ATOM 3158 C C . GLU A 1 388 ? 4.941 14.519 18.346 1.00 84.31 388 GLU A C 1
ATOM 3160 O O . GLU A 1 388 ? 4.652 15.715 18.298 1.00 84.31 388 GLU A O 1
ATOM 3165 N N . TRP A 1 389 ? 5.511 13.969 19.425 1.00 86.56 389 TRP A N 1
ATOM 3166 C CA . TRP A 1 389 ? 5.902 14.740 20.604 1.00 86.56 389 TRP A CA 1
ATOM 3167 C C . TRP A 1 389 ? 6.863 15.875 20.250 1.00 86.56 389 TRP A C 1
ATOM 3169 O O . TRP A 1 389 ? 6.580 17.034 20.557 1.00 86.56 389 TRP A O 1
ATOM 3179 N N . ARG A 1 390 ? 7.987 15.564 19.585 1.00 81.25 390 ARG A N 1
ATOM 3180 C CA . ARG A 1 390 ? 8.982 16.577 19.190 1.00 81.25 390 ARG A CA 1
ATOM 3181 C C . ARG A 1 390 ? 8.370 17.613 18.260 1.00 81.25 390 ARG A C 1
ATOM 3183 O O . ARG A 1 390 ? 8.505 18.805 18.517 1.00 81.25 390 ARG A O 1
ATOM 3190 N N . ARG A 1 391 ? 7.622 17.160 17.249 1.00 83.56 391 ARG A N 1
ATOM 3191 C CA . ARG A 1 391 ? 6.966 18.036 16.272 1.00 83.56 391 ARG A CA 1
ATOM 3192 C C . ARG A 1 391 ? 6.040 19.055 16.938 1.00 83.56 391 ARG A C 1
ATOM 3194 O O . ARG A 1 391 ? 6.032 20.221 16.555 1.00 83.56 391 ARG A O 1
ATOM 3201 N N . ILE A 1 392 ? 5.234 18.623 17.909 1.00 86.50 392 ILE A N 1
ATOM 3202 C CA . ILE A 1 392 ? 4.308 19.511 18.626 1.00 86.50 392 ILE A CA 1
ATOM 3203 C C . ILE A 1 392 ? 5.076 20.433 19.584 1.00 86.50 392 ILE A C 1
ATOM 3205 O O . ILE A 1 392 ? 4.798 21.631 19.623 1.00 86.50 392 ILE A O 1
ATOM 3209 N N . ALA A 1 393 ? 6.084 19.913 20.292 1.00 85.88 393 ALA A N 1
ATOM 3210 C CA . ALA A 1 393 ? 6.911 20.707 21.200 1.00 85.88 393 ALA A CA 1
ATOM 3211 C C . ALA A 1 393 ? 7.659 21.838 20.471 1.00 85.88 393 ALA A C 1
ATOM 3213 O O . ALA A 1 393 ? 7.700 22.963 20.963 1.00 85.88 393 ALA A O 1
ATOM 3214 N N . GLU A 1 394 ? 8.199 21.571 19.280 1.00 80.31 394 GLU A N 1
ATOM 3215 C CA . GLU A 1 394 ? 8.894 22.565 18.447 1.00 80.31 394 GLU A CA 1
ATOM 3216 C C . GLU A 1 394 ? 7.966 23.677 17.947 1.00 80.31 394 GLU A C 1
ATOM 3218 O O . GLU A 1 394 ? 8.377 24.835 17.857 1.00 80.31 394 GLU A O 1
ATOM 3223 N N . ARG A 1 395 ? 6.699 23.356 17.658 1.00 82.38 395 ARG A N 1
ATOM 3224 C CA . ARG A 1 395 ? 5.686 24.360 17.297 1.00 82.38 395 ARG A CA 1
ATOM 3225 C C . ARG A 1 395 ? 5.277 25.233 18.484 1.00 82.38 395 ARG A C 1
ATOM 3227 O O . ARG A 1 395 ? 4.777 26.337 18.279 1.00 82.38 395 ARG A O 1
ATOM 3234 N N . GLY A 1 396 ? 5.476 24.749 19.711 1.00 79.50 396 GLY A N 1
ATOM 3235 C CA . GLY A 1 396 ? 5.162 25.466 20.947 1.00 79.50 396 GLY A CA 1
ATOM 3236 C C . GLY A 1 396 ? 3.664 25.628 21.221 1.00 79.50 396 GLY A C 1
ATOM 3237 O O . GLY A 1 396 ? 3.287 26.372 22.125 1.00 79.50 396 GLY A O 1
ATOM 3238 N N . ASN A 1 397 ? 2.804 24.967 20.443 1.00 78.94 397 ASN A N 1
ATOM 3239 C CA . ASN A 1 397 ? 1.371 24.878 20.683 1.00 78.94 397 ASN A CA 1
ATOM 3240 C C . ASN A 1 397 ? 0.811 23.550 20.154 1.00 78.94 397 ASN A C 1
ATOM 3242 O O . ASN A 1 397 ? 1.207 23.051 19.102 1.00 78.94 397 ASN A O 1
ATOM 3246 N N . GLY A 1 398 ? -0.125 22.972 20.903 1.00 88.38 398 GLY A N 1
ATOM 3247 C CA . GLY A 1 398 ? -0.823 21.750 20.519 1.00 88.38 398 GLY A CA 1
ATOM 3248 C C . GLY A 1 398 ? -0.852 20.707 21.627 1.00 88.38 398 GLY A C 1
ATOM 3249 O O . GLY A 1 398 ? -0.005 20.676 22.516 1.00 88.38 398 GLY A O 1
ATOM 3250 N N . SER A 1 399 ? -1.851 19.836 21.546 1.00 93.94 399 SER A N 1
ATOM 3251 C CA . SER A 1 399 ? -2.050 18.742 22.492 1.00 93.94 399 SER A CA 1
ATOM 3252 C C . SER A 1 399 ? -1.793 17.406 21.808 1.00 93.94 399 SER A C 1
ATOM 3254 O O . SER A 1 399 ? -2.189 17.203 20.661 1.00 93.94 399 SER A O 1
ATOM 3256 N N . LEU A 1 400 ? -1.159 16.478 22.512 1.00 95.81 400 LEU A N 1
ATOM 3257 C CA . LEU A 1 400 ? -0.999 15.096 22.086 1.00 95.81 400 LEU A CA 1
ATOM 3258 C C . LEU A 1 400 ? -1.870 14.218 22.981 1.00 95.81 400 LEU A C 1
ATOM 3260 O O . LEU A 1 400 ? -1.672 14.185 24.195 1.00 95.81 400 LEU A O 1
ATOM 3264 N N . SER A 1 401 ? -2.839 13.528 22.384 1.00 97.56 401 SER A N 1
ATOM 3265 C CA . SER A 1 401 ? -3.727 12.618 23.108 1.00 97.56 401 SER A CA 1
ATOM 3266 C C . SER A 1 401 ? -3.422 11.161 22.787 1.00 97.56 401 SER A C 1
ATOM 3268 O O . SER A 1 401 ? -3.081 10.818 21.652 1.00 97.56 401 SER A O 1
ATOM 3270 N N . LEU A 1 402 ? -3.584 10.302 23.789 1.00 98.31 402 LEU A N 1
ATOM 3271 C CA . LEU A 1 402 ? -3.388 8.862 23.700 1.00 98.31 402 LEU A CA 1
ATOM 3272 C C . LEU A 1 402 ? -4.592 8.134 24.299 1.00 98.31 402 LEU A C 1
ATOM 3274 O O . LEU A 1 402 ? -5.056 8.473 25.387 1.00 98.31 402 LEU A O 1
ATOM 3278 N N . LEU A 1 403 ? -5.072 7.119 23.587 1.00 98.62 403 LEU A N 1
ATOM 3279 C CA . LEU A 1 403 ? -6.061 6.169 24.083 1.00 98.62 403 LEU A CA 1
ATOM 3280 C C . LEU A 1 403 ? -5.373 4.815 24.263 1.00 98.62 403 LEU A C 1
ATOM 3282 O O . LEU A 1 403 ? -4.784 4.308 23.308 1.00 98.62 403 LEU A O 1
ATOM 3286 N N . MET A 1 404 ? -5.486 4.226 25.450 1.00 98.44 404 MET A N 1
ATOM 3287 C CA . MET A 1 404 ? -5.125 2.836 25.732 1.00 98.44 404 MET A CA 1
ATOM 3288 C C . MET A 1 404 ? -6.406 2.002 25.770 1.00 98.44 404 MET A C 1
ATOM 3290 O O . MET A 1 404 ? -7.335 2.338 26.501 1.00 98.44 404 MET A O 1
ATOM 3294 N N . ILE A 1 405 ? -6.484 0.954 24.956 1.00 98.69 405 ILE A N 1
ATOM 3295 C CA . ILE A 1 405 ? -7.701 0.175 24.701 1.00 98.69 405 ILE A CA 1
ATOM 3296 C C . ILE A 1 405 ? -7.415 -1.294 24.994 1.00 98.69 405 ILE A C 1
ATOM 3298 O O . ILE A 1 405 ? -6.424 -1.834 24.514 1.00 98.69 405 ILE A O 1
ATOM 3302 N N . ASP A 1 406 ? -8.312 -1.964 25.707 1.00 98.38 406 ASP A N 1
ATOM 3303 C CA . ASP A 1 406 ? -8.223 -3.401 25.982 1.00 98.38 406 ASP A CA 1
ATOM 3304 C C . ASP A 1 406 ? -9.582 -4.065 25.762 1.00 98.38 406 ASP A C 1
ATOM 3306 O O . ASP A 1 406 ? -10.607 -3.546 26.219 1.00 98.38 406 ASP A O 1
ATOM 3310 N N . LEU A 1 407 ? -9.594 -5.183 25.027 1.00 97.62 407 LEU A N 1
ATOM 3311 C CA . LEU A 1 407 ? -10.816 -5.955 24.805 1.00 97.62 407 LEU A CA 1
ATOM 3312 C C . LEU A 1 407 ? -11.208 -6.707 26.081 1.00 97.62 407 LEU A C 1
ATOM 3314 O O . LEU A 1 407 ? -10.478 -7.560 26.589 1.00 97.62 407 LEU A O 1
ATOM 3318 N N . ASP A 1 408 ? -12.412 -6.435 26.568 1.00 97.00 408 ASP A N 1
ATOM 3319 C CA . ASP A 1 408 ? -12.878 -6.969 27.836 1.00 97.00 408 ASP A CA 1
ATOM 3320 C C . ASP A 1 408 ? -13.070 -8.490 27.763 1.00 97.00 408 ASP A C 1
ATOM 3322 O O . ASP A 1 408 ? -13.701 -9.015 26.848 1.00 97.00 408 ASP A O 1
ATOM 3326 N N . TYR A 1 409 ? -12.562 -9.200 28.775 1.00 95.69 409 TYR A N 1
ATOM 3327 C CA . TYR A 1 409 ? -12.708 -10.657 28.927 1.00 95.69 409 TYR A CA 1
ATOM 3328 C C . TYR A 1 409 ? -12.177 -11.486 27.743 1.00 95.69 409 TYR A C 1
ATOM 3330 O O . TYR A 1 409 ? -12.603 -12.623 27.523 1.00 95.69 409 TYR A O 1
ATOM 3338 N N . PHE A 1 410 ? -11.158 -10.981 27.045 1.00 95.62 410 PHE A N 1
ATOM 3339 C CA . PHE A 1 410 ? -10.622 -11.645 25.859 1.00 95.62 410 PHE A CA 1
ATOM 3340 C C . PHE A 1 410 ? -9.992 -13.024 26.124 1.00 95.62 410 PHE A C 1
ATOM 3342 O O . PHE A 1 410 ? -10.080 -13.938 25.302 1.00 95.62 410 PHE A O 1
ATOM 3349 N N . LYS A 1 411 ? -9.404 -13.241 27.305 1.00 92.94 411 LYS A N 1
ATOM 3350 C CA . LYS A 1 411 ? -8.939 -14.578 27.704 1.00 92.94 411 LYS A CA 1
ATOM 3351 C C . LYS A 1 411 ? -10.101 -15.593 27.809 1.00 92.94 411 LYS A C 1
ATOM 3353 O O . LYS A 1 411 ? -10.037 -16.598 27.105 1.00 92.94 411 LYS A O 1
ATOM 3358 N N . PRO A 1 412 ? -11.182 -15.341 28.579 1.00 94.75 412 PRO A N 1
ATOM 3359 C CA . PRO A 1 412 ? -12.402 -16.156 28.530 1.00 94.75 412 PRO A CA 1
ATOM 3360 C C . PRO A 1 412 ? -12.989 -16.361 27.127 1.00 94.75 412 PRO A C 1
ATOM 3362 O O . PRO A 1 412 ? -13.493 -17.447 26.829 1.00 94.75 412 PRO A O 1
ATOM 3365 N N . TYR A 1 413 ? -12.923 -15.345 26.260 1.00 94.62 413 TYR A N 1
ATOM 3366 C CA . TYR A 1 413 ? -13.316 -15.473 24.855 1.00 94.62 413 TYR A CA 1
ATOM 3367 C C . TYR A 1 413 ? -12.500 -16.568 24.150 1.00 94.62 413 TYR A C 1
ATOM 3369 O O . TYR A 1 413 ? -13.073 -17.507 23.594 1.00 94.62 413 TYR A O 1
ATOM 3377 N N . ASN A 1 414 ? -11.168 -16.496 24.236 1.00 92.06 414 ASN A N 1
ATOM 3378 C CA . ASN A 1 414 ? -10.264 -17.496 23.660 1.00 92.06 414 ASN A CA 1
ATOM 3379 C C . ASN A 1 414 ? -10.471 -18.893 24.244 1.00 92.06 414 ASN A C 1
ATOM 3381 O O . ASN A 1 414 ? -10.477 -19.867 23.493 1.00 92.06 414 ASN A O 1
ATOM 3385 N N . ASP A 1 415 ? -10.681 -18.996 25.554 1.00 91.50 415 ASP A N 1
ATOM 3386 C CA . ASP A 1 415 ? -10.916 -20.280 26.222 1.00 91.50 415 ASP A CA 1
ATOM 3387 C C . ASP A 1 415 ? -12.225 -20.944 25.745 1.00 91.50 415 ASP A C 1
ATOM 3389 O O . ASP A 1 415 ? -12.352 -22.167 25.775 1.00 91.50 415 ASP A O 1
ATOM 3393 N N . THR A 1 416 ? -13.189 -20.147 25.269 1.00 90.88 416 THR A N 1
ATOM 3394 C CA . THR A 1 416 ? -14.515 -20.616 24.834 1.00 90.88 416 THR A CA 1
ATOM 3395 C C . THR A 1 416 ? -14.586 -20.916 23.341 1.00 90.88 416 THR A C 1
ATOM 3397 O O . THR A 1 416 ? -15.150 -21.935 22.945 1.00 90.88 416 THR A O 1
ATOM 3400 N N . TYR A 1 417 ? -14.032 -20.038 22.503 1.00 83.81 417 TYR A N 1
ATOM 3401 C CA . TYR A 1 417 ? -14.133 -20.139 21.042 1.00 83.81 417 TYR A CA 1
ATOM 3402 C C . TYR A 1 417 ? -12.851 -20.646 20.367 1.00 83.81 417 TYR A C 1
ATOM 3404 O O . TYR A 1 417 ? -12.857 -20.955 19.174 1.00 83.81 417 TYR A O 1
ATOM 3412 N N . GLY A 1 418 ? -11.757 -20.764 21.121 1.00 85.44 418 GLY A N 1
ATOM 3413 C CA . GLY A 1 418 ? -10.435 -21.132 20.626 1.00 85.44 418 GLY A CA 1
ATOM 3414 C C . GLY A 1 418 ? -9.656 -19.949 20.043 1.00 85.44 418 GLY A C 1
ATOM 3415 O O . GLY A 1 418 ? -10.221 -18.966 19.563 1.00 85.44 418 GLY A O 1
ATOM 3416 N N . HIS A 1 419 ? -8.326 -20.074 20.032 1.00 81.69 419 HIS A N 1
ATOM 3417 C CA . HIS A 1 419 ? -7.420 -19.009 19.585 1.00 81.69 419 HIS A CA 1
ATOM 3418 C C . HIS A 1 419 ? -7.667 -18.539 18.144 1.00 81.69 419 HIS A C 1
ATOM 3420 O O . HIS A 1 419 ? -7.563 -17.351 17.878 1.00 81.69 419 HIS A O 1
ATOM 3426 N N . LEU A 1 420 ? -8.065 -19.430 17.227 1.00 66.81 420 LEU A N 1
ATOM 3427 C CA . LEU A 1 420 ? -8.379 -19.041 15.845 1.00 66.81 420 LEU A CA 1
ATOM 3428 C C . LEU A 1 420 ? -9.564 -18.065 15.769 1.00 66.81 420 LEU A C 1
ATOM 3430 O O . LEU A 1 420 ? -9.536 -17.119 14.984 1.00 66.81 420 LEU A O 1
ATOM 3434 N N . ALA A 1 421 ? -10.599 -18.272 16.589 1.00 75.19 421 ALA A N 1
ATOM 3435 C CA . ALA A 1 421 ? -11.717 -17.337 16.685 1.00 75.19 421 ALA A CA 1
ATOM 3436 C C . ALA A 1 421 ? -11.284 -16.026 17.359 1.00 75.19 421 ALA A C 1
ATOM 3438 O O . ALA A 1 421 ? -11.706 -14.950 16.936 1.00 75.19 421 ALA A O 1
ATOM 3439 N N . GLY A 1 422 ? -10.385 -16.111 18.343 1.00 84.62 422 GLY A N 1
ATOM 3440 C CA . GLY A 1 422 ? -9.697 -14.958 18.919 1.00 84.62 422 GLY A CA 1
ATOM 3441 C C . GLY A 1 422 ? -8.992 -14.102 17.874 1.00 84.62 422 GLY A C 1
ATOM 3442 O O . GLY A 1 422 ? -9.230 -12.900 17.793 1.00 84.62 422 GLY A O 1
ATOM 3443 N N . ASP A 1 423 ? -8.184 -14.714 17.014 1.00 77.31 423 ASP A N 1
ATOM 3444 C CA . ASP A 1 423 ? -7.459 -14.009 15.955 1.00 77.31 423 ASP A CA 1
ATOM 3445 C C . ASP A 1 423 ? -8.417 -13.287 14.996 1.00 77.31 423 ASP A C 1
ATOM 3447 O O . ASP A 1 423 ? -8.162 -12.152 14.587 1.00 77.31 423 ASP A O 1
ATOM 3451 N N . VAL A 1 424 ? -9.552 -13.912 14.658 1.00 76.25 424 VAL A N 1
ATOM 3452 C CA . VAL A 1 424 ? -10.613 -13.274 13.858 1.00 76.25 424 VAL A CA 1
ATOM 3453 C C . VAL A 1 424 ? -11.234 -12.091 14.605 1.00 76.25 424 VAL A C 1
ATOM 3455 O O . VAL A 1 424 ? -11.455 -11.041 13.997 1.00 76.25 424 VAL A O 1
ATOM 3458 N N . CYS A 1 425 ? -11.486 -12.224 15.907 1.00 86.25 425 CYS A N 1
ATOM 3459 C CA . CYS A 1 425 ? -12.003 -11.139 16.736 1.00 86.25 425 CYS A CA 1
ATOM 3460 C C . CYS A 1 425 ? -11.028 -9.952 16.794 1.00 86.25 425 CYS A C 1
ATOM 3462 O O . CYS A 1 425 ? -11.443 -8.813 16.592 1.00 86.25 425 CYS A O 1
ATOM 3464 N N . LEU A 1 426 ? -9.731 -10.205 16.987 1.00 90.62 426 LEU A N 1
ATOM 3465 C CA . LEU A 1 426 ? -8.693 -9.168 17.010 1.00 90.62 426 LEU A CA 1
ATOM 3466 C C . LEU A 1 426 ? -8.582 -8.439 15.672 1.00 90.62 426 LEU A C 1
ATOM 3468 O O . LEU A 1 426 ? -8.489 -7.213 15.647 1.00 90.62 426 LEU A O 1
ATOM 3472 N N . LYS A 1 427 ? -8.631 -9.175 14.555 1.00 82.25 427 LYS A N 1
ATOM 3473 C CA . LYS A 1 427 ? -8.640 -8.592 13.204 1.00 82.25 427 LYS A CA 1
ATOM 3474 C C . LYS A 1 427 ? -9.830 -7.659 12.999 1.00 82.25 427 LYS A C 1
ATOM 3476 O O . LYS A 1 427 ? -9.662 -6.553 12.488 1.00 82.25 427 LYS A O 1
ATOM 3481 N N . LYS A 1 428 ? -11.024 -8.082 13.423 1.00 80.00 428 LYS A N 1
ATOM 3482 C CA . LYS A 1 428 ? -12.232 -7.254 13.333 1.00 80.00 428 LYS A CA 1
ATOM 3483 C C . LYS A 1 428 ? -12.137 -6.021 14.222 1.00 80.00 428 LYS A C 1
ATOM 3485 O O . LYS A 1 428 ? -12.341 -4.923 13.718 1.00 80.00 428 LYS A O 1
ATOM 3490 N N . ALA A 1 429 ? -11.741 -6.176 15.485 1.00 90.25 429 ALA A N 1
ATOM 3491 C CA . ALA A 1 429 ? -11.548 -5.052 16.398 1.00 90.25 429 ALA A CA 1
ATOM 3492 C C . ALA A 1 429 ? -10.568 -4.018 15.819 1.00 90.25 429 ALA A C 1
ATOM 3494 O O . ALA A 1 429 ? -10.886 -2.834 15.743 1.00 90.25 429 ALA A O 1
ATOM 3495 N N . ALA A 1 430 ? -9.419 -4.464 15.307 1.00 87.94 430 ALA A N 1
ATOM 3496 C CA . ALA A 1 430 ? -8.437 -3.595 14.665 1.00 87.94 430 ALA A CA 1
ATOM 3497 C C . ALA A 1 430 ? -9.003 -2.854 13.439 1.00 87.94 430 ALA A C 1
ATOM 3499 O O . ALA A 1 430 ? -8.820 -1.642 13.307 1.00 87.94 430 ALA A O 1
ATOM 3500 N N . SER A 1 431 ? -9.736 -3.561 12.572 1.00 80.75 431 SER A N 1
ATOM 3501 C CA . SER A 1 431 ? -10.410 -2.974 11.406 1.00 80.75 431 SER A CA 1
ATOM 3502 C C . SER A 1 431 ? -11.432 -1.909 11.814 1.00 80.75 431 SER A C 1
ATOM 3504 O O . SER A 1 431 ? -11.467 -0.821 11.235 1.00 80.75 431 SER A O 1
ATOM 3506 N N . VAL A 1 432 ? -12.229 -2.183 12.848 1.00 84.25 432 VAL A N 1
ATOM 3507 C CA . VAL A 1 432 ? -13.224 -1.249 13.393 1.00 84.25 432 VAL A CA 1
ATOM 3508 C C . VAL A 1 432 ? -12.537 0.001 13.906 1.00 84.25 432 VAL A C 1
ATOM 3510 O O . VAL A 1 432 ? -12.877 1.096 13.458 1.00 84.25 432 VAL A O 1
ATOM 3513 N N . LEU A 1 433 ? -11.528 -0.158 14.767 1.00 91.50 433 LEU A N 1
ATOM 3514 C CA . LEU A 1 433 ? -10.770 0.959 15.322 1.00 91.50 433 LEU A CA 1
ATOM 3515 C C . LEU A 1 433 ? -10.182 1.832 14.206 1.00 91.50 433 LEU A C 1
ATOM 3517 O O . LEU A 1 433 ? -10.394 3.046 14.203 1.00 91.50 433 LEU A O 1
ATOM 3521 N N . LYS A 1 434 ? -9.531 1.215 13.211 1.00 87.06 434 LYS A N 1
ATOM 3522 C CA . LYS A 1 434 ? -8.935 1.913 12.059 1.00 87.06 434 LYS A CA 1
ATOM 3523 C C . LYS A 1 434 ? -9.990 2.661 11.238 1.00 87.06 434 LYS A C 1
ATOM 3525 O O . LYS A 1 434 ? -9.796 3.829 10.916 1.00 87.06 434 LYS A O 1
ATOM 3530 N N . SER A 1 435 ? -11.137 2.038 10.958 1.00 79.69 435 SER A N 1
ATOM 3531 C CA . SER A 1 435 ? -12.203 2.615 10.118 1.00 79.69 435 SER A CA 1
ATOM 3532 C C . SER A 1 435 ? -12.874 3.869 10.697 1.00 79.69 435 SER A C 1
ATOM 3534 O O . SER A 1 435 ? -13.512 4.630 9.964 1.00 79.69 435 SER A O 1
ATOM 3536 N N . LYS A 1 436 ? -12.780 4.082 12.017 1.00 82.81 436 LYS A N 1
ATOM 3537 C CA . LYS A 1 436 ? -13.408 5.220 12.708 1.00 82.81 436 LYS A CA 1
ATOM 3538 C C . LYS A 1 436 ? -12.467 6.408 12.898 1.00 82.81 436 LYS A C 1
ATOM 3540 O O . LYS A 1 436 ? -12.923 7.453 13.389 1.00 82.81 436 LYS A O 1
ATOM 3545 N N . LEU A 1 437 ? -11.199 6.279 12.520 1.00 80.19 437 LEU A N 1
ATOM 3546 C CA . LEU A 1 437 ? -10.267 7.399 12.440 1.00 80.19 437 LEU A CA 1
ATOM 3547 C C . LEU A 1 437 ? -10.388 8.070 11.073 1.00 80.19 437 LEU A C 1
ATOM 3549 O O . LEU A 1 437 ? -10.678 7.422 10.071 1.00 80.19 437 LEU A O 1
ATOM 3553 N N . LYS A 1 438 ? -10.252 9.397 11.048 1.00 73.12 438 LYS A N 1
ATOM 3554 C CA . LYS A 1 438 ? -10.520 10.198 9.840 1.00 73.12 438 LYS A CA 1
ATOM 3555 C C . LYS A 1 438 ? -9.298 10.949 9.333 1.00 73.12 438 LYS A C 1
ATOM 3557 O O . LYS A 1 438 ? -9.295 11.345 8.172 1.00 73.12 438 LYS A O 1
ATOM 3562 N N . ARG A 1 439 ? -8.309 11.205 10.192 1.00 69.88 439 ARG A N 1
ATOM 3563 C CA . ARG A 1 439 ? -7.120 11.981 9.835 1.00 69.88 439 ARG A CA 1
ATOM 3564 C C . ARG A 1 439 ? -5.965 11.030 9.568 1.00 69.88 439 ARG A C 1
ATOM 3566 O O . ARG A 1 439 ? -5.768 10.087 10.323 1.00 69.88 439 ARG A O 1
ATOM 3573 N N . ALA A 1 440 ? -5.166 11.338 8.550 1.00 60.72 440 ALA A N 1
ATOM 3574 C CA . ALA A 1 440 ? -3.952 10.586 8.227 1.00 60.72 440 ALA A CA 1
ATOM 3575 C C . ALA A 1 440 ? -2.895 10.635 9.351 1.00 60.72 440 ALA A C 1
ATOM 3577 O O . ALA A 1 440 ? -2.023 9.777 9.425 1.00 60.72 440 ALA A O 1
ATOM 3578 N N . SER A 1 441 ? -2.970 11.642 10.228 1.00 74.56 441 SER A N 1
ATOM 3579 C CA . SER A 1 441 ? -2.109 11.772 11.405 1.00 74.56 441 SER A CA 1
ATOM 3580 C C . SER A 1 441 ? -2.529 10.880 12.576 1.00 74.56 441 SER A C 1
ATOM 3582 O O . SER A 1 441 ? -1.711 10.652 13.463 1.00 74.56 441 SER A O 1
ATOM 3584 N N . ASP A 1 442 ? -3.781 10.409 12.616 1.00 83.75 442 ASP A N 1
ATOM 3585 C CA . ASP A 1 442 ? -4.235 9.512 13.678 1.00 83.75 442 ASP A CA 1
ATOM 3586 C C . ASP A 1 442 ? -3.649 8.106 13.431 1.00 83.75 442 ASP A C 1
ATOM 3588 O O . ASP A 1 442 ? -3.632 7.621 12.299 1.00 83.75 442 ASP A O 1
ATOM 3592 N N . LEU A 1 443 ? -3.185 7.427 14.481 1.00 87.50 443 LEU A N 1
ATOM 3593 C CA . LEU A 1 443 ? -2.566 6.099 14.371 1.00 87.50 443 LEU A CA 1
ATOM 3594 C C . LEU A 1 443 ? -3.291 5.097 15.266 1.00 87.50 443 LEU A C 1
ATOM 3596 O O . LEU A 1 443 ? -3.423 5.351 16.457 1.00 87.50 443 LEU A O 1
ATOM 3600 N N . VAL A 1 444 ? -3.671 3.934 14.726 1.00 94.31 444 VAL A N 1
ATOM 3601 C CA . VAL A 1 444 ? -4.000 2.738 15.526 1.00 94.31 444 VAL A CA 1
ATOM 3602 C C . VAL A 1 444 ? -2.796 1.812 15.536 1.00 94.31 444 VAL A C 1
ATOM 3604 O O . VAL A 1 444 ? -2.242 1.523 14.471 1.00 94.31 444 VAL A O 1
ATOM 3607 N N . ALA A 1 445 ? -2.438 1.292 16.706 1.00 93.50 445 ALA A N 1
ATOM 3608 C CA . ALA A 1 445 ? -1.457 0.226 16.824 1.00 93.50 445 ALA A CA 1
ATOM 3609 C C . ALA A 1 445 ? -1.905 -0.870 17.796 1.00 93.50 445 ALA A C 1
ATOM 3611 O O . ALA A 1 445 ? -2.640 -0.607 18.745 1.00 93.50 445 ALA A O 1
ATOM 3612 N N . ARG A 1 446 ? -1.434 -2.099 17.587 1.00 95.38 446 ARG A N 1
ATOM 3613 C CA . ARG A 1 446 ? -1.552 -3.190 18.555 1.00 95.38 446 ARG A CA 1
ATOM 3614 C C . ARG A 1 446 ? -0.391 -3.102 19.540 1.00 95.38 446 ARG A C 1
ATOM 3616 O O . ARG A 1 446 ? 0.774 -3.221 19.153 1.00 95.38 446 ARG A O 1
ATOM 3623 N N . TYR A 1 447 ? -0.715 -2.883 20.807 1.00 91.94 447 TYR A N 1
ATOM 3624 C CA . TYR A 1 447 ? 0.265 -2.697 21.871 1.00 91.94 447 TYR A CA 1
ATOM 3625 C C . TYR A 1 447 ? 0.796 -4.041 22.391 1.00 91.94 447 TYR A C 1
ATOM 3627 O O . TYR A 1 447 ? 2.002 -4.195 22.598 1.00 91.94 447 TYR A O 1
ATOM 3635 N N . GLY A 1 448 ? -0.074 -5.047 22.489 1.00 88.81 448 GLY A N 1
ATOM 3636 C CA . GLY A 1 448 ? 0.283 -6.425 22.826 1.00 88.81 448 GLY A CA 1
ATOM 3637 C C . GLY A 1 448 ? -0.957 -7.258 23.138 1.00 88.81 448 GLY A C 1
ATOM 3638 O O . GLY A 1 448 ? -1.910 -6.734 23.684 1.00 88.81 448 GLY A O 1
ATOM 3639 N N . GLY A 1 449 ? -0.983 -8.547 22.777 1.00 92.25 449 GLY A N 1
ATOM 3640 C CA . GLY A 1 449 ? -2.149 -9.398 23.066 1.00 92.25 449 GLY A CA 1
ATOM 3641 C C . GLY A 1 449 ? -3.453 -8.814 22.504 1.00 92.25 449 GLY A C 1
ATOM 3642 O O . GLY A 1 449 ? -3.576 -8.649 21.288 1.00 92.25 449 GLY A O 1
ATOM 3643 N N . GLU A 1 450 ? -4.403 -8.515 23.379 1.00 95.00 450 GLU A N 1
ATOM 3644 C CA . GLU A 1 450 ? -5.693 -7.864 23.121 1.00 95.00 450 GLU A CA 1
ATOM 3645 C C . GLU A 1 450 ? -5.695 -6.333 23.286 1.00 95.00 450 GLU A C 1
ATOM 3647 O O . GLU A 1 450 ? -6.743 -5.698 23.150 1.00 95.00 450 GLU A O 1
ATOM 3652 N N . GLU A 1 451 ? -4.536 -5.742 23.569 1.00 96.81 451 GLU A N 1
ATOM 3653 C CA . GLU A 1 451 ? -4.366 -4.316 23.825 1.00 96.81 451 GLU A CA 1
ATOM 3654 C C . GLU A 1 451 ? -4.052 -3.550 22.535 1.00 96.81 451 GLU A C 1
ATOM 3656 O O . GLU A 1 451 ? -3.164 -3.913 21.747 1.00 96.81 451 GLU A O 1
ATOM 3661 N N . PHE A 1 452 ? -4.744 -2.432 22.350 1.00 98.38 452 PHE A N 1
ATOM 3662 C CA . PHE A 1 452 ? -4.556 -1.483 21.262 1.00 98.38 452 PHE A CA 1
ATOM 3663 C C . PHE A 1 452 ? -4.276 -0.089 21.817 1.00 98.38 452 PHE A C 1
ATOM 3665 O O . PHE A 1 452 ? -4.693 0.266 22.915 1.00 98.38 452 PHE A O 1
ATOM 3672 N N . VAL A 1 453 ? -3.605 0.732 21.021 1.00 98.06 453 VAL A N 1
ATOM 3673 C CA . VAL A 1 453 ? -3.415 2.156 21.291 1.00 98.06 453 VAL A CA 1
ATOM 3674 C C . VAL A 1 453 ? -3.889 2.983 20.113 1.00 98.06 453 VAL A C 1
ATOM 3676 O O . VAL A 1 453 ? -3.741 2.576 18.957 1.00 98.06 453 VAL A O 1
ATOM 3679 N N . VAL A 1 454 ? -4.427 4.163 20.411 1.00 98.38 454 VAL A N 1
ATOM 3680 C CA . VAL A 1 454 ? -4.718 5.185 19.405 1.00 98.38 454 VAL A CA 1
ATOM 3681 C C . VAL A 1 454 ? -3.998 6.477 19.758 1.00 98.38 454 VAL A C 1
ATOM 3683 O O . VAL A 1 454 ? -4.254 7.066 20.807 1.00 98.38 454 VAL A O 1
ATOM 3686 N N . LEU A 1 455 ? -3.110 6.923 18.869 1.00 97.38 455 LEU A N 1
ATOM 3687 C CA . LEU A 1 455 ? -2.413 8.202 18.976 1.00 97.38 455 LEU A CA 1
ATOM 3688 C C . LEU A 1 455 ? -3.181 9.266 18.189 1.00 97.38 455 LEU A C 1
ATOM 3690 O O . LEU A 1 455 ? -3.472 9.073 17.007 1.00 97.38 455 LEU A O 1
ATOM 3694 N N . LEU A 1 456 ? -3.478 10.391 18.837 1.00 96.94 456 LEU A N 1
ATOM 3695 C CA . LEU A 1 456 ? -4.224 11.511 18.266 1.00 96.94 456 LEU A CA 1
ATOM 3696 C C . LEU A 1 456 ? -3.394 12.800 18.390 1.00 96.94 456 LEU A C 1
ATOM 3698 O O . LEU A 1 456 ? -3.501 13.511 19.398 1.00 96.94 456 LEU A O 1
ATOM 3702 N N . PRO A 1 457 ? -2.556 13.121 17.388 1.00 92.88 457 PRO A N 1
ATOM 3703 C CA . PRO A 1 457 ? -1.836 14.387 17.345 1.00 92.88 457 PRO A CA 1
ATOM 3704 C C . PRO A 1 457 ? -2.792 15.577 17.276 1.00 92.88 457 PRO A C 1
ATOM 3706 O O . PRO A 1 457 ? -3.883 15.482 16.706 1.00 92.88 457 PRO A O 1
ATOM 3709 N N . GLU A 1 458 ? -2.375 16.701 17.856 1.00 92.56 458 GLU A N 1
ATOM 3710 C CA . GLU A 1 458 ? -3.099 17.982 17.826 1.00 92.56 458 GLU A CA 1
ATOM 3711 C C . GLU A 1 458 ? -4.575 17.832 18.236 1.00 92.56 458 GLU A C 1
ATOM 3713 O O . GLU A 1 458 ? -5.493 18.341 17.592 1.00 92.56 458 GLU A O 1
ATOM 3718 N N . THR A 1 459 ? -4.808 17.058 19.295 1.00 94.88 459 THR A N 1
ATOM 3719 C CA . THR A 1 459 ? -6.146 16.717 19.783 1.00 94.88 459 THR A CA 1
ATOM 3720 C C . THR A 1 459 ? -6.214 16.958 21.278 1.00 94.88 459 THR A C 1
ATOM 3722 O O . THR A 1 459 ? -5.445 16.370 22.037 1.00 94.88 459 THR A O 1
ATOM 3725 N N . VAL A 1 460 ? -7.138 17.823 21.692 1.00 95.81 460 VAL A N 1
ATOM 3726 C CA . VAL A 1 460 ? -7.402 18.127 23.106 1.00 95.81 460 VAL A CA 1
ATOM 3727 C C . VAL A 1 460 ? -8.200 17.003 23.773 1.00 95.81 460 VAL A C 1
ATOM 3729 O O . VAL A 1 460 ? -8.888 16.236 23.093 1.00 95.81 460 VAL A O 1
ATOM 3732 N N . LEU A 1 461 ? -8.158 16.940 25.105 1.00 96.44 461 LEU A N 1
ATOM 3733 C CA . LEU A 1 461 ? -8.757 15.859 25.897 1.00 96.44 461 LEU A CA 1
ATOM 3734 C C . LEU A 1 461 ? -10.240 15.620 25.581 1.00 96.44 461 LEU A C 1
ATOM 3736 O O . LEU A 1 461 ? -10.649 14.491 25.335 1.00 96.44 461 LEU A O 1
ATOM 3740 N N . GLU A 1 462 ? -11.040 16.682 25.508 1.00 96.94 462 GLU A N 1
ATOM 3741 C CA . GLU A 1 462 ? -12.482 16.601 25.224 1.00 96.94 462 GLU A CA 1
ATOM 3742 C C . GLU A 1 462 ? -12.764 15.920 23.874 1.00 96.94 462 GLU A C 1
ATOM 3744 O O . GLU A 1 462 ? -13.637 15.059 23.752 1.00 96.94 462 GLU A O 1
ATOM 3749 N N . GLN A 1 463 ? -11.972 16.252 22.851 1.00 96.25 463 GLN A N 1
ATOM 3750 C CA . GLN A 1 463 ? -12.077 15.636 21.530 1.00 96.25 463 GLN A CA 1
ATOM 3751 C C . GLN A 1 463 ? -11.605 14.181 21.551 1.00 96.25 463 GLN A C 1
ATOM 3753 O O . GLN A 1 463 ? -12.225 13.331 20.909 1.00 96.25 463 GLN A O 1
ATOM 3758 N N . ALA A 1 464 ? -10.540 13.881 22.297 1.00 97.62 464 ALA A N 1
ATOM 3759 C CA . ALA A 1 464 ? -10.036 12.523 22.461 1.00 97.62 464 ALA A CA 1
ATOM 3760 C C . ALA A 1 464 ? -11.067 11.612 23.147 1.00 97.62 464 ALA A C 1
ATOM 3762 O O . ALA A 1 464 ? -11.289 10.496 22.677 1.00 97.62 464 ALA A O 1
ATOM 3763 N N . ILE A 1 465 ? -11.775 12.106 24.169 1.00 98.25 465 ILE A N 1
ATOM 3764 C CA . ILE A 1 465 ? -12.881 11.393 24.829 1.00 98.25 465 ILE A CA 1
ATOM 3765 C C . ILE A 1 465 ? -14.014 11.106 23.833 1.00 98.25 465 ILE A C 1
ATOM 3767 O O . ILE A 1 465 ? -14.511 9.982 23.765 1.00 98.25 465 ILE A O 1
ATOM 3771 N N . HIS A 1 466 ? -14.392 12.075 22.993 1.00 97.38 466 HIS A N 1
ATOM 3772 C CA . HIS A 1 466 ? -15.396 11.842 21.947 1.00 97.38 466 HIS A CA 1
ATOM 3773 C C . HIS A 1 466 ? -14.962 10.790 20.917 1.00 97.38 466 HIS A C 1
ATOM 3775 O O . HIS A 1 466 ? -15.797 10.029 20.419 1.00 97.38 466 HIS A O 1
ATOM 3781 N N . VAL A 1 467 ? -13.672 10.738 20.572 1.00 97.38 467 VAL A N 1
ATOM 3782 C CA . VAL A 1 467 ? -13.128 9.672 19.720 1.00 97.38 467 VAL A CA 1
ATOM 3783 C C . VAL A 1 467 ? -13.188 8.330 20.447 1.00 97.38 467 VAL A C 1
ATOM 3785 O O . VAL A 1 467 ? -13.675 7.369 19.856 1.00 97.38 467 VAL A O 1
ATOM 3788 N N . ALA A 1 468 ? -12.776 8.269 21.714 1.00 98.19 468 ALA A N 1
ATOM 3789 C CA . ALA A 1 468 ? -12.810 7.056 22.528 1.00 98.19 468 ALA A CA 1
ATOM 3790 C C . ALA A 1 468 ? -14.224 6.466 22.621 1.00 98.19 468 ALA A C 1
ATOM 3792 O O . ALA A 1 468 ? -14.414 5.290 22.318 1.00 98.19 468 ALA A O 1
ATOM 3793 N N . GLU A 1 469 ? -15.235 7.281 22.928 1.00 98.19 469 GLU A N 1
ATOM 3794 C CA . GLU A 1 469 ? -16.625 6.807 23.004 1.00 98.19 469 GLU A CA 1
ATOM 3795 C C . GLU A 1 469 ? -17.148 6.312 21.656 1.00 98.19 469 GLU A C 1
ATOM 3797 O O . GLU A 1 469 ? -17.831 5.290 21.578 1.00 98.19 469 GLU A O 1
ATOM 3802 N N . ARG A 1 470 ? -16.778 6.987 20.563 1.00 97.12 470 ARG A N 1
ATOM 3803 C CA . ARG A 1 470 ? -17.130 6.534 19.214 1.00 97.12 470 ARG A CA 1
ATOM 3804 C C . ARG A 1 470 ? -16.506 5.176 18.892 1.00 97.12 470 ARG A C 1
ATOM 3806 O O . ARG A 1 470 ? -17.162 4.356 18.257 1.00 97.12 470 ARG A O 1
ATOM 3813 N N . LEU A 1 471 ? -15.254 4.950 19.290 1.00 97.31 471 LEU A N 1
ATOM 3814 C CA . LEU A 1 471 ? -14.557 3.677 19.090 1.00 97.31 471 LEU A CA 1
ATOM 3815 C C . LEU A 1 471 ? -15.185 2.564 19.933 1.00 97.31 471 LEU A C 1
ATOM 3817 O O . LEU A 1 471 ? -15.458 1.487 19.408 1.00 97.31 471 LEU A O 1
ATOM 3821 N N . ARG A 1 472 ? -15.475 2.847 21.207 1.00 97.81 472 ARG A N 1
ATOM 3822 C CA . ARG A 1 472 ? -16.144 1.913 22.117 1.00 97.81 472 ARG A CA 1
ATOM 3823 C C . ARG A 1 472 ? -17.506 1.485 21.572 1.00 97.81 472 ARG A C 1
ATOM 3825 O O . ARG A 1 472 ? -17.776 0.292 21.481 1.00 97.81 472 ARG A O 1
ATOM 3832 N N . GLN A 1 473 ? -18.336 2.444 21.158 1.00 96.69 473 GLN A N 1
ATOM 3833 C CA . GLN A 1 473 ? -19.651 2.147 20.590 1.00 96.69 473 GLN A CA 1
ATOM 3834 C C . GLN A 1 473 ? -19.539 1.364 19.278 1.00 96.69 473 GLN A C 1
ATOM 3836 O O . GLN A 1 473 ? -20.260 0.395 19.086 1.00 96.69 473 GLN A O 1
ATOM 3841 N N . ALA A 1 474 ? -18.583 1.716 18.415 1.00 92.44 474 ALA A N 1
ATOM 3842 C CA . ALA A 1 474 ? -18.361 1.000 17.165 1.00 92.44 474 ALA A CA 1
ATOM 3843 C C . ALA A 1 474 ? -18.010 -0.481 17.362 1.00 92.44 474 ALA A C 1
ATOM 3845 O O . ALA A 1 474 ? -18.407 -1.294 16.541 1.00 92.44 474 ALA A O 1
ATOM 3846 N N . LEU A 1 475 ? -17.277 -0.835 18.423 1.00 94.00 475 LEU A N 1
ATOM 3847 C CA . LEU A 1 475 ? -16.981 -2.237 18.740 1.00 94.00 475 LEU A CA 1
ATOM 3848 C C . LEU A 1 475 ? -18.231 -3.006 19.185 1.00 94.00 475 LEU A C 1
ATOM 3850 O O . LEU A 1 475 ? -18.377 -4.172 18.831 1.00 94.00 475 LEU A O 1
ATOM 3854 N N . ILE A 1 476 ? -19.138 -2.351 19.915 1.00 93.75 476 ILE A N 1
ATOM 3855 C CA . ILE A 1 476 ? -20.430 -2.937 20.302 1.00 93.75 476 ILE A CA 1
ATOM 3856 C C . ILE A 1 476 ? -21.304 -3.165 19.069 1.00 93.75 476 ILE A C 1
ATOM 3858 O O . ILE A 1 476 ? -21.905 -4.227 18.940 1.00 93.75 476 ILE A O 1
ATOM 3862 N N . ASP A 1 477 ? -21.349 -2.185 18.165 1.00 91.94 477 ASP A N 1
ATOM 3863 C CA . ASP A 1 477 ? -22.197 -2.208 16.968 1.00 91.94 477 ASP A CA 1
ATOM 3864 C C . ASP A 1 477 ? -21.807 -3.321 15.971 1.00 91.94 477 ASP A C 1
ATOM 3866 O O . ASP A 1 477 ? -22.593 -3.655 15.088 1.00 91.94 477 ASP A O 1
ATOM 3870 N N . GLU A 1 478 ? -20.617 -3.918 16.101 1.00 89.50 478 GLU A N 1
ATOM 3871 C CA . GLU A 1 478 ? -20.225 -5.110 15.331 1.00 89.50 478 GLU A CA 1
ATOM 3872 C C . GLU A 1 478 ? -20.884 -6.405 15.827 1.00 89.50 478 GLU A C 1
ATOM 3874 O O . GLU A 1 478 ? -20.770 -7.436 15.161 1.00 89.50 478 GLU A O 1
ATOM 3879 N N . GLU A 1 479 ? -21.520 -6.378 17.003 1.00 90.81 479 GLU A N 1
ATOM 3880 C CA . GLU A 1 479 ? -22.272 -7.495 17.589 1.00 90.81 479 GLU A CA 1
ATOM 3881 C C . GLU A 1 479 ? -21.476 -8.820 17.618 1.00 90.81 479 GLU A C 1
ATOM 3883 O O . GLU A 1 479 ? -21.997 -9.914 17.385 1.00 90.81 479 GLU A O 1
ATOM 3888 N N . LEU A 1 480 ? -20.172 -8.743 17.918 1.00 86.94 480 LEU A N 1
ATOM 3889 C CA . LEU A 1 480 ? -19.306 -9.921 18.011 1.00 86.94 480 LEU A CA 1
ATOM 3890 C C . LEU A 1 480 ? -19.646 -10.736 19.256 1.00 86.94 480 LEU A C 1
ATOM 3892 O O . LEU A 1 480 ? -19.266 -10.371 20.361 1.00 86.94 480 LEU A O 1
ATOM 3896 N N . GLU A 1 481 ? -20.347 -11.851 19.072 1.00 92.31 481 GLU A N 1
ATOM 3897 C CA . GLU A 1 481 ? -20.868 -12.683 20.161 1.00 92.31 481 GLU A CA 1
ATOM 3898 C C . GLU A 1 481 ? -19.797 -13.113 21.187 1.00 92.31 481 GLU A C 1
ATOM 3900 O O . GLU A 1 481 ? -18.829 -13.804 20.858 1.00 92.31 481 GLU A O 1
ATOM 3905 N N . HIS A 1 482 ? -20.024 -12.811 22.468 1.00 93.94 482 HIS A N 1
ATOM 3906 C CA . HIS A 1 482 ? -19.157 -13.162 23.594 1.00 93.94 482 HIS A CA 1
ATOM 3907 C C . HIS A 1 482 ? -19.930 -13.857 24.733 1.00 93.94 482 HIS A C 1
ATOM 3909 O O . HIS A 1 482 ? -20.052 -13.340 25.836 1.00 93.94 482 HIS A O 1
ATOM 3915 N N . ARG A 1 483 ? -20.346 -15.114 24.531 1.00 89.75 483 ARG A N 1
ATOM 3916 C CA . ARG A 1 483 ? -21.091 -15.917 25.532 1.00 89.75 483 ARG A CA 1
ATOM 3917 C C . ARG A 1 483 ? -20.382 -16.117 26.873 1.00 89.75 483 ARG A C 1
ATOM 3919 O O . ARG A 1 483 ? -21.022 -16.409 27.875 1.00 89.75 483 ARG A O 1
ATOM 3926 N N . ALA A 1 484 ? -19.055 -16.036 26.873 1.00 87.50 484 ALA A N 1
ATOM 3927 C CA . ALA A 1 484 ? -18.235 -16.185 28.071 1.00 87.50 484 ALA A CA 1
ATOM 3928 C C . ALA A 1 484 ? -18.050 -14.888 28.873 1.00 87.50 484 ALA A C 1
ATOM 3930 O O . ALA A 1 484 ? -17.421 -14.916 29.933 1.00 87.50 484 ALA A O 1
ATOM 3931 N N . SER A 1 485 ? -18.561 -13.758 28.379 1.00 88.94 485 SER A N 1
ATOM 3932 C CA . SER A 1 485 ? -18.525 -12.503 29.117 1.00 88.94 485 SER A CA 1
ATOM 3933 C C . SER A 1 485 ? -19.590 -12.541 30.218 1.00 88.94 485 SER A C 1
ATOM 3935 O O . SER A 1 485 ? -20.742 -12.881 29.951 1.00 88.94 485 SER A O 1
ATOM 3937 N N . PRO A 1 486 ? -19.250 -12.178 31.466 1.00 85.75 486 PRO A N 1
ATOM 3938 C CA . PRO A 1 486 ? -20.231 -12.119 32.547 1.00 85.75 486 PRO A CA 1
ATOM 3939 C C . PRO A 1 486 ? -21.176 -10.910 32.461 1.00 85.75 486 PRO A C 1
ATOM 3941 O O . PRO A 1 486 ? -22.093 -10.811 33.274 1.00 85.75 486 PRO A O 1
ATOM 3944 N N . PHE A 1 487 ? -20.916 -9.964 31.552 1.00 82.88 487 PHE A N 1
ATOM 3945 C CA . PHE A 1 487 ? -21.513 -8.624 31.589 1.00 82.88 487 PHE A CA 1
ATOM 3946 C C . PHE A 1 487 ? -22.208 -8.211 30.290 1.00 82.88 487 PHE A C 1
ATOM 3948 O O . PHE A 1 487 ? -23.110 -7.378 30.335 1.00 82.88 487 PHE A O 1
ATOM 3955 N N . HIS A 1 488 ? -21.809 -8.776 29.149 1.00 82.75 488 HIS A N 1
ATOM 3956 C CA . HIS A 1 488 ? -22.337 -8.407 27.837 1.00 82.75 488 HIS A CA 1
ATOM 3957 C C . HIS A 1 488 ? -22.378 -9.609 26.898 1.00 82.75 488 HIS A C 1
ATOM 3959 O O . HIS A 1 488 ? -21.457 -10.413 26.896 1.00 82.75 488 HIS A O 1
ATOM 3965 N N . ASP A 1 489 ? -23.398 -9.678 26.043 1.00 89.44 489 ASP A N 1
ATOM 3966 C CA . ASP A 1 489 ? -23.520 -10.738 25.031 1.00 89.44 489 ASP A CA 1
ATOM 3967 C C . ASP A 1 489 ? -22.537 -10.567 23.860 1.00 89.44 489 ASP A C 1
ATOM 3969 O O . ASP A 1 489 ? -22.396 -11.465 23.029 1.00 89.44 489 ASP A O 1
ATOM 3973 N N . PHE A 1 490 ? -21.831 -9.434 23.805 1.00 94.06 490 PHE A N 1
ATOM 3974 C CA . PHE A 1 490 ? -20.903 -9.064 22.742 1.00 94.06 490 PHE A CA 1
ATOM 3975 C C . PHE A 1 490 ? -19.540 -8.641 23.299 1.00 94.06 490 PHE A C 1
ATOM 3977 O O . PHE A 1 490 ? -19.410 -8.299 24.476 1.00 94.06 490 PHE A O 1
ATOM 3984 N N . VAL A 1 491 ? -18.520 -8.659 22.442 1.00 93.69 491 VAL A N 1
ATOM 3985 C CA . VAL A 1 491 ? -17.186 -8.132 22.744 1.00 93.69 491 VAL A CA 1
ATOM 3986 C C . VAL A 1 491 ? -17.277 -6.626 22.985 1.00 93.69 491 VAL A C 1
ATOM 3988 O O . VAL A 1 491 ? -17.811 -5.883 22.166 1.00 93.69 491 VAL A O 1
ATOM 3991 N N . THR A 1 492 ? -16.726 -6.177 24.110 1.00 97.00 492 THR A N 1
ATOM 3992 C CA . THR A 1 492 ? -16.625 -4.762 24.487 1.00 97.00 492 THR A CA 1
ATOM 3993 C C . THR A 1 492 ? -15.171 -4.386 24.741 1.00 97.00 492 THR A C 1
ATOM 3995 O O . THR A 1 492 ? -14.291 -5.249 24.750 1.00 97.00 492 THR A O 1
ATOM 3998 N N . ALA A 1 493 ? -14.902 -3.097 24.939 1.00 97.56 493 ALA A N 1
ATOM 3999 C CA . ALA A 1 493 ? -13.576 -2.627 25.308 1.00 97.56 493 ALA A CA 1
ATOM 4000 C C . ALA A 1 493 ? -13.634 -1.576 26.415 1.00 97.56 493 ALA A C 1
ATOM 4002 O O . ALA A 1 493 ? -14.531 -0.727 26.446 1.00 97.56 493 ALA A O 1
ATOM 4003 N N . SER A 1 494 ? -12.620 -1.601 27.272 1.00 98.50 494 SER A N 1
ATOM 4004 C CA . SER A 1 494 ? -12.326 -0.531 28.222 1.00 98.50 494 SER A CA 1
ATOM 4005 C C . SER A 1 494 ? -11.279 0.403 27.618 1.00 98.50 494 SER A C 1
ATOM 4007 O O . SER A 1 494 ? -10.344 -0.067 26.966 1.00 98.50 494 SER A O 1
ATOM 4009 N N . ILE A 1 495 ? -11.433 1.718 27.812 1.00 98.75 495 ILE A N 1
ATOM 4010 C CA . ILE A 1 495 ? -10.544 2.722 27.210 1.00 98.75 495 ILE A CA 1
ATOM 4011 C C . ILE A 1 495 ? -10.083 3.736 28.257 1.00 98.75 495 ILE A C 1
ATOM 4013 O O . ILE A 1 495 ? -10.903 4.405 28.881 1.00 98.75 495 ILE A O 1
ATOM 4017 N N . GLY A 1 496 ? -8.772 3.886 28.412 1.00 98.69 496 GLY A N 1
ATOM 4018 C CA . GLY A 1 496 ? -8.151 4.977 29.158 1.00 98.69 496 GLY A CA 1
ATOM 4019 C C . GLY A 1 496 ? -7.682 6.083 28.222 1.00 98.69 496 GLY A C 1
ATOM 4020 O O . GLY A 1 496 ? -7.025 5.800 27.223 1.00 98.69 496 GLY A O 1
ATOM 4021 N N . VAL A 1 497 ? -8.012 7.337 28.523 1.00 98.62 497 VAL A N 1
ATOM 4022 C CA . VAL A 1 497 ? -7.642 8.506 27.708 1.00 98.62 497 VAL A CA 1
ATOM 4023 C C . VAL A 1 497 ? -6.740 9.423 28.515 1.00 98.62 497 VAL A C 1
ATOM 4025 O O . VAL A 1 497 ? -7.061 9.748 29.655 1.00 98.62 497 VAL A O 1
ATOM 4028 N N . ALA A 1 498 ? -5.643 9.877 27.921 1.00 97.69 498 ALA A N 1
ATOM 4029 C CA . ALA A 1 498 ? -4.802 10.920 28.493 1.00 97.69 498 ALA A CA 1
ATOM 4030 C C . ALA A 1 498 ? -4.372 11.919 27.419 1.00 97.69 498 ALA A C 1
ATOM 4032 O O . ALA A 1 498 ? -4.286 11.588 26.233 1.00 97.69 498 ALA A O 1
ATOM 4033 N N . THR A 1 499 ? -4.084 13.142 27.849 1.00 96.50 499 THR A N 1
ATOM 4034 C CA . THR A 1 499 ? -3.645 14.237 26.984 1.00 96.50 499 THR A CA 1
ATOM 4035 C C . THR A 1 499 ? -2.528 15.000 27.668 1.00 96.50 499 THR A C 1
ATOM 4037 O O . THR A 1 499 ? -2.519 15.142 28.886 1.00 96.50 499 THR A O 1
ATOM 4040 N N . VAL A 1 500 ? -1.598 15.509 26.872 1.00 94.00 500 VAL A N 1
ATOM 4041 C CA . VAL A 1 500 ? -0.498 16.358 27.327 1.00 94.00 500 VAL A CA 1
ATOM 4042 C C . VAL A 1 500 ? -0.245 17.462 26.308 1.00 94.00 500 VAL A C 1
ATOM 4044 O O . VAL A 1 500 ? -0.613 17.330 25.140 1.00 94.00 500 VAL A O 1
ATOM 4047 N N . GLU A 1 501 ? 0.397 18.542 26.737 1.00 92.19 501 GLU A N 1
ATOM 4048 C CA . GLU A 1 501 ? 0.906 19.603 25.866 1.00 92.19 501 GLU A CA 1
ATOM 4049 C C . GLU A 1 501 ? 2.441 19.514 25.804 1.00 92.19 501 GLU A C 1
ATOM 4051 O O . GLU A 1 501 ? 3.129 19.995 26.718 1.00 92.19 501 GLU A O 1
ATOM 4056 N N . PRO A 1 502 ? 3.003 18.865 24.760 1.00 85.88 502 PRO A N 1
ATOM 4057 C CA . PRO A 1 502 ? 4.445 18.721 24.600 1.00 85.88 502 PRO A CA 1
ATOM 4058 C C . PRO A 1 502 ? 5.173 20.068 24.663 1.00 85.88 502 PRO A C 1
ATOM 4060 O O . PRO A 1 502 ? 4.762 21.044 24.040 1.00 85.88 502 PRO A O 1
ATOM 4063 N N . GLY A 1 503 ? 6.273 20.122 25.418 1.00 75.44 503 GLY A N 1
ATOM 4064 C CA . GLY A 1 503 ? 7.071 21.341 25.608 1.00 75.44 503 GLY A CA 1
ATOM 4065 C C . GLY A 1 503 ? 6.598 22.256 26.746 1.00 75.44 503 GLY A C 1
ATOM 4066 O O . GLY A 1 503 ? 7.362 23.122 27.169 1.00 75.44 503 GLY A O 1
ATOM 4067 N N . ILE A 1 504 ? 5.397 22.035 27.292 1.00 75.69 504 ILE A N 1
ATOM 4068 C CA . ILE A 1 504 ? 4.882 22.750 28.472 1.00 75.69 504 ILE A CA 1
ATOM 4069 C C . ILE A 1 504 ? 4.829 21.810 29.682 1.00 75.69 504 ILE A C 1
ATOM 4071 O O . ILE A 1 504 ? 5.237 22.198 30.779 1.00 75.69 504 ILE A O 1
ATOM 4075 N N . GLN A 1 505 ? 4.367 20.569 29.493 1.00 70.62 505 GLN A N 1
ATOM 4076 C CA . GLN A 1 505 ? 4.190 19.593 30.571 1.00 70.62 505 GLN A CA 1
ATOM 4077 C C . GLN A 1 505 ? 4.623 18.175 30.173 1.00 70.62 505 GLN A C 1
ATOM 4079 O O . GLN A 1 505 ? 4.449 17.753 29.034 1.00 70.62 505 GLN A O 1
ATOM 4084 N N . GLY A 1 506 ? 5.130 17.428 31.161 1.00 80.19 506 GLY A N 1
ATOM 4085 C CA . GLY A 1 506 ? 5.296 15.972 31.115 1.00 80.19 506 GLY A CA 1
ATOM 4086 C C . GLY A 1 506 ? 6.340 15.432 30.133 1.00 80.19 506 GLY A C 1
ATOM 4087 O O . GLY A 1 506 ? 7.175 16.150 29.582 1.00 80.19 506 GLY A O 1
ATOM 4088 N N . SER A 1 507 ? 6.275 14.119 29.935 1.00 87.25 507 SER A N 1
ATOM 4089 C CA . SER A 1 507 ? 7.044 13.344 28.963 1.00 87.25 507 SER A CA 1
ATOM 4090 C C . SER A 1 507 ? 6.141 12.337 28.241 1.00 87.25 507 SER A C 1
ATOM 4092 O O . SER A 1 507 ? 5.027 12.052 28.688 1.00 87.25 507 SER A O 1
ATOM 4094 N N . VAL A 1 508 ? 6.633 11.737 27.152 1.00 89.62 508 VAL A N 1
ATOM 4095 C CA . VAL A 1 508 ? 5.956 10.610 26.478 1.00 89.62 508 VAL A CA 1
ATOM 4096 C C . VAL A 1 508 ? 5.633 9.483 27.469 1.00 89.62 508 VAL A C 1
ATOM 4098 O O . VAL A 1 508 ? 4.550 8.902 27.422 1.00 89.62 508 VAL A O 1
ATOM 4101 N N . GLY A 1 509 ? 6.553 9.199 28.398 1.00 88.25 509 GLY A N 1
ATOM 4102 C CA . GLY A 1 509 ? 6.360 8.181 29.430 1.00 88.25 509 GLY A CA 1
ATOM 4103 C C . GLY A 1 509 ? 5.209 8.506 30.383 1.00 88.25 509 GLY A C 1
ATOM 4104 O O . GLY A 1 509 ? 4.423 7.617 30.706 1.00 88.25 509 GLY A O 1
ATOM 4105 N N . ASP A 1 510 ? 5.067 9.774 30.777 1.00 89.94 510 ASP A N 1
ATOM 4106 C CA . ASP A 1 510 ? 3.969 10.219 31.643 1.00 89.94 510 ASP A CA 1
ATOM 4107 C C . ASP A 1 510 ? 2.613 10.108 30.935 1.00 89.94 510 ASP A C 1
ATOM 4109 O O . ASP A 1 510 ? 1.645 9.657 31.544 1.00 89.94 510 ASP A O 1
ATOM 4113 N N . LEU A 1 511 ? 2.553 10.436 29.638 1.00 94.81 511 LEU A N 1
ATOM 4114 C CA . LEU A 1 511 ? 1.339 10.293 28.826 1.00 94.81 511 LEU A CA 1
ATOM 4115 C C . LEU A 1 511 ? 0.886 8.829 28.726 1.00 94.81 511 LEU A C 1
ATOM 4117 O O . LEU A 1 511 ? -0.293 8.533 28.921 1.00 94.81 511 LEU A O 1
ATOM 4121 N N . ILE A 1 512 ? 1.817 7.911 28.440 1.00 95.31 512 ILE A N 1
ATOM 4122 C CA . ILE A 1 512 ? 1.519 6.472 28.366 1.00 95.31 512 ILE A CA 1
ATOM 4123 C C . ILE A 1 512 ? 1.026 5.966 29.718 1.00 95.31 512 ILE A C 1
ATOM 4125 O O . ILE A 1 512 ? 0.019 5.263 29.776 1.00 95.31 512 ILE A O 1
ATOM 4129 N N . LYS A 1 513 ? 1.711 6.347 30.800 1.00 92.00 513 LYS A N 1
ATOM 4130 C CA . LYS A 1 513 ? 1.338 5.935 32.152 1.00 92.00 513 LYS A CA 1
ATOM 4131 C C . LYS A 1 513 ? -0.051 6.447 32.539 1.00 92.00 513 LYS A C 1
ATOM 4133 O O . LYS A 1 513 ? -0.855 5.668 33.029 1.00 92.00 513 LYS A O 1
ATOM 4138 N N . ALA A 1 514 ? -0.360 7.715 32.276 1.00 96.00 514 ALA A N 1
ATOM 4139 C CA . ALA A 1 514 ? -1.674 8.278 32.577 1.00 96.00 514 ALA A CA 1
ATOM 4140 C C . ALA A 1 514 ? -2.801 7.576 31.795 1.00 96.00 514 ALA A C 1
ATOM 4142 O O . ALA A 1 514 ? -3.867 7.312 32.348 1.00 96.00 514 ALA A O 1
ATOM 4143 N N . ALA A 1 515 ? -2.572 7.226 30.523 1.00 97.56 515 ALA A N 1
ATOM 4144 C CA . ALA A 1 515 ? -3.549 6.467 29.739 1.00 97.56 515 ALA A CA 1
ATOM 4145 C C . ALA A 1 515 ? -3.761 5.045 30.295 1.00 97.56 515 ALA A C 1
ATOM 4147 O O . ALA A 1 515 ? -4.895 4.569 30.324 1.00 97.56 515 ALA A O 1
ATOM 4148 N N . ASP A 1 516 ? -2.696 4.386 30.760 1.00 97.06 516 ASP A N 1
ATOM 4149 C CA . ASP A 1 516 ? -2.751 3.061 31.393 1.00 97.06 516 ASP A CA 1
ATOM 4150 C C . ASP A 1 516 ? -3.476 3.091 32.752 1.00 97.06 516 ASP A C 1
ATOM 4152 O O . ASP A 1 516 ? -4.384 2.293 32.994 1.00 97.06 516 ASP A O 1
ATOM 4156 N N . ASP A 1 517 ? -3.169 4.078 33.601 1.00 96.56 517 ASP A N 1
ATOM 4157 C CA . ASP A 1 517 ? -3.843 4.301 34.887 1.00 96.56 517 ASP A CA 1
ATOM 4158 C C . ASP A 1 517 ? -5.356 4.550 34.678 1.00 96.56 517 ASP A C 1
ATOM 4160 O O . ASP A 1 517 ? -6.206 3.998 35.390 1.00 96.56 517 ASP A O 1
ATOM 4164 N N . ASN A 1 518 ? -5.722 5.308 33.638 1.00 98.44 518 ASN A N 1
ATOM 4165 C CA . ASN A 1 518 ? -7.121 5.523 33.264 1.00 98.44 518 ASN A CA 1
ATOM 4166 C C . ASN A 1 518 ? -7.776 4.245 32.717 1.00 98.44 518 ASN A C 1
ATOM 4168 O O . ASN A 1 518 ? -8.921 3.947 33.063 1.00 98.44 518 ASN A O 1
ATOM 4172 N N . LEU A 1 519 ? -7.066 3.431 31.929 1.00 98.25 519 LEU A N 1
ATOM 4173 C CA . LEU A 1 519 ? -7.586 2.141 31.461 1.00 98.25 519 LEU A CA 1
ATOM 4174 C C . LEU A 1 519 ? -7.865 1.205 32.643 1.00 98.25 519 LEU A C 1
ATOM 4176 O O . LEU A 1 519 ? -8.911 0.547 32.692 1.00 98.25 519 LEU A O 1
ATOM 4180 N N . TYR A 1 520 ? -6.962 1.168 33.620 1.00 97.12 520 TYR A N 1
ATOM 4181 C CA . TYR A 1 520 ? -7.165 0.420 34.854 1.00 97.12 520 TYR A CA 1
ATOM 4182 C C . TYR A 1 520 ? -8.435 0.883 35.585 1.00 97.12 520 TYR A C 1
ATOM 4184 O O . TYR A 1 520 ? -9.258 0.049 35.975 1.00 97.12 520 TYR A O 1
ATOM 4192 N N . SER A 1 521 ? -8.653 2.196 35.697 1.00 97.44 521 SER A N 1
ATOM 4193 C CA . SER A 1 521 ? -9.867 2.775 36.292 1.00 97.44 521 SER A CA 1
ATOM 4194 C C . SER A 1 521 ? -11.147 2.395 35.538 1.00 97.44 521 SER A C 1
ATOM 4196 O O . SER A 1 521 ? -12.146 2.038 36.174 1.00 97.44 521 SER A O 1
ATOM 4198 N N . ALA A 1 522 ? -11.121 2.380 34.200 1.00 97.44 522 ALA A N 1
ATOM 4199 C CA . ALA A 1 522 ? -12.239 1.913 33.375 1.00 97.44 522 ALA A CA 1
ATOM 4200 C C . ALA A 1 522 ? -12.552 0.425 33.621 1.00 97.44 522 ALA A C 1
ATOM 4202 O O . ALA A 1 522 ? -13.716 0.050 33.809 1.00 97.44 522 ALA A O 1
ATOM 4203 N N . LYS A 1 523 ? -11.523 -0.430 33.702 1.00 95.94 523 LYS A N 1
ATOM 4204 C CA . LYS A 1 523 ? -11.688 -1.862 34.011 1.00 95.94 523 LYS A CA 1
ATOM 4205 C C . LYS A 1 523 ? -12.233 -2.087 35.425 1.00 95.94 523 LYS A C 1
ATOM 4207 O O . LYS A 1 523 ? -13.104 -2.939 35.622 1.00 95.94 523 LYS A O 1
ATOM 4212 N N . ALA A 1 524 ? -11.744 -1.328 36.406 1.00 95.12 524 ALA A N 1
ATOM 4213 C CA . ALA A 1 524 ? -12.168 -1.419 37.802 1.00 95.12 524 ALA A CA 1
ATOM 4214 C C . ALA A 1 524 ? -13.611 -0.934 38.014 1.00 95.12 524 ALA A C 1
ATOM 4216 O O . ALA A 1 524 ? -14.331 -1.487 38.844 1.00 95.12 524 ALA A O 1
ATOM 4217 N N . SER A 1 525 ? -14.054 0.044 37.223 1.00 93.81 525 SER A N 1
ATOM 4218 C CA . SER A 1 525 ? -15.380 0.662 37.340 1.00 93.81 525 SER A CA 1
ATOM 4219 C C . SER A 1 525 ? -16.478 -0.080 36.564 1.00 93.81 525 SER A C 1
ATOM 4221 O O . SER A 1 525 ? -17.544 0.478 36.326 1.00 93.81 525 SER A O 1
ATOM 4223 N N . GLY A 1 526 ? -16.236 -1.328 36.147 1.00 92.75 526 GLY A N 1
ATOM 4224 C CA . GLY A 1 526 ? -17.245 -2.173 35.495 1.00 92.75 526 GLY A CA 1
ATOM 4225 C C . GLY A 1 526 ? -17.010 -2.484 34.017 1.00 92.75 526 GLY A C 1
ATOM 4226 O O . GLY A 1 526 ? -17.823 -3.214 33.456 1.00 92.75 526 GLY A O 1
ATOM 4227 N N . ARG A 1 527 ? -15.883 -2.044 33.432 1.00 96.62 527 ARG A N 1
ATOM 4228 C CA . ARG A 1 527 ? -15.519 -2.246 32.013 1.00 96.62 527 ARG A CA 1
ATOM 4229 C C . ARG A 1 527 ? -16.486 -1.575 31.030 1.00 96.62 527 ARG A C 1
ATOM 4231 O O . ARG A 1 527 ? -17.349 -0.813 31.456 1.00 96.62 527 ARG A O 1
ATOM 4238 N N . ASN A 1 528 ? -16.298 -1.799 29.725 1.00 96.94 528 ASN A N 1
ATOM 4239 C CA . ASN A 1 528 ? -17.110 -1.220 28.653 1.00 96.94 528 ASN A CA 1
ATOM 4240 C C . ASN A 1 528 ? -17.359 0.292 28.814 1.00 96.94 528 ASN A C 1
ATOM 4242 O O . ASN A 1 528 ? -18.483 0.781 28.673 1.00 96.94 528 ASN A O 1
ATOM 4246 N N . GLN A 1 529 ? -16.307 1.044 29.129 1.00 97.50 529 GLN A N 1
ATOM 4247 C CA . GLN A 1 529 ? -16.405 2.484 29.335 1.00 97.50 529 GLN A CA 1
ATOM 4248 C C . GLN A 1 529 ? -15.095 3.193 29.027 1.00 97.50 529 GLN A C 1
ATOM 4250 O O . GLN A 1 529 ? -14.030 2.572 28.945 1.00 97.50 529 GLN A O 1
ATOM 4255 N N . VAL A 1 530 ? -15.202 4.508 28.888 1.00 98.44 530 VAL A N 1
ATOM 4256 C CA . VAL A 1 530 ? -14.069 5.415 28.765 1.00 98.44 530 VAL A CA 1
ATOM 4257 C C . VAL A 1 530 ? -13.792 6.050 30.127 1.00 98.44 530 VAL A C 1
ATOM 4259 O O . VAL A 1 530 ? -14.711 6.531 30.787 1.00 98.44 530 VAL A O 1
ATOM 4262 N N . ALA A 1 531 ? -12.529 6.072 30.540 1.00 98.06 531 ALA A N 1
ATOM 4263 C CA . ALA A 1 531 ? -12.067 6.822 31.700 1.00 98.06 531 ALA A CA 1
ATOM 4264 C C . ALA A 1 531 ? -10.987 7.827 31.288 1.00 98.06 531 ALA A C 1
ATOM 4266 O O . ALA A 1 531 ? -10.169 7.569 30.402 1.00 98.06 531 ALA A O 1
ATOM 4267 N N . SER A 1 532 ? -10.998 8.981 31.943 1.00 96.06 532 SER A N 1
ATOM 4268 C CA . SER A 1 532 ? -10.061 10.073 31.712 1.00 96.06 532 SER A CA 1
ATOM 4269 C C . SER A 1 532 ? -9.970 10.924 32.969 1.00 96.06 532 SER A C 1
ATOM 4271 O O . SER A 1 532 ? -11.011 11.336 33.483 1.00 96.06 532 SER A O 1
ATOM 4273 N N . ASP A 1 533 ? -8.759 11.263 33.385 1.00 83.69 533 ASP A N 1
ATOM 4274 C CA . ASP A 1 533 ? -8.520 12.213 34.467 1.00 83.69 533 ASP A CA 1
ATOM 4275 C C . ASP A 1 533 ? -7.971 13.530 33.904 1.00 83.69 533 ASP A C 1
ATOM 4277 O O . ASP A 1 533 ? -7.167 13.540 32.971 1.00 83.69 533 ASP A O 1
ATOM 4281 N N . GLN A 1 534 ? -8.421 14.657 34.466 1.00 58.84 534 GLN A N 1
ATOM 4282 C CA . GLN A 1 534 ? -7.767 15.945 34.237 1.00 58.84 534 GLN A CA 1
ATOM 4283 C C . GLN A 1 534 ? -6.520 15.999 35.125 1.00 58.84 534 GLN A C 1
ATOM 4285 O O . GLN A 1 534 ? -6.625 15.897 36.351 1.00 58.84 534 GLN A O 1
ATOM 4290 N N . HIS A 1 535 ? -5.348 16.137 34.513 1.00 48.50 535 HIS A N 1
ATOM 4291 C CA . HIS A 1 535 ? -4.115 16.496 35.210 1.00 48.50 535 HIS A CA 1
ATOM 4292 C C . HIS A 1 535 ? -3.726 17.928 34.877 1.00 48.50 535 HIS A C 1
ATOM 4294 O O . HIS A 1 535 ? -3.850 18.303 33.690 1.00 48.50 535 HIS A O 1
#

Foldseek 3Di:
DVVVVLLVLLVPDQAQLKEKEDELLAVQSLLVLVVCVVSVCLLRYHYFYADLCQVQAPDDCDPVVLVVLVVRQVVCCVQPVVDQFDRAPGRHHCVLVNLVLVVCCVVPVVLSSVLSNLSSCCCGVVNHHNVDLVSSCVSCVVSVNNVVQQVDWDQDPVRDIGRDDSVRVSVVSVDDDPSRVVSHVCLLPVVVNQNAPTWMARNVPRFIEGTRHHPVVVSCVSSPVDRYDDDPPHHRRPAQQEEEEEDDCVQQVLLVVLSVVRHRYDYDPDPVVVVVCLVVDLRHAEYEYEQVSDDLVRLLVVLVSCVVSVHAYEYEYCDDDPVQQCSCVVSPHPYYHHSPDDSVVSNVVSSVSSVVSVVVVVVVQVQQADPLQRFGEQVVVVVLLVVLLVVLLVVVDAKKKKKKKAKPPLVLQCVPVNVVVSSVLLNVLSVLLVVLDDDPSWGWYAHDDRMIMIIDTRDDQVRQQVSVLSSQVSQVVVQDADPRDPQDRGIGMQMFMFMDRRNPDDDSVVNVVNRVVQSVVCVVVPHSHYGYDDD